Protein AF-0000000084706852 (afdb_homodimer)

Secondary structure (DSSP, 8-state):
-----PPPB-TTSPPEEEEEEEEE-GGG-S-SS--SSGGG---HHHHHHHHHHHHH--SS-PPPEESS---TT-EEEEEEEEEEE-B-S-HHHHHHHHHHHS-TTEEEEEEEEPPGGGTT--TTTTEEEEEEEEEEEESSSPPSTTTTS-EEESSPP-HHHHHHHHHHHTSSPSEEE-GGG-SS---S-TTTTEEEEEEEEEEEEE----TT--SGGG--EEEEEEEEES---TTHHHHHHHHHHHHHHTSS-GGGHHHHHHHT-GGGS-PPPPGGGEEEEEEEE-/-----PPPB-TTSPPEEEEEEEEE-GGG-S-SS--SSGGG---HHHHHHHHHHHHH--SS-PPPEES----TT-EEEEEEEEEEE-B-S-HHHHHHHHHHHS-TTEEEEEEEEPPGGGTT--TTTTEEEEEEEEEEEESSSPPSTTTTS-EEESSPP-HHHHHHHHHHHTSSPSEEE-GGG-SS---S-TTTTEEEEEEEEEEEEE----TT--SGGG--EEEEEEEEES---TTHHHHHHHHHHHHHHTSS-GGGHHHHHHHT-GGGS-PPPPGGGEEEEEEEE-

Structure (mmCIF, N/CA/C/O backbone):
data_AF-0000000084706852-model_v1
#
loop_
_entity.id
_entity.type
_entity.pdbx_description
1 polymer 'tRNA pseudouridine synthase'
#
loop_
_atom_site.group_PDB
_atom_site.id
_atom_site.type_symbol
_atom_site.label_atom_id
_atom_site.label_alt_id
_atom_site.label_comp_id
_atom_site.label_asym_id
_atom_site.label_entity_id
_atom_site.label_seq_id
_atom_site.pdbx_PDB_ins_code
_atom_site.Cartn_x
_atom_site.Cartn_y
_atom_site.Cartn_z
_atom_site.occupancy
_atom_site.B_iso_or_equiv
_atom_site.auth_seq_id
_atom_site.auth_comp_id
_atom_site.auth_asym_id
_atom_site.auth_atom_id
_atom_site.pdbx_PDB_model_num
ATOM 1 N N . MET A 1 1 ? -23.031 -13.312 15.008 1 30.72 1 MET A N 1
ATOM 2 C CA . MET A 1 1 ? -22.734 -13.789 13.664 1 30.72 1 MET A CA 1
ATOM 3 C C . MET A 1 1 ? -23.641 -14.945 13.273 1 30.72 1 MET A C 1
ATOM 5 O O . MET A 1 1 ? -23.812 -15.891 14.039 1 30.72 1 MET A O 1
ATOM 9 N N . PRO A 1 2 ? -24.672 -14.812 12.656 1 40.19 2 PRO A N 1
ATOM 10 C CA . PRO A 1 2 ? -25.5 -16 12.484 1 40.19 2 PRO A CA 1
ATOM 11 C C . PRO A 1 2 ? -24.656 -17.266 12.281 1 40.19 2 PRO A C 1
ATOM 13 O O . PRO A 1 2 ? -23.484 -17.188 11.914 1 40.19 2 PRO A O 1
ATOM 16 N N . PRO A 1 3 ? -24.984 -18.484 12.727 1 41.88 3 PRO A N 1
ATOM 17 C CA . PRO A 1 3 ? -24.281 -19.75 12.555 1 41.88 3 PRO A CA 1
ATOM 18 C C . PRO A 1 3 ? -23.562 -19.844 11.219 1 41.88 3 PRO A C 1
ATOM 20 O O . PRO A 1 3 ? -24.062 -19.344 10.203 1 41.88 3 PRO A O 1
ATOM 23 N N . SER A 1 4 ? -22.109 -19.969 10.977 1 50.91 4 SER A N 1
ATOM 24 C CA . SER A 1 4 ? -20.969 -20.453 10.195 1 50.91 4 SER A CA 1
ATOM 25 C C . SER A 1 4 ? -21.359 -21.656 9.344 1 50.91 4 SER A C 1
ATOM 27 O O . SER A 1 4 ? -21.109 -22.797 9.742 1 50.91 4 SER A O 1
ATOM 29 N N . ALA A 1 5 ? -22.516 -21.688 8.789 1 71.56 5 ALA A N 1
ATOM 30 C CA . ALA A 1 5 ? -23.016 -22.875 8.094 1 71.56 5 ALA A CA 1
ATOM 31 C C . ALA A 1 5 ? -22.062 -23.281 6.973 1 71.56 5 ALA A C 1
ATOM 33 O O . ALA A 1 5 ? -21.656 -22.453 6.156 1 71.56 5 ALA A O 1
ATOM 34 N N . PHE A 1 6 ? -21.5 -24.391 7.16 1 90.12 6 PHE A N 1
ATOM 35 C CA . PHE A 1 6 ? -20.688 -25.016 6.117 1 90.12 6 PHE A CA 1
ATOM 36 C C . PHE A 1 6 ? -21.484 -25.125 4.82 1 90.12 6 PHE A C 1
ATOM 38 O O . PHE A 1 6 ? -22.703 -25.266 4.84 1 90.12 6 PHE A O 1
ATOM 45 N N . LEU A 1 7 ? -20.734 -25 3.77 1 93.75 7 LEU A N 1
ATOM 46 C CA . LEU A 1 7 ? -21.328 -25.344 2.488 1 93.75 7 LEU A CA 1
ATOM 47 C C . LEU A 1 7 ? -21.641 -26.844 2.428 1 93.75 7 LEU A C 1
ATOM 49 O O . LEU A 1 7 ? -20.984 -27.641 3.092 1 93.75 7 LEU A O 1
ATOM 53 N N . HIS A 1 8 ? -22.547 -27.172 1.626 1 89.5 8 HIS A N 1
ATOM 54 C CA . HIS A 1 8 ? -22.969 -28.562 1.528 1 89.5 8 HIS A CA 1
ATOM 55 C C . HIS A 1 8 ? -21.891 -29.422 0.875 1 89.5 8 HIS A C 1
ATOM 57 O O . HIS A 1 8 ? -21.391 -29.078 -0.197 1 89.5 8 HIS A O 1
ATOM 63 N N . VAL A 1 9 ? -21.594 -30.484 1.545 1 92.06 9 VAL A N 1
ATOM 64 C CA . VAL A 1 9 ? -20.625 -31.469 1.062 1 92.06 9 VAL A CA 1
ATOM 65 C C . VAL A 1 9 ? -21.312 -32.844 0.907 1 92.06 9 VAL A C 1
ATOM 67 O O . VAL A 1 9 ? -22.016 -33.281 1.816 1 92.06 9 VAL A O 1
ATOM 70 N N . ASP A 1 10 ? -21.203 -33.406 -0.242 1 89.75 10 ASP A N 1
ATOM 71 C CA . ASP A 1 10 ? -21.641 -34.781 -0.445 1 89.75 10 ASP A CA 1
ATOM 72 C C . ASP A 1 10 ? -20.5 -35.781 -0.168 1 89.75 10 ASP A C 1
ATOM 74 O O . ASP A 1 10 ? -19.703 -36.062 -1.053 1 89.75 10 ASP A O 1
ATOM 78 N N . ALA A 1 11 ? -20.578 -36.344 0.999 1 87.06 11 ALA A N 1
ATOM 79 C CA . ALA A 1 11 ? -19.484 -37.219 1.436 1 87.06 11 ALA A CA 1
ATOM 80 C C . ALA A 1 11 ? -19.344 -38.406 0.505 1 87.06 11 ALA A C 1
ATOM 82 O O . ALA A 1 11 ? -18.25 -38.969 0.37 1 87.06 11 ALA A O 1
ATOM 83 N N . ALA A 1 12 ? -20.406 -38.812 -0.098 1 90.25 12 ALA A N 1
ATOM 84 C CA . ALA A 1 12 ? -20.375 -39.969 -0.99 1 90.25 12 ALA A CA 1
ATOM 85 C C . ALA A 1 12 ? -20.203 -39.531 -2.443 1 90.25 12 ALA A C 1
ATOM 87 O O . ALA A 1 12 ? -20.141 -40.375 -3.344 1 90.25 12 ALA A O 1
ATOM 88 N N . GLY A 1 13 ? -20.156 -38.219 -2.6 1 89.31 13 GLY A N 1
ATOM 89 C CA . GLY A 1 13 ? -20.031 -37.688 -3.949 1 89.31 13 GLY A CA 1
ATOM 90 C C . GLY A 1 13 ? -18.594 -37.719 -4.465 1 89.31 13 GLY A C 1
ATOM 91 O O . GLY A 1 13 ? -17.672 -38.094 -3.732 1 89.31 13 GLY A O 1
ATOM 92 N N . PRO A 1 14 ? -18.453 -37.469 -5.703 1 91.12 14 PRO A N 1
ATOM 93 C CA . PRO A 1 14 ? -17.109 -37.438 -6.277 1 91.12 14 PRO A CA 1
ATOM 94 C C . PRO A 1 14 ? -16.281 -36.25 -5.805 1 91.12 14 PRO A C 1
ATOM 96 O O . PRO A 1 14 ? -16.844 -35.25 -5.355 1 91.12 14 PRO A O 1
ATOM 99 N N . TRP A 1 15 ? -15.062 -36.469 -5.836 1 93.88 15 TRP A N 1
ATOM 100 C CA . TRP A 1 15 ? -14.172 -35.312 -5.648 1 93.88 15 TRP A CA 1
ATOM 101 C C . TRP A 1 15 ? -14.32 -34.312 -6.793 1 93.88 15 TRP A C 1
ATOM 103 O O . TRP A 1 15 ? -14.352 -34.688 -7.961 1 93.88 15 TRP A O 1
ATOM 113 N N . ILE A 1 16 ? -14.469 -33.094 -6.43 1 96.06 16 ILE A N 1
ATOM 114 C CA . ILE A 1 16 ? -14.555 -32 -7.414 1 96.06 16 ILE A CA 1
ATOM 115 C C . ILE A 1 16 ? -13.273 -31.188 -7.398 1 96.06 16 ILE A C 1
ATOM 117 O O . ILE A 1 16 ? -12.82 -30.75 -6.336 1 96.06 16 ILE A O 1
ATOM 121 N N . ARG A 1 17 ? -12.688 -31.078 -8.578 1 97.62 17 ARG A N 1
ATOM 122 C CA . ARG A 1 17 ? -11.469 -30.281 -8.727 1 97.62 17 ARG A CA 1
ATOM 123 C C . ARG A 1 17 ? -11.781 -28.875 -9.219 1 97.62 17 ARG A C 1
ATOM 125 O O . ARG A 1 17 ? -12.523 -28.703 -10.195 1 97.62 17 ARG A O 1
ATOM 132 N N . ARG A 1 18 ? -11.242 -27.891 -8.539 1 97.81 18 ARG A N 1
ATOM 133 C CA . ARG A 1 18 ? -11.461 -26.5 -8.906 1 97.81 18 ARG A CA 1
ATOM 134 C C . ARG A 1 18 ? -10.133 -25.734 -8.969 1 97.81 18 ARG A C 1
ATOM 136 O O . ARG A 1 18 ? -9.25 -25.953 -8.141 1 97.81 18 ARG A O 1
ATOM 143 N N . CYS A 1 19 ? -9.977 -24.906 -9.969 1 97.44 19 CYS A N 1
ATOM 144 C CA . CYS A 1 19 ? -8.852 -23.984 -10.078 1 97.44 19 CYS A CA 1
ATOM 145 C C . CYS A 1 19 ? -9.227 -22.594 -9.578 1 97.44 19 CYS A C 1
ATOM 147 O O . CYS A 1 19 ? -10.25 -22.047 -9.984 1 97.44 19 CYS A O 1
ATOM 149 N N . CYS A 1 20 ? -8.406 -22.094 -8.75 1 97.12 20 CYS A N 1
ATOM 150 C CA . CYS A 1 20 ? -8.641 -20.781 -8.164 1 97.12 20 CYS A CA 1
ATOM 151 C C . CYS A 1 20 ? -7.504 -19.812 -8.484 1 97.12 20 CYS A C 1
ATOM 153 O O . CYS A 1 20 ? -6.34 -20.219 -8.523 1 97.12 20 CYS A O 1
ATOM 155 N N . VAL A 1 21 ? -7.848 -18.578 -8.742 1 97.38 21 VAL A N 1
ATOM 156 C CA . VAL A 1 21 ? -6.871 -17.484 -8.758 1 97.38 21 VAL A CA 1
ATOM 157 C C . VAL A 1 21 ? -6.848 -16.797 -7.398 1 97.38 21 VAL A C 1
ATOM 159 O O . VAL A 1 21 ? -7.867 -16.266 -6.945 1 97.38 21 VAL A O 1
ATOM 162 N N . VAL A 1 22 ? -5.727 -16.766 -6.785 1 97.75 22 VAL A N 1
ATOM 163 C CA . VAL A 1 22 ? -5.625 -16.234 -5.426 1 97.75 22 VAL A CA 1
ATOM 164 C C . VAL A 1 22 ? -4.66 -15.062 -5.391 1 97.75 22 VAL A C 1
ATOM 166 O O . VAL A 1 22 ? -3.576 -15.117 -5.977 1 97.75 22 VAL A O 1
ATOM 169 N N . GLU A 1 23 ? -5.102 -14 -4.762 1 97.69 23 GLU A N 1
ATOM 170 C CA . GLU A 1 23 ? -4.289 -12.82 -4.469 1 97.69 23 GLU A CA 1
ATOM 171 C C . GLU A 1 23 ? -3.879 -12.781 -3 1 97.69 23 GLU A C 1
ATOM 173 O O . GLU A 1 23 ? -4.676 -13.109 -2.119 1 97.69 23 GLU A O 1
ATOM 178 N N . TYR A 1 24 ? -2.627 -12.453 -2.725 1 98.62 24 TYR A N 1
ATOM 179 C CA . TYR A 1 24 ? -2.238 -12.289 -1.328 1 98.62 24 TYR A CA 1
ATOM 180 C C . TYR A 1 24 ? -1.117 -11.266 -1.188 1 98.62 24 TYR A C 1
ATOM 182 O O . TYR A 1 24 ? -0.332 -11.07 -2.117 1 98.62 24 TYR A O 1
ATOM 190 N N . ASP A 1 25 ? -1.146 -10.562 -0.094 1 98.44 25 ASP A N 1
ATOM 191 C CA . ASP A 1 25 ? -0.032 -9.773 0.426 1 98.44 25 ASP A CA 1
ATOM 192 C C . ASP A 1 25 ? 0.949 -10.648 1.197 1 98.44 25 ASP A C 1
ATOM 194 O O . ASP A 1 25 ? 0.657 -11.086 2.314 1 98.44 25 ASP A O 1
ATOM 198 N N . GLY A 1 26 ? 2.094 -10.836 0.631 1 98.31 26 GLY A N 1
ATOM 199 C CA . GLY A 1 26 ? 3.033 -11.812 1.161 1 98.31 26 GLY A CA 1
ATOM 200 C C . GLY A 1 26 ? 3.809 -11.305 2.361 1 98.31 26 GLY A C 1
ATOM 201 O O . GLY A 1 26 ? 4.586 -12.047 2.965 1 98.31 26 GLY A O 1
ATOM 202 N N . THR A 1 27 ? 3.58 -10.164 2.852 1 97 27 THR A N 1
ATOM 203 C CA . THR A 1 27 ? 4.391 -9.461 3.844 1 97 27 THR A CA 1
ATOM 204 C C . THR A 1 27 ? 4.531 -10.297 5.113 1 97 27 THR A C 1
ATOM 206 O O . THR A 1 27 ? 5.621 -10.406 5.676 1 97 27 THR A O 1
ATOM 209 N N . ASP A 1 28 ? 3.498 -10.883 5.555 1 96.25 28 ASP A N 1
ATOM 210 C CA . ASP A 1 28 ? 3.51 -11.547 6.855 1 96.25 28 ASP A CA 1
ATOM 211 C C . ASP A 1 28 ? 3.48 -13.062 6.695 1 96.25 28 ASP A C 1
ATOM 213 O O . ASP A 1 28 ? 3.043 -13.781 7.602 1 96.25 28 ASP A O 1
ATOM 217 N N . PHE A 1 29 ? 3.895 -13.531 5.535 1 97.56 29 PHE A N 1
ATOM 218 C CA . PHE A 1 29 ? 3.904 -14.969 5.293 1 97.56 29 PHE A CA 1
ATOM 219 C C . PHE A 1 29 ? 5.332 -15.484 5.184 1 97.56 29 PHE A C 1
ATOM 221 O O . PHE A 1 29 ? 6.211 -14.797 4.656 1 97.56 29 PHE A O 1
ATOM 228 N N . CYS A 1 30 ? 5.551 -16.656 5.594 1 96.06 30 CYS A N 1
ATOM 229 C CA . CYS A 1 30 ? 6.797 -17.391 5.398 1 96.06 30 CYS A CA 1
ATOM 230 C C . CYS A 1 30 ? 6.746 -18.219 4.129 1 96.06 30 CYS A C 1
ATOM 232 O O . CYS A 1 30 ? 6.984 -19.438 4.168 1 96.06 30 CYS A O 1
ATOM 234 N N . GLY A 1 31 ? 6.379 -17.547 3.057 1 95.94 31 GLY A N 1
ATOM 235 C CA . GLY A 1 31 ? 6.266 -18.219 1.776 1 95.94 31 GLY A CA 1
ATOM 236 C C . GLY A 1 31 ? 4.867 -18.734 1.495 1 95.94 31 GLY A C 1
ATOM 237 O O . GLY A 1 31 ? 3.965 -18.578 2.322 1 95.94 31 GLY A O 1
ATOM 238 N N . SER A 1 32 ? 4.711 -19.297 0.331 1 96.69 32 SER A N 1
ATOM 239 C CA . SER A 1 32 ? 3.387 -19.766 -0.067 1 96.69 32 SER A CA 1
ATOM 240 C C . SER A 1 32 ? 3.164 -21.219 0.341 1 96.69 32 SER A C 1
ATOM 242 O O . SER A 1 32 ? 2.055 -21.594 0.719 1 96.69 32 SER A O 1
ATOM 244 N N . GLN A 1 33 ? 4.172 -22.062 0.289 1 92.94 33 GLN A N 1
ATOM 245 C CA . GLN A 1 33 ? 4.047 -23.5 0.462 1 92.94 33 GLN A CA 1
ATOM 246 C C . GLN A 1 33 ? 4.133 -23.891 1.935 1 92.94 33 GLN A C 1
ATOM 248 O O . GLN A 1 33 ? 4.961 -23.359 2.676 1 92.94 33 GLN A O 1
ATOM 253 N N . ALA A 1 34 ? 3.277 -24.828 2.277 1 91.06 34 ALA A N 1
ATOM 254 C CA . ALA A 1 34 ? 3.285 -25.344 3.643 1 91.06 34 ALA A CA 1
ATOM 255 C C . ALA A 1 34 ? 4.613 -26.016 3.967 1 91.06 34 ALA A C 1
ATOM 257 O O . ALA A 1 34 ? 5.211 -26.672 3.107 1 91.06 34 ALA A O 1
ATOM 258 N N . GLN A 1 35 ? 5.047 -25.812 5.227 1 81.12 35 GLN A N 1
ATOM 259 C CA . GLN A 1 35 ? 6.281 -26.438 5.695 1 81.12 35 GLN A CA 1
ATOM 260 C C . GLN A 1 35 ? 5.988 -27.547 6.707 1 81.12 35 GLN A C 1
ATOM 262 O O . GLN A 1 35 ? 4.887 -27.609 7.25 1 81.12 35 GLN A O 1
ATOM 267 N N . ASP A 1 36 ? 6.746 -28.547 6.82 1 70.81 36 ASP A N 1
ATOM 268 C CA . ASP A 1 36 ? 6.547 -29.719 7.668 1 70.81 36 ASP A CA 1
ATOM 269 C C . ASP A 1 36 ? 6.363 -29.312 9.125 1 70.81 36 ASP A C 1
ATOM 271 O O . ASP A 1 36 ? 5.676 -30 9.883 1 70.81 36 ASP A O 1
ATOM 275 N N . GLN A 1 37 ? 7.105 -28.359 9.781 1 60.62 37 GLN A N 1
ATOM 276 C CA . GLN A 1 37 ? 6.887 -27.953 11.172 1 60.62 37 GLN A CA 1
ATOM 277 C C . GLN A 1 37 ? 5.867 -26.828 11.258 1 60.62 37 GLN A C 1
ATOM 279 O O . GLN A 1 37 ? 6.227 -25.672 11.516 1 60.62 37 GLN A O 1
ATOM 284 N N . PRO A 1 38 ? 4.602 -27.188 11.008 1 58.56 38 PRO A N 1
ATOM 285 C CA . PRO A 1 38 ? 3.486 -26.297 10.68 1 58.56 38 PRO A CA 1
ATOM 286 C C . PRO A 1 38 ? 3.221 -25.266 11.781 1 58.56 38 PRO A C 1
ATOM 288 O O . PRO A 1 38 ? 2.848 -24.125 11.484 1 58.56 38 PRO A O 1
ATOM 291 N N . SER A 1 39 ? 3.309 -25.719 13.086 1 58.34 39 SER A N 1
ATOM 292 C CA . SER A 1 39 ? 2.646 -24.984 14.156 1 58.34 39 SER A CA 1
ATOM 293 C C . SER A 1 39 ? 3.275 -23.609 14.359 1 58.34 39 SER A C 1
ATOM 295 O O . SER A 1 39 ? 2.672 -22.719 14.969 1 58.34 39 SER A O 1
ATOM 297 N N . LEU A 1 40 ? 4.34 -23.406 13.586 1 66.75 40 LEU A N 1
ATOM 298 C CA . LEU A 1 40 ? 4.98 -22.188 14.086 1 66.75 40 LEU A CA 1
ATOM 299 C C . LEU A 1 40 ? 5.168 -21.172 12.961 1 66.75 40 LEU A C 1
ATOM 301 O O . LEU A 1 40 ? 5.441 -20 13.211 1 66.75 40 LEU A O 1
ATOM 305 N N . ILE A 1 41 ? 4.727 -21.625 11.688 1 87 41 ILE A N 1
ATOM 306 C CA . ILE A 1 41 ? 5.055 -20.703 10.609 1 87 41 ILE A CA 1
ATOM 307 C C . ILE A 1 41 ? 3.807 -20.406 9.773 1 87 41 ILE A C 1
ATOM 309 O O . ILE A 1 41 ? 3.045 -21.328 9.453 1 87 41 ILE A O 1
ATOM 313 N N . ARG A 1 42 ? 3.424 -19.156 9.477 1 95.19 42 ARG A N 1
ATOM 314 C CA . ARG A 1 42 ? 2.281 -18.734 8.68 1 95.19 42 ARG A CA 1
ATOM 315 C C . ARG A 1 42 ? 2.607 -18.781 7.191 1 95.19 42 ARG A C 1
ATOM 317 O O . ARG A 1 42 ? 3.371 -17.938 6.691 1 95.19 42 ARG A O 1
ATOM 324 N N . THR A 1 43 ? 2.045 -19.797 6.48 1 97.06 43 THR A N 1
ATOM 325 C CA . THR A 1 43 ? 2.207 -19.875 5.035 1 97.06 43 THR A CA 1
ATOM 326 C C . THR A 1 43 ? 0.872 -19.656 4.328 1 97.06 43 THR A C 1
ATOM 328 O O . THR A 1 43 ? -0.19 -19.844 4.922 1 97.06 43 THR A O 1
ATOM 331 N N . VAL A 1 44 ? 0.904 -19.25 3.066 1 98.12 44 VAL A N 1
ATOM 332 C CA . VAL A 1 44 ? -0.313 -19 2.305 1 98.12 44 VAL A CA 1
ATOM 333 C C . VAL A 1 44 ? -1.13 -20.281 2.184 1 98.12 44 VAL A C 1
ATOM 335 O O . VAL A 1 44 ? -2.35 -20.266 2.363 1 98.12 44 VAL A O 1
ATOM 338 N N . GLN A 1 45 ? -0.451 -21.375 1.873 1 97.25 45 GLN A N 1
ATOM 339 C CA . GLN A 1 45 ? -1.112 -22.656 1.696 1 97.25 45 GLN A CA 1
ATOM 340 C C . GLN A 1 45 ? -1.894 -23.047 2.947 1 97.25 45 GLN A C 1
ATOM 342 O O . GLN A 1 45 ? -3.074 -23.406 2.863 1 97.25 45 GLN A O 1
ATOM 347 N N . GLU A 1 46 ? -1.274 -22.953 4.086 1 95.69 46 GLU A N 1
ATOM 348 C CA . GLU A 1 46 ? -1.923 -23.359 5.332 1 95.69 46 GLU A CA 1
ATOM 349 C C . GLU A 1 46 ? -3.115 -22.453 5.645 1 95.69 46 GLU A C 1
ATOM 351 O O . GLU A 1 46 ? -4.141 -22.922 6.148 1 95.69 46 GLU A O 1
ATOM 356 N N . VAL A 1 47 ? -2.965 -21.234 5.367 1 96.88 47 VAL A N 1
ATOM 357 C CA . VAL A 1 47 ? -4.035 -20.281 5.629 1 96.88 47 VAL A CA 1
ATOM 358 C C . VAL A 1 47 ? -5.242 -20.609 4.754 1 96.88 47 VAL A C 1
ATOM 360 O O . VAL A 1 47 ? -6.383 -20.578 5.227 1 96.88 47 VAL A O 1
ATOM 363 N N . ILE A 1 48 ? -5.02 -20.891 3.516 1 97.81 48 ILE A N 1
ATOM 364 C CA . ILE A 1 48 ? -6.117 -21.203 2.604 1 97.81 48 ILE A CA 1
ATOM 365 C C . ILE A 1 48 ? -6.754 -22.531 3 1 97.81 48 ILE A C 1
ATOM 367 O O . ILE A 1 48 ? -7.977 -22.656 2.994 1 97.81 48 ILE A O 1
ATOM 371 N N . GLU A 1 49 ? -5.938 -23.516 3.336 1 96.69 49 GLU A N 1
ATOM 372 C CA . GLU A 1 49 ? -6.457 -24.828 3.727 1 96.69 49 GLU A CA 1
ATOM 373 C C . GLU A 1 49 ? -7.297 -24.734 4.996 1 96.69 49 GLU A C 1
ATOM 375 O O . GLU A 1 49 ? -8.344 -25.375 5.105 1 96.69 49 GLU A O 1
ATOM 380 N N . ASP A 1 50 ? -6.828 -23.953 5.949 1 95.31 50 ASP A N 1
ATOM 381 C CA . ASP A 1 50 ? -7.621 -23.703 7.148 1 95.31 50 ASP A CA 1
ATOM 382 C C . ASP A 1 50 ? -8.977 -23.094 6.801 1 95.31 50 ASP A C 1
ATOM 384 O O . ASP A 1 50 ? -10.016 -23.562 7.289 1 95.31 50 ASP A O 1
ATOM 388 N N . ALA A 1 51 ? -8.977 -22.047 5.98 1 97.19 51 ALA A N 1
ATOM 389 C CA . ALA A 1 51 ? -10.211 -21.406 5.559 1 97.19 51 ALA A CA 1
ATOM 390 C C . ALA A 1 51 ? -11.133 -22.391 4.832 1 97.19 51 ALA A C 1
ATOM 392 O O . ALA A 1 51 ? -12.352 -22.344 5.004 1 97.19 51 ALA A O 1
ATOM 393 N N . LEU A 1 52 ? -10.531 -23.234 4 1 96.88 52 LEU A N 1
ATOM 394 C CA . LEU A 1 52 ? -11.289 -24.234 3.264 1 96.88 52 LEU A CA 1
ATOM 395 C C . LEU A 1 52 ? -12.008 -25.188 4.219 1 96.88 52 LEU A C 1
ATOM 397 O O . LEU A 1 52 ? -13.195 -25.469 4.043 1 96.88 52 LEU A O 1
ATOM 401 N N . SER A 1 53 ? -11.305 -25.594 5.23 1 95.88 53 SER A N 1
ATOM 402 C CA . SER A 1 53 ? -11.906 -26.484 6.227 1 95.88 53 SER A CA 1
ATOM 403 C C . SER A 1 53 ? -13.062 -25.797 6.949 1 95.88 53 SER A C 1
ATOM 405 O O . SER A 1 53 ? -14.086 -26.422 7.234 1 95.88 53 SER A O 1
ATOM 407 N N . ARG A 1 54 ? -12.906 -24.562 7.16 1 96.12 54 ARG A N 1
ATOM 408 C CA . ARG A 1 54 ? -13.938 -23.797 7.855 1 96.12 54 ARG A CA 1
ATOM 409 C C . ARG A 1 54 ? -15.102 -23.469 6.926 1 96.12 54 ARG A C 1
ATOM 411 O O . ARG A 1 54 ? -16.188 -23.078 7.383 1 96.12 54 ARG A O 1
ATOM 418 N N . THR A 1 55 ? -14.891 -23.625 5.676 1 97 55 THR A N 1
ATOM 419 C CA . THR A 1 55 ? -15.922 -23.344 4.691 1 97 55 THR A CA 1
ATOM 420 C C . THR A 1 55 ? -16.75 -24.594 4.402 1 97 55 THR A C 1
ATOM 422 O O . THR A 1 55 ? -17.984 -24.516 4.281 1 97 55 THR A O 1
ATOM 425 N N . THR A 1 56 ? -16.125 -25.75 4.34 1 95.94 56 THR A N 1
ATOM 426 C CA . THR A 1 56 ? -16.797 -26.953 3.879 1 95.94 56 THR A CA 1
ATOM 427 C C . THR A 1 56 ? -17.031 -27.922 5.035 1 95.94 56 THR A C 1
ATOM 429 O O . THR A 1 56 ? -17.828 -28.859 4.922 1 95.94 56 THR A O 1
ATOM 432 N N . GLY A 1 57 ? -16.203 -27.75 6.113 1 94.44 57 GLY A N 1
ATOM 433 C CA . GLY A 1 57 ? -16.25 -28.688 7.219 1 94.44 57 GLY A CA 1
ATOM 434 C C . GLY A 1 57 ? -15.414 -29.922 6.984 1 94.44 57 GLY A C 1
ATOM 435 O O . GLY A 1 57 ? -15.312 -30.797 7.855 1 94.44 57 GLY A O 1
ATOM 436 N N . GLU A 1 58 ? -14.852 -30.016 5.824 1 93.5 58 GLU A N 1
ATOM 437 C CA . GLU A 1 58 ? -14.023 -31.156 5.5 1 93.5 58 GLU A CA 1
ATOM 438 C C . GLU A 1 58 ? -12.672 -31.078 6.207 1 93.5 58 GLU A C 1
ATOM 440 O O . GLU A 1 58 ? -12.031 -30.031 6.211 1 93.5 58 GLU A O 1
ATOM 445 N N . THR A 1 59 ? -12.297 -32.156 6.812 1 87.25 59 THR A N 1
ATOM 446 C CA . THR A 1 59 ? -11.062 -32.156 7.594 1 87.25 59 THR A CA 1
ATOM 447 C C . THR A 1 59 ? -9.961 -32.938 6.887 1 87.25 59 THR A C 1
ATOM 449 O O . THR A 1 59 ? -8.789 -32.812 7.242 1 87.25 59 THR A O 1
ATOM 452 N N . VAL A 1 60 ? -10.273 -33.781 6.023 1 88.38 60 VAL A N 1
ATOM 453 C CA . VAL A 1 60 ? -9.305 -34.562 5.266 1 88.38 60 VAL A CA 1
ATOM 454 C C . VAL A 1 60 ? -9.398 -34.219 3.783 1 88.38 60 VAL A C 1
ATOM 456 O O . VAL A 1 60 ? -10.242 -34.75 3.062 1 88.38 60 VAL A O 1
ATOM 459 N N . LEU A 1 61 ? -8.672 -33.219 3.395 1 90.75 61 LEU A N 1
ATOM 460 C CA . LEU A 1 61 ? -8.641 -32.75 2.008 1 90.75 61 LEU A CA 1
ATOM 461 C C . LEU A 1 61 ? -7.25 -32.938 1.407 1 90.75 61 LEU A C 1
ATOM 463 O O . LEU A 1 61 ? -6.25 -32.844 2.121 1 90.75 61 LEU A O 1
ATOM 467 N N . PRO A 1 62 ? -7.227 -33.312 0.153 1 91.62 62 PRO A N 1
ATOM 468 C CA . PRO A 1 62 ? -5.922 -33.219 -0.502 1 91.62 62 PRO A CA 1
ATOM 469 C C . PRO A 1 62 ? -5.266 -31.844 -0.357 1 91.62 62 PRO A C 1
ATOM 471 O O . PRO A 1 62 ? -5.957 -30.828 -0.341 1 91.62 62 PRO A O 1
ATOM 474 N N . ARG A 1 63 ? -4 -31.859 -0.224 1 93.56 63 ARG A N 1
ATOM 475 C CA . ARG A 1 63 ? -3.271 -30.609 -0.129 1 93.56 63 ARG A CA 1
ATOM 476 C C . ARG A 1 63 ? -3.473 -29.766 -1.382 1 93.56 63 ARG A C 1
ATOM 478 O O . ARG A 1 63 ? -3.516 -30.297 -2.494 1 93.56 63 ARG A O 1
ATOM 485 N N . LEU A 1 64 ? -3.529 -28.5 -1.19 1 96.69 64 LEU A N 1
ATOM 486 C CA . LEU A 1 64 ? -3.598 -27.578 -2.316 1 96.69 64 LEU A CA 1
ATOM 487 C C . LEU A 1 64 ? -2.363 -27.703 -3.203 1 96.69 64 LEU A C 1
ATOM 489 O O . LEU A 1 64 ? -1.26 -27.953 -2.707 1 96.69 64 LEU A O 1
ATOM 493 N N . ARG A 1 65 ? -2.5 -27.531 -4.445 1 96.69 65 ARG A N 1
ATOM 494 C CA . ARG A 1 65 ? -1.385 -27.453 -5.387 1 96.69 65 ARG A CA 1
ATOM 495 C C . ARG A 1 65 ? -1.27 -26.062 -5.992 1 96.69 65 ARG A C 1
ATOM 497 O O . ARG A 1 65 ? -2.236 -25.547 -6.551 1 96.69 65 ARG A O 1
ATOM 504 N N . PHE A 1 66 ? -0.185 -25.484 -5.816 1 97.62 66 PHE A N 1
ATOM 505 C CA . PHE A 1 66 ? 0.07 -24.141 -6.336 1 97.62 66 PHE A CA 1
ATOM 506 C C . PHE A 1 66 ? 0.78 -24.203 -7.68 1 97.62 66 PHE A C 1
ATOM 508 O O . PHE A 1 66 ? 1.534 -25.141 -7.945 1 97.62 66 PHE A O 1
ATOM 515 N N . ALA A 1 67 ? 0.523 -23.188 -8.516 1 97.75 67 ALA A N 1
ATOM 516 C CA . ALA A 1 67 ? 1.229 -23.094 -9.789 1 97.75 67 ALA A CA 1
ATOM 517 C C . ALA A 1 67 ? 2.674 -22.656 -9.586 1 97.75 67 ALA A C 1
ATOM 519 O O . ALA A 1 67 ? 3.555 -23 -10.375 1 97.75 67 ALA A O 1
ATOM 520 N N . SER A 1 68 ? 2.867 -21.844 -8.586 1 96.94 68 SER A N 1
ATOM 521 C CA . SER A 1 68 ? 4.188 -21.281 -8.289 1 96.94 68 SER A CA 1
ATOM 522 C C . SER A 1 68 ? 4.426 -21.203 -6.785 1 96.94 68 SER A C 1
ATOM 524 O O . SER A 1 68 ? 3.494 -20.953 -6.02 1 96.94 68 SER A O 1
ATOM 526 N N . ARG A 1 69 ? 5.672 -21.438 -6.398 1 94.75 69 ARG A N 1
ATOM 527 C CA . ARG A 1 69 ? 6.082 -21.188 -5.016 1 94.75 69 ARG A CA 1
ATOM 528 C C . ARG A 1 69 ? 6.688 -19.797 -4.855 1 94.75 69 ARG A C 1
ATOM 530 O O . ARG A 1 69 ? 7.543 -19.391 -5.645 1 94.75 69 ARG A O 1
ATOM 537 N N . THR A 1 70 ? 6.188 -19.062 -3.949 1 97.56 70 THR A N 1
ATOM 538 C CA . THR A 1 70 ? 6.723 -17.734 -3.678 1 97.56 70 THR A CA 1
ATOM 539 C C . THR A 1 70 ? 7.473 -17.719 -2.35 1 97.56 70 THR A C 1
ATOM 541 O O . THR A 1 70 ? 7.051 -18.359 -1.383 1 97.56 70 THR A O 1
ATOM 544 N N . ASP A 1 71 ? 8.555 -16.984 -2.285 1 96.06 71 ASP A N 1
ATOM 545 C CA . ASP A 1 71 ? 9.375 -16.844 -1.087 1 96.06 71 ASP A CA 1
ATOM 546 C C . ASP A 1 71 ? 8.648 -16.016 -0.02 1 96.06 71 ASP A C 1
ATOM 548 O O . ASP A 1 71 ? 7.617 -15.398 -0.297 1 96.06 71 ASP A O 1
ATOM 552 N N . THR A 1 72 ? 9.25 -16.141 1.184 1 96.94 72 THR A N 1
ATOM 553 C CA . THR A 1 72 ? 8.82 -15.258 2.258 1 96.94 72 THR A CA 1
ATOM 554 C C . THR A 1 72 ? 8.797 -13.812 1.79 1 96.94 72 THR A C 1
ATOM 556 O O . THR A 1 72 ? 9.773 -13.328 1.198 1 96.94 72 THR A O 1
ATOM 559 N N . GLY A 1 73 ? 7.625 -13.133 1.953 1 97.94 73 GLY A N 1
ATOM 560 C CA . GLY A 1 73 ? 7.551 -11.703 1.682 1 97.94 73 GLY A CA 1
ATOM 561 C C . GLY A 1 73 ? 7.105 -11.391 0.266 1 97.94 73 GLY A C 1
ATOM 562 O O . GLY A 1 73 ? 6.805 -10.242 -0.054 1 97.94 73 GLY A O 1
ATOM 563 N N . VAL A 1 74 ? 7.066 -12.391 -0.623 1 98.75 74 VAL A N 1
ATOM 564 C CA . VAL A 1 74 ? 6.691 -12.164 -2.014 1 98.75 74 VAL A CA 1
ATOM 565 C C . VAL A 1 74 ? 5.172 -12.148 -2.145 1 98.75 74 VAL A C 1
ATOM 567 O O . VAL A 1 74 ? 4.48 -12.953 -1.51 1 98.75 74 VAL A O 1
ATOM 570 N N . HIS A 1 75 ? 4.691 -11.25 -2.967 1 98.81 75 HIS A N 1
ATOM 571 C CA . HIS A 1 75 ? 3.26 -11.062 -3.16 1 98.81 75 HIS A CA 1
ATOM 572 C C . HIS A 1 75 ? 2.762 -11.836 -4.375 1 98.81 75 HIS A C 1
ATOM 574 O O . HIS A 1 75 ? 3.562 -12.328 -5.176 1 98.81 75 HIS A O 1
ATOM 580 N N . ALA A 1 76 ? 1.425 -11.891 -4.457 1 98.5 76 ALA A N 1
ATOM 581 C CA . ALA A 1 76 ? 0.812 -12.438 -5.668 1 98.5 76 ALA A CA 1
ATOM 582 C C . ALA A 1 76 ? -0.521 -11.75 -5.961 1 98.5 76 ALA A C 1
ATOM 584 O O . ALA A 1 76 ? -1.296 -11.469 -5.047 1 98.5 76 ALA A O 1
ATOM 585 N N . ARG A 1 77 ? -0.773 -11.523 -7.191 1 96.69 77 ARG A N 1
ATOM 586 C CA . ARG A 1 77 ? -2.068 -11.062 -7.68 1 96.69 77 ARG A CA 1
ATOM 587 C C . ARG A 1 77 ? -2.807 -12.172 -8.414 1 96.69 77 ARG A C 1
ATOM 589 O O . ARG A 1 77 ? -4.039 -12.172 -8.484 1 96.69 77 ARG A O 1
ATOM 596 N N . GLY A 1 78 ? -1.982 -13.125 -8.867 1 96.94 78 GLY A N 1
ATOM 597 C CA . GLY A 1 78 ? -2.59 -14.156 -9.703 1 96.94 78 GLY A CA 1
ATOM 598 C C . GLY A 1 78 ? -1.968 -15.523 -9.5 1 96.94 78 GLY A C 1
ATOM 599 O O . GLY A 1 78 ? -1.594 -16.188 -10.477 1 96.94 78 GLY A O 1
ATOM 600 N N . GLN A 1 79 ? -1.804 -15.984 -8.305 1 97.88 79 GLN A N 1
ATOM 601 C CA . GLN A 1 79 ? -1.419 -17.359 -8.016 1 97.88 79 GLN A CA 1
ATOM 602 C C . GLN A 1 79 ? -2.537 -18.328 -8.391 1 97.88 79 GLN A C 1
ATOM 604 O O . GLN A 1 79 ? -3.705 -18.094 -8.086 1 97.88 79 GLN A O 1
ATOM 609 N N . GLU A 1 80 ? -2.199 -19.375 -9.133 1 97.81 80 GLU A N 1
ATOM 610 C CA . GLU A 1 80 ? -3.17 -20.406 -9.453 1 97.81 80 GLU A CA 1
ATOM 611 C C . GLU A 1 80 ? -3.08 -21.578 -8.469 1 97.81 80 GLU A C 1
ATOM 613 O O . GLU A 1 80 ? -1.995 -22.109 -8.234 1 97.81 80 GLU A O 1
ATOM 618 N N . VAL A 1 81 ? -4.211 -21.922 -7.961 1 98.12 81 VAL A N 1
ATOM 619 C CA . VAL A 1 81 ? -4.258 -22.969 -6.934 1 98.12 81 VAL A CA 1
ATOM 620 C C . VAL A 1 81 ? -5.316 -24 -7.293 1 98.12 81 VAL A C 1
ATOM 622 O O . VAL A 1 81 ? -6.449 -23.641 -7.629 1 98.12 81 VAL A O 1
ATOM 625 N N . LEU A 1 82 ? -4.969 -25.25 -7.246 1 98.25 82 LEU A N 1
ATOM 626 C CA . LEU A 1 82 ? -5.914 -26.344 -7.41 1 98.25 82 LEU A CA 1
ATOM 627 C C . LEU A 1 82 ? -6.426 -26.828 -6.055 1 98.25 82 LEU A C 1
ATOM 629 O O . LEU A 1 82 ? -5.637 -27.203 -5.184 1 98.25 82 LEU A O 1
ATOM 633 N N . LEU A 1 83 ? -7.688 -26.719 -5.922 1 96.75 83 LEU A N 1
ATOM 634 C CA . LEU A 1 83 ? -8.336 -27.234 -4.723 1 96.75 83 LEU A CA 1
ATOM 635 C C . LEU A 1 83 ? -9.258 -28.406 -5.062 1 96.75 83 LEU A C 1
ATOM 637 O O . LEU A 1 83 ? -9.875 -28.422 -6.133 1 96.75 83 LEU A O 1
ATOM 641 N N . VAL A 1 84 ? -9.297 -29.422 -4.168 1 96.12 84 VAL A N 1
ATOM 642 C CA . VAL A 1 84 ? -10.141 -30.594 -4.316 1 96.12 84 VAL A CA 1
ATOM 643 C C . VAL A 1 84 ? -11.055 -30.734 -3.098 1 96.12 84 VAL A C 1
ATOM 645 O O . VAL A 1 84 ? -10.586 -30.703 -1.957 1 96.12 84 VAL A O 1
ATOM 648 N N . SER A 1 85 ? -12.32 -30.859 -3.336 1 96.38 85 SER A N 1
ATOM 649 C CA . SER A 1 85 ? -13.297 -31.047 -2.27 1 96.38 85 SER A CA 1
ATOM 650 C C . SER A 1 85 ? -14.531 -31.781 -2.771 1 96.38 85 SER A C 1
ATOM 652 O O . SER A 1 85 ? -14.656 -32.062 -3.969 1 96.38 85 SER A O 1
ATOM 654 N N . ARG A 1 86 ? -15.383 -32.156 -1.843 1 95.69 86 ARG A N 1
ATOM 655 C CA . ARG A 1 86 ? -16.641 -32.781 -2.201 1 95.69 86 ARG A CA 1
ATOM 656 C C . ARG A 1 86 ? -17.812 -31.812 -2.1 1 95.69 86 ARG A C 1
ATOM 658 O O . ARG A 1 86 ? -18.969 -32.219 -2.105 1 95.69 86 ARG A O 1
ATOM 665 N N . CYS A 1 87 ? -17.391 -30.547 -1.981 1 95.62 87 CYS A N 1
ATOM 666 C CA . CYS A 1 87 ? -18.422 -29.5 -1.944 1 95.62 87 CYS A CA 1
ATOM 667 C C . CYS A 1 87 ? -19.047 -29.312 -3.318 1 95.62 87 CYS A C 1
ATOM 669 O O . CYS A 1 87 ? -18.344 -29.109 -4.309 1 95.62 87 CYS A O 1
ATOM 671 N N . SER A 1 88 ? -20.359 -29.312 -3.365 1 93.31 88 SER A N 1
ATOM 672 C CA . SER A 1 88 ? -21.062 -29.281 -4.648 1 93.31 88 SER A CA 1
ATOM 673 C C . SER A 1 88 ? -21.625 -27.891 -4.926 1 93.31 88 SER A C 1
ATOM 675 O O . SER A 1 88 ? -22.359 -27.703 -5.898 1 93.31 88 SER A O 1
ATOM 677 N N . ALA A 1 89 ? -21.344 -26.922 -4.082 1 95.69 89 ALA A N 1
ATOM 678 C CA . ALA A 1 89 ? -21.828 -25.562 -4.328 1 95.69 89 ALA A CA 1
ATOM 679 C C . ALA A 1 89 ? -21.281 -25.031 -5.648 1 95.69 89 ALA A C 1
ATOM 681 O O . ALA A 1 89 ? -20.25 -25.5 -6.137 1 95.69 89 ALA A O 1
ATOM 682 N N . SER A 1 90 ? -22.016 -24.094 -6.223 1 96.69 90 SER A N 1
ATOM 683 C CA . SER A 1 90 ? -21.516 -23.438 -7.43 1 96.69 90 SER A CA 1
ATOM 684 C C . SER A 1 90 ? -20.219 -22.688 -7.164 1 96.69 90 SER A C 1
ATOM 686 O O . SER A 1 90 ? -19.922 -22.359 -6.016 1 96.69 90 SER A O 1
ATOM 688 N N . ASP A 1 91 ? -19.453 -22.453 -8.195 1 97.25 91 ASP A N 1
ATOM 689 C CA . ASP A 1 91 ? -18.156 -21.781 -8.07 1 97.25 91 ASP A CA 1
ATOM 690 C C . ASP A 1 91 ? -18.312 -20.438 -7.363 1 97.25 91 ASP A C 1
ATOM 692 O O . ASP A 1 91 ? -17.531 -20.109 -6.461 1 97.25 91 ASP A O 1
ATOM 696 N N . ARG A 1 92 ? -19.281 -19.656 -7.707 1 96.75 92 ARG A N 1
ATOM 697 C CA . ARG A 1 92 ? -19.469 -18.328 -7.133 1 96.75 92 ARG A CA 1
ATOM 698 C C . ARG A 1 92 ? -19.75 -18.422 -5.637 1 96.75 92 ARG A C 1
ATOM 700 O O . ARG A 1 92 ? -19.141 -17.703 -4.84 1 96.75 92 ARG A O 1
ATOM 707 N N . ILE A 1 93 ? -20.672 -19.25 -5.289 1 96.81 93 ILE A N 1
ATOM 708 C CA . ILE A 1 93 ? -21.062 -19.422 -3.891 1 96.81 93 ILE A CA 1
ATOM 709 C C . ILE A 1 93 ? -19.859 -19.906 -3.08 1 96.81 93 ILE A C 1
ATOM 711 O O . ILE A 1 93 ? -19.578 -19.375 -1.997 1 96.81 93 ILE A O 1
ATOM 715 N N . PHE A 1 94 ? -19.188 -20.922 -3.652 1 97.62 94 PHE A N 1
ATOM 716 C CA . PHE A 1 94 ? -18.031 -21.484 -2.975 1 97.62 94 PHE A CA 1
ATOM 717 C C . PHE A 1 94 ? -16.953 -20.406 -2.791 1 97.62 94 PHE A C 1
ATOM 719 O O . PHE A 1 94 ? -16.438 -20.219 -1.686 1 97.62 94 PHE A O 1
ATOM 726 N N . ARG A 1 95 ? -16.625 -19.688 -3.814 1 97.25 95 ARG A N 1
ATOM 727 C CA . ARG A 1 95 ? -15.625 -18.625 -3.775 1 97.25 95 ARG A CA 1
ATOM 728 C C . ARG A 1 95 ? -15.961 -17.594 -2.705 1 97.25 95 ARG A C 1
ATOM 730 O O . ARG A 1 95 ? -15.102 -17.219 -1.904 1 97.25 95 ARG A O 1
ATOM 737 N N . ASP A 1 96 ? -17.203 -17.141 -2.707 1 96.44 96 ASP A N 1
ATOM 738 C CA . ASP A 1 96 ? -17.609 -16.094 -1.778 1 96.44 96 ASP A CA 1
ATOM 739 C C . ASP A 1 96 ? -17.578 -16.594 -0.336 1 96.44 96 ASP A C 1
ATOM 741 O O . ASP A 1 96 ? -17.156 -15.859 0.568 1 96.44 96 ASP A O 1
ATOM 745 N N . ALA A 1 97 ? -18.047 -17.812 -0.145 1 97.56 97 ALA A N 1
ATOM 746 C CA . ALA A 1 97 ? -17.984 -18.406 1.188 1 97.56 97 ALA A CA 1
ATOM 747 C C . ALA A 1 97 ? -16.547 -18.531 1.66 1 97.56 97 ALA A C 1
ATOM 749 O O . ALA A 1 97 ? -16.234 -18.266 2.82 1 97.56 97 ALA A O 1
ATOM 750 N N . LEU A 1 98 ? -15.688 -19.016 0.784 1 97.88 98 LEU A N 1
ATOM 751 C CA . LEU A 1 98 ? -14.266 -19.125 1.103 1 97.88 98 LEU A CA 1
ATOM 752 C C . LEU A 1 98 ? -13.688 -17.766 1.479 1 97.88 98 LEU A C 1
ATOM 754 O O . LEU A 1 98 ? -12.961 -17.641 2.473 1 97.88 98 LEU A O 1
ATOM 758 N N . ASN A 1 99 ? -13.977 -16.734 0.713 1 97.44 99 ASN A N 1
ATOM 759 C CA . ASN A 1 99 ? -13.469 -15.391 0.945 1 97.44 99 ASN A CA 1
ATOM 760 C C . ASN A 1 99 ? -13.938 -14.836 2.289 1 97.44 99 ASN A C 1
ATOM 762 O O . ASN A 1 99 ? -13.25 -14.023 2.902 1 97.44 99 ASN A O 1
ATOM 766 N N . ASN A 1 100 ? -15.055 -15.266 2.727 1 96.69 100 ASN A N 1
ATOM 767 C CA . ASN A 1 100 ? -15.555 -14.844 4.035 1 96.69 100 ASN A CA 1
ATOM 768 C C . ASN A 1 100 ? -14.703 -15.422 5.164 1 96.69 100 ASN A C 1
ATOM 770 O O . ASN A 1 100 ? -14.711 -14.898 6.281 1 96.69 100 ASN A O 1
ATOM 774 N N . ARG A 1 101 ? -14 -16.438 4.875 1 97.56 101 ARG A N 1
ATOM 775 C CA . ARG A 1 101 ? -13.219 -17.109 5.91 1 97.56 101 ARG A CA 1
ATOM 776 C C . ARG A 1 101 ? -11.734 -16.812 5.758 1 97.56 101 ARG A C 1
ATOM 778 O O . ARG A 1 101 ? -10.953 -17.031 6.68 1 97.56 101 ARG A O 1
ATOM 785 N N . LEU A 1 102 ? -11.352 -16.375 4.617 1 98.38 102 LEU A N 1
ATOM 786 C CA . LEU A 1 102 ? -9.953 -16.016 4.395 1 98.38 102 LEU A CA 1
ATOM 787 C C . LEU A 1 102 ? -9.602 -14.742 5.156 1 98.38 102 LEU A C 1
ATOM 789 O O . LEU A 1 102 ? -10.438 -13.844 5.293 1 98.38 102 LEU A O 1
ATOM 793 N N . PRO A 1 103 ? -8.375 -14.688 5.66 1 97.94 103 PRO A N 1
ATOM 794 C CA . PRO A 1 103 ? -7.957 -13.422 6.262 1 97.94 103 PRO A CA 1
ATOM 795 C C . PRO A 1 103 ? -7.867 -12.281 5.242 1 97.94 103 PRO A C 1
ATOM 797 O O . PRO A 1 103 ? -7.953 -12.523 4.035 1 97.94 103 PRO A O 1
ATOM 800 N N . HIS A 1 104 ? -7.621 -11.07 5.719 1 97.25 104 HIS A N 1
ATOM 801 C CA . HIS A 1 104 ? -7.734 -9.875 4.883 1 97.25 104 HIS A CA 1
ATOM 802 C C . HIS A 1 104 ? -6.57 -9.789 3.9 1 97.25 104 HIS A C 1
ATOM 804 O O . HIS A 1 104 ? -6.625 -9.016 2.938 1 97.25 104 HIS A O 1
ATOM 810 N N . ASP A 1 105 ? -5.508 -10.508 4.164 1 98.19 105 ASP A N 1
ATOM 811 C CA . ASP A 1 105 ? -4.34 -10.414 3.295 1 98.19 105 ASP A CA 1
ATOM 812 C C . ASP A 1 105 ? -4.348 -11.523 2.246 1 98.19 105 ASP A C 1
ATOM 814 O O . ASP A 1 105 ? -3.346 -11.742 1.558 1 98.19 105 ASP A O 1
ATOM 818 N N . VAL A 1 106 ? -5.438 -12.273 2.084 1 98.69 106 VAL A N 1
ATOM 819 C CA . VAL A 1 106 ? -5.613 -13.289 1.055 1 98.69 106 VAL A CA 1
ATOM 820 C C . VAL A 1 106 ? -7.02 -13.195 0.467 1 98.69 106 VAL A C 1
ATOM 822 O O . VAL A 1 106 ? -7.992 -12.984 1.197 1 98.69 106 VAL A O 1
ATOM 825 N N . GLN A 1 107 ? -7.145 -13.398 -0.842 1 97.38 107 GLN A N 1
ATOM 826 C CA . GLN A 1 107 ? -8.422 -13.32 -1.546 1 97.38 107 GLN A CA 1
ATOM 827 C C . GLN A 1 107 ? -8.469 -14.312 -2.703 1 97.38 107 GLN A C 1
ATOM 829 O O . GLN A 1 107 ? -7.523 -14.414 -3.486 1 97.38 107 GLN A O 1
ATOM 834 N N . CYS A 1 108 ? -9.469 -15.094 -2.723 1 97.56 108 CYS A N 1
ATOM 835 C CA . CYS A 1 108 ? -9.758 -15.867 -3.926 1 97.56 108 CYS A CA 1
ATOM 836 C C . CYS A 1 108 ? -10.492 -15.023 -4.957 1 97.56 108 CYS A C 1
ATOM 838 O O . CYS A 1 108 ? -11.672 -14.711 -4.785 1 97.56 108 CYS A O 1
ATOM 840 N N . ARG A 1 109 ? -9.898 -14.75 -5.996 1 96.44 109 ARG A N 1
ATOM 841 C CA . ARG A 1 109 ? -10.438 -13.828 -6.992 1 96.44 109 ARG A CA 1
ATOM 842 C C . ARG A 1 109 ? -11.406 -14.539 -7.926 1 96.44 109 ARG A C 1
ATOM 844 O O . ARG A 1 109 ? -12.398 -13.953 -8.367 1 96.44 109 ARG A O 1
ATOM 851 N N . SER A 1 110 ? -11.055 -15.75 -8.211 1 96.44 110 SER A N 1
ATOM 852 C CA . SER A 1 110 ? -11.898 -16.547 -9.094 1 96.44 110 SER A CA 1
ATOM 853 C C . SER A 1 110 ? -11.773 -18.031 -8.789 1 96.44 110 SER A C 1
ATOM 855 O O . SER A 1 110 ? -10.797 -18.469 -8.164 1 96.44 110 SER A O 1
ATOM 857 N N . MET A 1 111 ? -12.758 -18.719 -9.164 1 97.25 111 MET A N 1
ATOM 858 C CA . MET A 1 111 ? -12.852 -20.172 -8.984 1 97.25 111 MET A CA 1
ATOM 859 C C . MET A 1 111 ? -13.586 -20.812 -10.148 1 97.25 111 MET A C 1
ATOM 861 O O . MET A 1 111 ? -14.648 -20.344 -10.562 1 97.25 111 MET A O 1
ATOM 865 N N . ILE A 1 112 ? -13 -21.875 -10.672 1 96.94 112 ILE A N 1
ATOM 866 C CA . ILE A 1 112 ? -13.617 -22.562 -11.797 1 96.94 112 ILE A CA 1
ATOM 867 C C . ILE A 1 112 ? -13.539 -24.078 -11.57 1 96.94 112 ILE A C 1
ATOM 869 O O . ILE A 1 112 ? -12.469 -24.609 -11.289 1 96.94 112 ILE A O 1
ATOM 873 N N . THR A 1 113 ? -14.625 -24.734 -11.695 1 97.56 113 THR A N 1
ATOM 874 C CA . THR A 1 113 ? -14.648 -26.203 -11.633 1 97.56 113 THR A CA 1
ATOM 875 C C . THR A 1 113 ? -14.062 -26.812 -12.898 1 97.56 113 THR A C 1
ATOM 877 O O . THR A 1 113 ? -14.406 -26.406 -14.008 1 97.56 113 THR A O 1
ATOM 880 N N . LEU A 1 114 ? -13.211 -27.719 -12.672 1 97.44 114 LEU A N 1
ATOM 881 C CA . LEU A 1 114 ? -12.594 -28.406 -13.812 1 97.44 114 LEU A CA 1
ATOM 882 C C . LEU A 1 114 ? -13.5 -29.5 -14.344 1 97.44 114 LEU A C 1
ATOM 884 O O . LEU A 1 114 ? -14.18 -30.172 -13.562 1 97.44 114 LEU A O 1
ATOM 888 N N . THR A 1 115 ? -13.406 -29.688 -15.617 1 94.88 115 THR A N 1
ATOM 889 C CA . THR A 1 115 ? -14.195 -30.719 -16.266 1 94.88 115 THR A CA 1
ATOM 890 C C . THR A 1 115 ? -13.469 -32.062 -16.203 1 94.88 115 THR A C 1
ATOM 892 O O . THR A 1 115 ? -12.305 -32.125 -15.812 1 94.88 115 THR A O 1
ATOM 895 N N . GLU A 1 116 ? -14.203 -33.031 -16.641 1 92.19 116 GLU A N 1
ATOM 896 C CA . GLU A 1 116 ? -13.609 -34.375 -16.719 1 92.19 116 GLU A CA 1
ATOM 897 C C . GLU A 1 116 ? -12.422 -34.375 -17.672 1 92.19 116 GLU A C 1
ATOM 899 O O . GLU A 1 116 ? -11.438 -35.094 -17.453 1 92.19 116 GLU A O 1
ATOM 904 N N . ALA A 1 117 ? -12.523 -33.594 -18.688 1 90.94 117 ALA A N 1
ATOM 905 C CA . ALA A 1 117 ? -11.445 -33.5 -19.672 1 90.94 117 ALA A CA 1
ATOM 906 C C . ALA A 1 117 ? -10.18 -32.938 -19.047 1 90.94 117 ALA A C 1
ATOM 908 O O . ALA A 1 117 ? -9.078 -33.125 -19.578 1 90.94 117 ALA A O 1
ATOM 909 N N . GLN A 1 118 ? -10.367 -32.312 -17.922 1 93.44 118 GLN A N 1
ATOM 910 C CA . GLN A 1 118 ? -9.25 -31.641 -17.25 1 93.44 118 GLN A CA 1
ATOM 911 C C . GLN A 1 118 ? -8.852 -32.406 -15.992 1 93.44 118 GLN A C 1
ATOM 913 O O . GLN A 1 118 ? -8.258 -31.812 -15.078 1 93.44 118 GLN A O 1
ATOM 918 N N . ALA A 1 119 ? -9.188 -33.625 -15.875 1 91.81 119 ALA A N 1
ATOM 919 C CA . ALA A 1 119 ? -9 -34.406 -14.664 1 91.81 119 ALA A CA 1
ATOM 920 C C . ALA A 1 119 ? -7.523 -34.531 -14.305 1 91.81 119 ALA A C 1
ATOM 922 O O . ALA A 1 119 ? -7.172 -34.688 -13.141 1 91.81 119 ALA A O 1
ATOM 923 N N . SER A 1 120 ? -6.637 -34.406 -15.289 1 94.12 120 SER A N 1
ATOM 924 C CA . SER A 1 120 ? -5.207 -34.594 -15.055 1 94.12 120 SER A CA 1
ATOM 925 C C . SER A 1 120 ? -4.508 -33.25 -14.914 1 94.12 120 SER A C 1
ATOM 927 O O . SER A 1 120 ? -3.281 -33.188 -14.805 1 94.12 120 SER A O 1
ATOM 929 N N . PHE A 1 121 ? -5.301 -32.25 -14.891 1 96.56 121 PHE A N 1
ATOM 930 C CA . PHE A 1 121 ? -4.746 -30.891 -14.836 1 96.56 121 PHE A CA 1
ATOM 931 C C . PHE A 1 121 ? -3.881 -30.703 -13.594 1 96.56 121 PHE A C 1
ATOM 933 O O . PHE A 1 121 ? -4.293 -31.062 -12.484 1 96.56 121 PHE A O 1
ATOM 940 N N . ASP A 1 122 ? -2.666 -30.188 -13.742 1 96.56 122 ASP A N 1
ATOM 941 C CA . ASP A 1 122 ? -1.749 -29.766 -12.688 1 96.56 122 ASP A CA 1
ATOM 942 C C . ASP A 1 122 ? -1.321 -28.312 -12.875 1 96.56 122 ASP A C 1
ATOM 944 O O . ASP A 1 122 ? -0.691 -27.969 -13.875 1 96.56 122 ASP A O 1
ATOM 948 N N . PRO A 1 123 ? -1.694 -27.484 -11.922 1 97.06 123 PRO A N 1
ATOM 949 C CA . PRO A 1 123 ? -1.43 -26.047 -12.125 1 97.06 123 PRO A CA 1
ATOM 950 C C . PRO A 1 123 ? 0.056 -25.75 -12.305 1 97.06 123 PRO A C 1
ATOM 952 O O . PRO A 1 123 ? 0.414 -24.781 -12.977 1 97.06 123 PRO A O 1
ATOM 955 N N . CYS A 1 124 ? 0.897 -26.453 -11.68 1 95.19 124 CYS A N 1
ATOM 956 C CA . CYS A 1 124 ? 2.336 -26.234 -11.781 1 95.19 124 CYS A CA 1
ATOM 957 C C . CYS A 1 124 ? 2.889 -26.781 -13.086 1 95.19 124 CYS A C 1
ATOM 959 O O . CYS A 1 124 ? 3.502 -26.047 -13.867 1 95.19 124 CYS A O 1
ATOM 961 N N . LEU A 1 125 ? 2.562 -28.031 -13.43 1 94.62 125 LEU A N 1
ATOM 962 C CA . LEU A 1 125 ? 3.148 -28.734 -14.555 1 94.62 125 LEU A CA 1
ATOM 963 C C . LEU A 1 125 ? 2.561 -28.25 -15.875 1 94.62 125 LEU A C 1
ATOM 965 O O . LEU A 1 125 ? 3.24 -28.25 -16.906 1 94.62 125 LEU A O 1
ATOM 969 N N . ASP A 1 126 ? 1.371 -27.812 -15.875 1 97.12 126 ASP A N 1
ATOM 970 C CA . ASP A 1 126 ? 0.679 -27.453 -17.109 1 97.12 126 ASP A CA 1
ATOM 971 C C . ASP A 1 126 ? 0.853 -25.969 -17.422 1 97.12 126 ASP A C 1
ATOM 973 O O . ASP A 1 126 ? 0.431 -25.484 -18.484 1 97.12 126 ASP A O 1
ATOM 977 N N . ALA A 1 127 ? 1.455 -25.266 -16.469 1 97.19 127 ALA A N 1
ATOM 978 C CA . ALA A 1 127 ? 1.68 -23.844 -16.719 1 97.19 127 ALA A CA 1
ATOM 979 C C . ALA A 1 127 ? 2.576 -23.625 -17.938 1 97.19 127 ALA A C 1
ATOM 981 O O . ALA A 1 127 ? 3.6 -24.297 -18.078 1 97.19 127 ALA A O 1
ATOM 982 N N . THR A 1 128 ? 2.172 -22.656 -18.781 1 97.62 128 THR A N 1
ATOM 983 C CA . THR A 1 128 ? 2.955 -22.391 -19.984 1 97.62 128 THR A CA 1
ATOM 984 C C . THR A 1 128 ? 3.604 -21.016 -19.922 1 97.62 128 THR A C 1
ATOM 986 O O . THR A 1 128 ? 4.605 -20.766 -20.594 1 97.62 128 THR A O 1
ATOM 989 N N . HIS A 1 129 ? 2.977 -20.109 -19.25 1 97.56 129 HIS A N 1
ATOM 990 C CA . HIS A 1 129 ? 3.486 -18.75 -19.094 1 97.56 129 HIS A CA 1
ATOM 991 C C . HIS A 1 129 ? 3.289 -18.25 -17.656 1 97.56 129 HIS A C 1
ATOM 993 O O . HIS A 1 129 ? 2.26 -18.531 -17.031 1 97.56 129 HIS A O 1
ATOM 999 N N . LYS A 1 130 ? 4.211 -17.625 -17.203 1 98.19 130 LYS A N 1
ATOM 1000 C CA . LYS A 1 130 ? 4.129 -16.906 -15.93 1 98.19 130 LYS A CA 1
ATOM 1001 C C . LYS A 1 130 ? 4.68 -15.492 -16.062 1 98.19 130 LYS A C 1
ATOM 1003 O O . LYS A 1 130 ? 5.652 -15.266 -16.797 1 98.19 130 LYS A O 1
ATOM 1008 N N . ARG A 1 131 ? 4.07 -14.578 -15.375 1 98.5 131 ARG A N 1
ATOM 1009 C CA . ARG A 1 131 ? 4.559 -13.203 -15.359 1 98.5 131 ARG A CA 1
ATOM 1010 C C . ARG A 1 131 ? 4.828 -12.734 -13.938 1 98.5 131 ARG A C 1
ATOM 1012 O O . ARG A 1 131 ? 3.984 -12.891 -13.047 1 98.5 131 ARG A O 1
ATOM 1019 N N . TYR A 1 132 ? 5.977 -12.234 -13.766 1 98.75 132 TYR A N 1
ATOM 1020 C CA . TYR A 1 132 ? 6.363 -11.578 -12.531 1 98.75 132 TYR A CA 1
ATOM 1021 C C . TYR A 1 132 ? 6.664 -10.102 -12.766 1 98.75 132 TYR A C 1
ATOM 1023 O O . TYR A 1 132 ? 7.066 -9.711 -13.867 1 98.75 132 TYR A O 1
ATOM 1031 N N . GLU A 1 133 ? 6.402 -9.359 -11.781 1 98.81 133 GLU A N 1
ATOM 1032 C CA . GLU A 1 133 ? 6.766 -7.941 -11.773 1 98.81 133 GLU A CA 1
ATOM 1033 C C . GLU A 1 133 ? 7.582 -7.59 -10.531 1 98.81 133 GLU A C 1
ATOM 1035 O O . GLU A 1 133 ? 7.27 -8.039 -9.43 1 98.81 133 GLU A O 1
ATOM 1040 N N . TYR A 1 134 ? 8.633 -6.867 -10.758 1 98.88 134 TYR A N 1
ATOM 1041 C CA . TYR A 1 134 ? 9.445 -6.375 -9.656 1 98.88 134 TYR A CA 1
ATOM 1042 C C . TYR A 1 134 ? 9.547 -4.855 -9.68 1 98.88 134 TYR A C 1
ATOM 1044 O O . TYR A 1 134 ? 9.867 -4.266 -10.719 1 98.88 134 TYR A O 1
ATOM 1052 N N . LYS A 1 135 ? 9.344 -4.199 -8.531 1 98.69 135 LYS A N 1
ATOM 1053 C CA . LYS A 1 135 ? 9.367 -2.742 -8.461 1 98.69 135 LYS A CA 1
ATOM 1054 C C . LYS A 1 135 ? 10.555 -2.25 -7.645 1 98.69 135 LYS A C 1
ATOM 1056 O O . LYS A 1 135 ? 10.766 -2.701 -6.52 1 98.69 135 LYS A O 1
ATOM 1061 N N . VAL A 1 136 ? 11.289 -1.331 -8.242 1 98.19 136 VAL A N 1
ATOM 1062 C CA . VAL A 1 136 ? 12.43 -0.696 -7.605 1 98.19 136 VAL A CA 1
ATOM 1063 C C . VAL A 1 136 ? 12.211 0.813 -7.535 1 98.19 136 VAL A C 1
ATOM 1065 O O . VAL A 1 136 ? 11.75 1.427 -8.5 1 98.19 136 VAL A O 1
ATOM 1068 N N . LEU A 1 137 ? 12.391 1.343 -6.418 1 96.5 137 LEU A N 1
ATOM 1069 C CA . LEU A 1 137 ? 12.508 2.789 -6.262 1 96.5 137 LEU A CA 1
ATOM 1070 C C . LEU A 1 137 ? 13.961 3.195 -6.039 1 96.5 137 LEU A C 1
ATOM 1072 O O . LEU A 1 137 ? 14.586 2.783 -5.055 1 96.5 137 LEU A O 1
ATOM 1076 N N . THR A 1 138 ? 14.492 3.939 -6.938 1 96.12 138 THR A N 1
ATOM 1077 C CA . THR A 1 138 ? 15.906 4.262 -6.832 1 96.12 138 THR A CA 1
ATOM 1078 C C . THR A 1 138 ? 16.109 5.762 -6.641 1 96.12 138 THR A C 1
ATOM 1080 O O . THR A 1 138 ? 15.383 6.57 -7.219 1 96.12 138 THR A O 1
ATOM 1083 N N . GLY A 1 139 ? 17.062 6.062 -5.852 1 92.5 139 GLY A N 1
ATOM 1084 C CA . GLY A 1 139 ? 17.297 7.449 -5.492 1 92.5 139 GLY A CA 1
ATOM 1085 C C . GLY A 1 139 ? 16.25 8.016 -4.566 1 92.5 139 GLY A C 1
ATOM 1086 O O . GLY A 1 139 ? 15.391 7.285 -4.07 1 92.5 139 GLY A O 1
ATOM 1087 N N . GLY A 1 140 ? 16.438 9.297 -4.188 1 91.31 140 GLY A N 1
ATOM 1088 C CA . GLY A 1 140 ? 15.445 10.055 -3.426 1 91.31 140 GLY A CA 1
ATOM 1089 C C . GLY A 1 140 ? 15.305 9.57 -1.995 1 91.31 140 GLY A C 1
ATOM 1090 O O . GLY A 1 140 ? 16.203 8.914 -1.462 1 91.31 140 GLY A O 1
ATOM 1091 N N . LEU A 1 141 ? 14.234 9.945 -1.354 1 93.06 141 LEU A N 1
ATOM 1092 C CA . LEU A 1 141 ? 13.914 9.555 0.014 1 93.06 141 LEU A CA 1
ATOM 1093 C C . LEU A 1 141 ? 13.266 8.172 0.044 1 93.06 141 LEU A C 1
ATOM 1095 O O . LEU A 1 141 ? 12.594 7.777 -0.913 1 93.06 141 LEU A O 1
ATOM 1099 N N . ARG A 1 142 ? 13.5 7.473 1.08 1 94.38 142 ARG A N 1
ATOM 1100 C CA . ARG A 1 142 ? 12.875 6.164 1.214 1 94.38 142 ARG A CA 1
ATOM 1101 C C . ARG A 1 142 ? 11.352 6.285 1.22 1 94.38 142 ARG A C 1
ATOM 1103 O O . ARG A 1 142 ? 10.805 7.262 1.741 1 94.38 142 ARG A O 1
ATOM 1110 N N . PRO A 1 143 ? 10.719 5.301 0.667 1 93.94 143 PRO A N 1
ATOM 1111 C CA . PRO A 1 143 ? 9.258 5.332 0.655 1 93.94 143 PRO A CA 1
ATOM 1112 C C . PRO A 1 143 ? 8.648 4.984 2.012 1 93.94 143 PRO A C 1
ATOM 1114 O O . PRO A 1 143 ? 9.258 4.246 2.793 1 93.94 143 PRO A O 1
ATOM 1117 N N . VAL A 1 144 ? 7.484 5.527 2.236 1 96.12 144 VAL A N 1
ATOM 1118 C CA . VAL A 1 144 ? 6.754 5.207 3.459 1 96.12 144 VAL A CA 1
ATOM 1119 C C . VAL A 1 144 ? 5.504 4.402 3.117 1 96.12 144 VAL A C 1
ATOM 1121 O O . VAL A 1 144 ? 5.379 3.242 3.512 1 96.12 144 VAL A O 1
ATOM 1124 N N . ALA A 1 145 ? 4.699 4.883 2.246 1 92.81 145 ALA A N 1
ATOM 1125 C CA . ALA A 1 145 ? 3.4 4.289 1.94 1 92.81 145 ALA A CA 1
ATOM 1126 C C . ALA A 1 145 ? 3.562 2.971 1.19 1 92.81 145 ALA A C 1
ATOM 1128 O O . ALA A 1 145 ? 2.857 1.999 1.471 1 92.81 145 ALA A O 1
ATOM 1129 N N . CYS A 1 146 ? 4.539 2.918 0.287 1 93.81 146 CYS A N 1
ATOM 1130 C CA . CYS A 1 146 ? 4.652 1.741 -0.566 1 93.81 146 CYS A CA 1
ATOM 1131 C C . CYS A 1 146 ? 5.852 0.892 -0.167 1 93.81 146 CYS A C 1
ATOM 1133 O O . CYS A 1 146 ? 6.305 0.047 -0.942 1 93.81 146 CYS A O 1
ATOM 1135 N N . ARG A 1 147 ? 6.297 1.057 1.012 1 96 147 ARG A N 1
ATOM 1136 C CA . ARG A 1 147 ? 7.547 0.452 1.459 1 96 147 ARG A CA 1
ATOM 1137 C C . ARG A 1 147 ? 7.469 -1.07 1.409 1 96 147 ARG A C 1
ATOM 1139 O O . ARG A 1 147 ? 8.492 -1.747 1.287 1 96 147 ARG A O 1
ATOM 1146 N N . ARG A 1 148 ? 6.336 -1.633 1.392 1 96.5 148 ARG A N 1
ATOM 1147 C CA . ARG A 1 148 ? 6.18 -3.082 1.445 1 96.5 148 ARG A CA 1
ATOM 1148 C C . ARG A 1 148 ? 6.051 -3.672 0.045 1 96.5 148 ARG A C 1
ATOM 1150 O O . ARG A 1 148 ? 5.93 -4.887 -0.114 1 96.5 148 ARG A O 1
ATOM 1157 N N . ASN A 1 149 ? 6.164 -2.832 -0.972 1 97.5 149 ASN A N 1
ATOM 1158 C CA . ASN A 1 149 ? 5.902 -3.291 -2.332 1 97.5 149 ASN A CA 1
ATOM 1159 C C . ASN A 1 149 ? 7.027 -2.893 -3.285 1 97.5 149 ASN A C 1
ATOM 1161 O O . ASN A 1 149 ? 6.91 -3.072 -4.5 1 97.5 149 ASN A O 1
ATOM 1165 N N . VAL A 1 150 ? 8.078 -2.324 -2.719 1 97.69 150 VAL A N 1
ATOM 1166 C CA . VAL A 1 150 ? 9.172 -1.867 -3.574 1 97.69 150 VAL A CA 1
ATOM 1167 C C . VAL A 1 150 ? 10.508 -2.137 -2.893 1 97.69 150 VAL A C 1
ATOM 1169 O O . VAL A 1 150 ? 10.578 -2.275 -1.669 1 97.69 150 VAL A O 1
ATOM 1172 N N . TRP A 1 151 ? 11.516 -2.283 -3.688 1 98.31 151 TRP A N 1
ATOM 1173 C CA . TRP A 1 151 ? 12.898 -2.234 -3.229 1 98.31 151 TRP A CA 1
ATOM 1174 C C . TRP A 1 151 ? 13.477 -0.831 -3.383 1 98.31 151 TRP A C 1
ATOM 1176 O O . TRP A 1 151 ? 13.617 -0.332 -4.5 1 98.31 151 TRP A O 1
ATOM 1186 N N . HIS A 1 152 ? 13.727 -0.167 -2.277 1 97.5 152 HIS A N 1
ATOM 1187 C CA . HIS A 1 152 ? 14.352 1.149 -2.342 1 97.5 152 HIS A CA 1
ATOM 1188 C C . HIS A 1 152 ? 15.867 1.034 -2.41 1 97.5 152 HIS A C 1
ATOM 1190 O O . HIS A 1 152 ? 16.5 0.459 -1.516 1 97.5 152 HIS A O 1
ATOM 1196 N N . VAL A 1 153 ? 16.391 1.497 -3.482 1 96.88 153 VAL A N 1
ATOM 1197 C CA . VAL A 1 153 ? 17.828 1.602 -3.6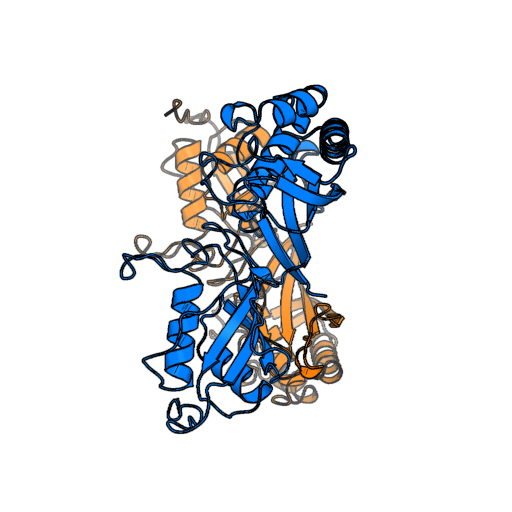64 1 96.88 153 VAL A CA 1
ATOM 1198 C C . VAL A 1 153 ? 18.266 3.064 -3.562 1 96.88 153 VAL A C 1
ATOM 1200 O O . VAL A 1 153 ? 18 3.857 -4.469 1 96.88 153 VAL A O 1
ATOM 1203 N N . ARG A 1 154 ? 18.938 3.43 -2.572 1 92.5 154 ARG A N 1
ATOM 1204 C CA . ARG A 1 154 ? 19.266 4.824 -2.279 1 92.5 154 ARG A CA 1
ATOM 1205 C C . ARG A 1 154 ? 20.078 5.449 -3.408 1 92.5 154 ARG A C 1
ATOM 1207 O O . ARG A 1 154 ? 19.812 6.582 -3.814 1 92.5 154 ARG A O 1
ATOM 1214 N N . LYS A 1 155 ? 21.031 4.703 -3.85 1 92.31 155 LYS A N 1
ATOM 1215 C CA . LYS A 1 155 ? 21.859 5.215 -4.938 1 92.31 155 LYS A CA 1
ATOM 1216 C C . LYS A 1 155 ? 21.094 5.211 -6.258 1 92.31 155 LYS A C 1
ATOM 1218 O O . LYS A 1 155 ? 20.375 4.258 -6.562 1 92.31 155 LYS A O 1
ATOM 1223 N N . SER A 1 156 ? 21.266 6.254 -7.027 1 93.69 156 SER A N 1
ATOM 1224 C CA . SER A 1 156 ? 20.656 6.297 -8.352 1 93.69 156 SER A CA 1
ATOM 1225 C C . SER A 1 156 ? 21.234 5.219 -9.266 1 93.69 156 SER A C 1
ATOM 1227 O O . SER A 1 156 ? 22.438 4.992 -9.273 1 93.69 156 SER A O 1
ATOM 1229 N N . LEU A 1 157 ? 20.422 4.621 -10.023 1 96.69 157 LEU A N 1
ATOM 1230 C CA . LEU A 1 157 ? 20.828 3.535 -10.914 1 96.69 157 LEU A CA 1
ATOM 1231 C C . LEU A 1 157 ? 20.969 4.031 -12.344 1 96.69 157 LEU A C 1
ATOM 1233 O O . LEU A 1 157 ? 20.172 4.852 -12.812 1 96.69 157 LEU A O 1
ATOM 1237 N N . ASP A 1 158 ? 21.969 3.592 -13.008 1 97.56 158 ASP A N 1
ATOM 1238 C CA . ASP A 1 158 ? 22.156 3.867 -14.43 1 97.56 158 ASP A CA 1
ATOM 1239 C C . ASP A 1 158 ? 21.25 2.984 -15.281 1 97.56 158 ASP A C 1
ATOM 1241 O O . ASP A 1 158 ? 21.562 1.826 -15.555 1 97.56 158 ASP A O 1
ATOM 1245 N N . VAL A 1 159 ? 20.188 3.525 -15.812 1 97.38 159 VAL A N 1
ATOM 1246 C CA . VAL A 1 159 ? 19.156 2.791 -16.547 1 97.38 159 VAL A CA 1
ATOM 1247 C C . VAL A 1 159 ? 19.75 2.201 -17.812 1 97.38 159 VAL A C 1
ATOM 1249 O O . VAL A 1 159 ? 19.375 1.099 -18.234 1 97.38 159 VAL A O 1
ATOM 1252 N N . ALA A 1 160 ? 20.641 2.918 -18.438 1 98.19 160 ALA A N 1
ATOM 1253 C CA . ALA A 1 160 ? 21.266 2.422 -19.656 1 98.19 160 ALA A CA 1
ATOM 1254 C C . ALA A 1 160 ? 22.047 1.132 -19.391 1 98.19 160 ALA A C 1
ATOM 1256 O O . ALA A 1 160 ? 21.969 0.188 -20.188 1 98.19 160 ALA A O 1
ATOM 1257 N N . MET A 1 161 ? 22.781 1.107 -18.312 1 98.44 161 MET A N 1
ATOM 1258 C CA . MET A 1 161 ? 23.516 -0.094 -17.922 1 98.44 161 MET A CA 1
ATOM 1259 C C . MET A 1 161 ? 22.562 -1.239 -17.609 1 98.44 161 MET A C 1
ATOM 1261 O O . MET A 1 161 ? 22.828 -2.393 -17.938 1 98.44 161 MET A O 1
ATOM 1265 N N . MET A 1 162 ? 21.484 -0.923 -16.984 1 98.62 162 MET A N 1
ATOM 1266 C CA . MET A 1 162 ? 20.469 -1.934 -16.688 1 98.62 162 MET A CA 1
ATOM 1267 C C . MET A 1 162 ? 19.891 -2.502 -17.984 1 98.62 162 MET A C 1
ATOM 1269 O O . MET A 1 162 ? 19.688 -3.711 -18.094 1 98.62 162 MET A O 1
ATOM 1273 N N . ARG A 1 163 ? 19.594 -1.618 -18.953 1 98.62 163 ARG A N 1
ATOM 1274 C CA . ARG A 1 163 ? 19.078 -2.057 -20.25 1 98.62 163 ARG A CA 1
ATOM 1275 C C . ARG A 1 163 ? 20.062 -2.967 -20.953 1 98.62 163 ARG A C 1
ATOM 1277 O O . ARG A 1 163 ? 19.672 -3.957 -21.578 1 98.62 163 ARG A O 1
ATOM 1284 N N . THR A 1 164 ? 21.312 -2.596 -20.859 1 98.69 164 THR A N 1
ATOM 1285 C CA . THR A 1 164 ? 22.344 -3.453 -21.438 1 98.69 164 THR A CA 1
ATOM 1286 C C . THR A 1 164 ? 22.312 -4.836 -20.797 1 98.69 164 THR A C 1
ATOM 1288 O O . THR A 1 164 ? 22.406 -5.852 -21.484 1 98.69 164 THR A O 1
ATOM 1291 N N . ALA A 1 165 ? 22.203 -4.883 -19.484 1 98.5 165 ALA A N 1
ATOM 1292 C CA . ALA A 1 165 ? 22.094 -6.152 -18.781 1 98.5 165 ALA A CA 1
ATOM 1293 C C . ALA A 1 165 ? 20.891 -6.961 -19.266 1 98.5 165 ALA A C 1
ATOM 1295 O O . ALA A 1 165 ? 21.016 -8.156 -19.562 1 98.5 165 ALA A O 1
ATOM 1296 N N . VAL A 1 166 ? 19.75 -6.32 -19.406 1 98.69 166 VAL A N 1
ATOM 1297 C CA . VAL A 1 166 ? 18.531 -6.965 -19.875 1 98.69 166 VAL A CA 1
ATOM 1298 C C . VAL A 1 166 ? 18.75 -7.52 -21.281 1 98.69 166 VAL A C 1
ATOM 1300 O O . VAL A 1 166 ? 18.344 -8.648 -21.578 1 98.69 166 VAL A O 1
ATOM 1303 N N . ASN A 1 167 ? 19.406 -6.727 -22.125 1 98.5 167 ASN A N 1
ATOM 1304 C CA . ASN A 1 167 ? 19.688 -7.16 -23.484 1 98.5 167 ASN A CA 1
ATOM 1305 C C . ASN A 1 167 ? 20.547 -8.43 -23.5 1 98.5 167 ASN A C 1
ATOM 1307 O O . ASN A 1 167 ? 20.281 -9.336 -24.297 1 98.5 167 ASN A O 1
ATOM 1311 N N . HIS A 1 168 ? 21.516 -8.5 -22.656 1 98.19 168 HIS A N 1
ATOM 1312 C CA . HIS A 1 168 ? 22.359 -9.688 -22.578 1 98.19 168 HIS A CA 1
ATOM 1313 C C . HIS A 1 168 ? 21.562 -10.898 -22.109 1 98.19 168 HIS A C 1
ATOM 1315 O O . HIS A 1 168 ? 21.719 -12 -22.625 1 98.19 168 HIS A O 1
ATOM 1321 N N . LEU A 1 169 ? 20.688 -10.68 -21.156 1 97.75 169 LEU A N 1
ATOM 1322 C CA . LEU A 1 169 ? 19.875 -11.758 -20.625 1 97.75 169 LEU A CA 1
ATOM 1323 C C . LEU A 1 169 ? 18.891 -12.258 -21.688 1 97.75 169 LEU A C 1
ATOM 1325 O O . LEU A 1 169 ? 18.547 -13.445 -21.719 1 97.75 169 LEU A O 1
ATOM 1329 N N . MET A 1 170 ? 18.484 -11.359 -22.578 1 98.12 170 MET A N 1
ATOM 1330 C CA . MET A 1 170 ? 17.469 -11.68 -23.562 1 98.12 170 MET A CA 1
ATOM 1331 C C . MET A 1 170 ? 18.094 -12.086 -24.891 1 98.12 170 MET A C 1
ATOM 1333 O O . MET A 1 170 ? 17.391 -12.359 -25.875 1 98.12 170 MET A O 1
ATOM 1337 N N . ALA A 1 171 ? 19.391 -12.031 -24.906 1 97.62 171 ALA A N 1
ATOM 1338 C CA . ALA A 1 171 ? 20.062 -12.477 -26.125 1 97.62 171 ALA A CA 1
ATOM 1339 C C . ALA A 1 171 ? 19.672 -13.906 -26.469 1 97.62 171 ALA A C 1
ATOM 1341 O O . ALA A 1 171 ? 19.5 -14.75 -25.578 1 97.62 171 ALA A O 1
ATOM 1342 N N . LEU A 1 172 ? 19.641 -14.258 -27.688 1 96.75 172 LEU A N 1
ATOM 1343 C CA . LEU A 1 172 ? 19.25 -15.594 -28.125 1 96.75 172 LEU A CA 1
ATOM 1344 C C . LEU A 1 172 ? 20.359 -16.609 -27.812 1 96.75 172 LEU A C 1
ATOM 1346 O O . LEU A 1 172 ? 21.547 -16.266 -27.859 1 96.75 172 LEU A O 1
ATOM 1350 N N . PRO A 1 173 ? 19.969 -17.859 -27.516 1 97.06 173 PRO A N 1
ATOM 1351 C CA . PRO A 1 173 ? 18.594 -18.375 -27.422 1 97.06 173 PRO A CA 1
ATOM 1352 C C . PRO A 1 173 ? 17.875 -17.953 -26.141 1 97.06 173 PRO A C 1
ATOM 1354 O O . PRO A 1 173 ? 18.531 -17.688 -25.125 1 97.06 173 PRO A O 1
ATOM 1357 N N . LEU A 1 174 ? 16.594 -17.938 -26.172 1 97.44 174 LEU A N 1
ATOM 1358 C CA . LEU A 1 174 ? 15.82 -17.531 -25 1 97.44 174 LEU A CA 1
ATOM 1359 C C . LEU A 1 174 ? 15.805 -18.625 -23.938 1 97.44 174 LEU A C 1
ATOM 1361 O O . LEU A 1 174 ? 15.594 -18.359 -22.75 1 97.44 174 LEU A O 1
ATOM 1365 N N . THR A 1 175 ? 15.844 -19.844 -24.406 1 97.31 175 THR A N 1
ATOM 1366 C CA . THR A 1 175 ? 15.984 -20.984 -23.5 1 97.31 175 THR A CA 1
ATOM 1367 C C . THR A 1 175 ? 17.438 -21.125 -23.047 1 97.31 175 THR A C 1
ATOM 1369 O O . THR A 1 175 ? 18.344 -21.312 -23.875 1 97.31 175 THR A O 1
ATOM 1372 N N . LYS A 1 176 ? 17.641 -20.953 -21.703 1 95.31 176 LYS A N 1
ATOM 1373 C CA . LYS A 1 176 ? 18.984 -20.984 -21.141 1 95.31 176 LYS A CA 1
ATOM 1374 C C . LYS A 1 176 ? 19 -21.75 -19.812 1 95.31 176 LYS A C 1
ATOM 1376 O O . LYS A 1 176 ? 17.953 -22 -19.219 1 95.31 176 LYS A O 1
ATOM 1381 N N . ASP A 1 177 ? 20.219 -22.172 -19.5 1 93.5 177 ASP A N 1
ATOM 1382 C CA . ASP A 1 177 ? 20.453 -22.672 -18.156 1 93.5 177 ASP A CA 1
ATOM 1383 C C . ASP A 1 177 ? 20.625 -21.516 -17.172 1 93.5 177 ASP A C 1
ATOM 1385 O O . ASP A 1 177 ? 21.594 -20.75 -17.266 1 93.5 177 ASP A O 1
ATOM 1389 N N . PHE A 1 178 ? 19.781 -21.391 -16.203 1 94.31 178 PHE A N 1
ATOM 1390 C CA . PHE A 1 178 ? 19.812 -20.281 -15.266 1 94.31 178 PHE A CA 1
ATOM 1391 C C . PHE A 1 178 ? 20.391 -20.703 -13.93 1 94.31 178 PHE A C 1
ATOM 1393 O O . PHE A 1 178 ? 20.047 -20.141 -12.883 1 94.31 178 PHE A O 1
ATOM 1400 N N . SER A 1 179 ? 21.234 -21.672 -13.891 1 92.19 179 SER A N 1
ATOM 1401 C CA . SER A 1 179 ? 21.891 -22.172 -12.68 1 92.19 179 SER A CA 1
ATOM 1402 C C . SER A 1 179 ? 22.609 -21.047 -11.945 1 92.19 179 SER A C 1
ATOM 1404 O O . SER A 1 179 ? 22.688 -21.047 -10.719 1 92.19 179 SER A O 1
ATOM 1406 N N . SER A 1 180 ? 23.188 -20.094 -12.703 1 92.56 180 SER A N 1
ATOM 1407 C CA . SER A 1 180 ? 23.906 -18.984 -12.094 1 92.56 180 SER A CA 1
ATOM 1408 C C . SER A 1 180 ? 22.969 -18.078 -11.305 1 92.56 180 SER A C 1
ATOM 1410 O O . SER A 1 180 ? 23.422 -17.25 -10.523 1 92.56 180 SER A O 1
ATOM 1412 N N . PHE A 1 181 ? 21.703 -18.234 -11.484 1 93.94 181 PHE A N 1
ATOM 1413 C CA . PHE A 1 181 ? 20.719 -17.359 -10.852 1 93.94 181 PHE A CA 1
ATOM 1414 C C . PHE A 1 181 ? 19.828 -18.141 -9.898 1 93.94 181 PHE A C 1
ATOM 1416 O O . PHE A 1 181 ? 18.766 -17.672 -9.5 1 93.94 181 PHE A O 1
ATOM 1423 N N . THR A 1 182 ? 20.219 -19.297 -9.555 1 91.12 182 THR A N 1
ATOM 1424 C CA . THR A 1 182 ? 19.484 -20.172 -8.656 1 91.12 182 THR A CA 1
ATOM 1425 C C . THR A 1 182 ? 20.391 -20.75 -7.586 1 91.12 182 THR A C 1
ATOM 1427 O O . THR A 1 182 ? 21.531 -21.141 -7.879 1 91.12 182 THR A O 1
ATOM 1430 N N . PRO A 1 183 ? 20.156 -20.531 -6.129 1 80.06 183 PRO A N 1
ATOM 1431 C CA . PRO A 1 183 ? 21.047 -21.047 -5.082 1 80.06 183 PRO A CA 1
ATOM 1432 C C . PRO A 1 183 ? 21.391 -22.516 -5.254 1 80.06 183 PRO A C 1
ATOM 1434 O O . PRO A 1 183 ? 22.484 -22.953 -4.891 1 80.06 183 PRO A O 1
ATOM 1437 N N . HIS A 1 184 ? 20.375 -23.391 -4.992 1 64 184 HIS A N 1
ATOM 1438 C CA . HIS A 1 184 ? 20.641 -24.812 -4.77 1 64 184 HIS A CA 1
ATOM 1439 C C . HIS A 1 184 ? 21.234 -25.453 -6.012 1 64 184 HIS A C 1
ATOM 1441 O O . HIS A 1 184 ? 20.938 -25.047 -7.137 1 64 184 HIS A O 1
ATOM 1447 N N . GLU A 1 185 ? 22.375 -26.203 -5.727 1 55.47 185 GLU A N 1
ATOM 1448 C CA . GLU A 1 185 ? 22.875 -27.219 -6.652 1 55.47 185 GLU A CA 1
ATOM 1449 C C . GLU A 1 185 ? 21.719 -27.875 -7.414 1 55.47 185 GLU A C 1
ATOM 1451 O O . GLU A 1 185 ? 20.578 -27.891 -6.938 1 55.47 185 GLU A O 1
ATOM 1456 N N . SER A 1 186 ? 21.984 -28.078 -8.633 1 50.19 186 SER A N 1
ATOM 1457 C CA . SER A 1 186 ? 21.219 -28.797 -9.648 1 50.19 186 SER A CA 1
ATOM 1458 C C . SER 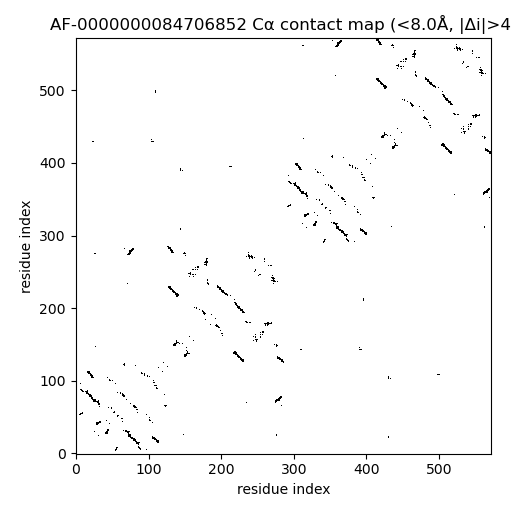A 1 186 ? 20.359 -29.891 -9.023 1 50.19 186 SER A C 1
ATOM 1460 O O . SER A 1 186 ? 20.875 -30.844 -8.43 1 50.19 186 SER A O 1
ATOM 1462 N N . VAL A 1 187 ? 19.391 -29.562 -8.172 1 48.94 187 VAL A N 1
ATOM 1463 C CA . VAL A 1 187 ? 18.609 -30.766 -7.949 1 48.94 187 VAL A CA 1
ATOM 1464 C C . VAL A 1 187 ? 18.516 -31.578 -9.242 1 48.94 187 VAL A C 1
ATOM 1466 O O . VAL A 1 187 ? 18.516 -31 -10.336 1 48.94 187 VAL A O 1
ATOM 1469 N N . ASN A 1 188 ? 18.812 -32.781 -9.102 1 46.09 188 ASN A N 1
ATOM 1470 C CA . ASN A 1 188 ? 18.781 -33.906 -10.031 1 46.09 188 ASN A CA 1
ATOM 1471 C C . ASN A 1 188 ? 17.547 -33.844 -10.93 1 46.09 188 ASN A C 1
ATOM 1473 O O . ASN A 1 188 ? 17.188 -34.875 -11.539 1 46.09 188 ASN A O 1
ATOM 1477 N N . GLY A 1 189 ? 16.625 -32.781 -10.781 1 50.06 189 GLY A N 1
ATOM 1478 C CA . GLY A 1 189 ? 15.547 -33.188 -11.68 1 50.06 189 GLY A CA 1
ATOM 1479 C C . GLY A 1 189 ? 15.898 -33 -13.148 1 50.06 189 GLY A C 1
ATOM 1480 O O . GLY A 1 189 ? 16.953 -32.469 -13.477 1 50.06 189 GLY A O 1
ATOM 1481 N N . GLU A 1 190 ? 15.117 -33.688 -14.117 1 53.59 190 GLU A N 1
ATOM 1482 C CA . GLU A 1 190 ? 15.281 -33.906 -15.547 1 53.59 190 GLU A CA 1
ATOM 1483 C C . GLU A 1 190 ? 15.555 -32.594 -16.281 1 53.59 190 GLU A C 1
ATOM 1485 O O . GLU A 1 190 ? 16.328 -32.594 -17.25 1 53.59 190 GLU A O 1
ATOM 1490 N N . ARG A 1 191 ? 14.859 -31.469 -15.914 1 64.81 191 ARG A N 1
ATOM 1491 C CA . ARG A 1 191 ? 15.047 -30.281 -16.734 1 64.81 191 ARG A CA 1
ATOM 1492 C C . ARG A 1 191 ? 16.094 -29.359 -16.125 1 64.81 191 ARG A C 1
ATOM 1494 O O . ARG A 1 191 ? 16.5 -28.375 -16.75 1 64.81 191 ARG A O 1
ATOM 1501 N N . GLY A 1 192 ? 16.516 -29.734 -15.023 1 80.44 192 GLY A N 1
ATOM 1502 C CA . GLY A 1 192 ? 17.531 -28.938 -14.367 1 80.44 192 GLY A CA 1
ATOM 1503 C C . GLY A 1 192 ? 17.141 -27.484 -14.211 1 80.44 192 GLY A C 1
ATOM 1504 O O . GLY A 1 192 ? 16.016 -27.172 -13.789 1 80.44 192 GLY A O 1
ATOM 1505 N N . ASN A 1 193 ? 17.969 -26.516 -14.461 1 90 193 ASN A N 1
ATOM 1506 C CA . ASN A 1 193 ? 17.781 -25.078 -14.305 1 90 193 ASN A CA 1
ATOM 1507 C C . ASN A 1 193 ? 17.594 -24.375 -15.648 1 90 193 ASN A C 1
ATOM 1509 O O . ASN A 1 193 ? 17.844 -23.172 -15.773 1 90 193 ASN A O 1
ATOM 1513 N N . VAL A 1 194 ? 17.188 -25.234 -16.625 1 93.75 194 VAL A N 1
ATOM 1514 C CA . VAL A 1 194 ? 16.938 -24.672 -17.953 1 93.75 194 VAL A CA 1
ATOM 1515 C C . VAL A 1 194 ? 15.523 -24.094 -18.016 1 93.75 194 VAL A C 1
ATOM 1517 O O . VAL A 1 194 ? 14.555 -24.766 -17.656 1 93.75 194 VAL A O 1
ATOM 1520 N N . CYS A 1 195 ? 15.344 -22.891 -18.375 1 95.5 195 CYS A N 1
ATOM 1521 C CA . CYS A 1 195 ? 14.086 -22.156 -18.516 1 95.5 195 CYS A CA 1
ATOM 1522 C C . CYS A 1 195 ? 14.062 -21.344 -19.797 1 95.5 195 CYS A C 1
ATOM 1524 O O . CYS A 1 195 ? 15.117 -21.047 -20.375 1 95.5 195 CYS A O 1
ATOM 1526 N N . THR A 1 196 ? 12.898 -21.109 -20.266 1 97.81 196 THR A N 1
ATOM 1527 C CA . THR A 1 196 ? 12.703 -20.156 -21.344 1 97.81 196 THR A CA 1
ATOM 1528 C C . THR A 1 196 ? 12.148 -18.828 -20.797 1 97.81 196 THR A C 1
ATOM 1530 O O . THR A 1 196 ? 11.047 -18.797 -20.25 1 97.81 196 THR A O 1
ATOM 1533 N N . VAL A 1 197 ? 12.852 -17.781 -20.938 1 98.19 197 VAL A N 1
ATOM 1534 C CA . VAL A 1 197 ? 12.398 -16.438 -20.594 1 98.19 197 VAL A CA 1
ATOM 1535 C C . VAL A 1 197 ? 11.969 -15.703 -21.859 1 98.19 197 VAL A C 1
ATOM 1537 O O . VAL A 1 197 ? 12.82 -15.297 -22.672 1 98.19 197 VAL A O 1
ATOM 1540 N N . PHE A 1 198 ? 10.688 -15.508 -21.969 1 98.31 198 PHE A N 1
ATOM 1541 C CA . PHE A 1 198 ? 10.117 -14.945 -23.188 1 98.31 198 PHE A CA 1
ATOM 1542 C C . PHE A 1 198 ? 10.453 -13.461 -23.312 1 98.31 198 PHE A C 1
ATOM 1544 O O . PHE A 1 198 ? 10.656 -12.953 -24.422 1 98.31 198 PHE A O 1
ATOM 1551 N N . ASN A 1 199 ? 10.406 -12.875 -22.188 1 98.12 199 ASN A N 1
ATOM 1552 C CA . ASN A 1 199 ? 10.539 -11.422 -22.219 1 98.12 199 ASN A CA 1
ATOM 1553 C C . ASN A 1 199 ? 10.969 -10.859 -20.875 1 98.12 199 ASN A C 1
ATOM 1555 O O . ASN A 1 199 ? 10.555 -11.359 -19.828 1 98.12 199 ASN A O 1
ATOM 1559 N N . ILE A 1 200 ? 11.844 -9.898 -20.906 1 98.69 200 ILE A N 1
ATOM 1560 C CA . ILE A 1 200 ? 12.156 -9.023 -19.781 1 98.69 200 ILE A CA 1
ATOM 1561 C C . ILE A 1 200 ? 11.945 -7.566 -20.188 1 98.69 200 ILE A C 1
ATOM 1563 O O . ILE A 1 200 ? 12.562 -7.09 -21.156 1 98.69 200 ILE A O 1
ATOM 1567 N N . GLN A 1 201 ? 11.086 -6.883 -19.516 1 98.62 201 GLN A N 1
ATOM 1568 C CA . GLN A 1 201 ? 10.82 -5.477 -19.812 1 98.62 201 GLN A CA 1
ATOM 1569 C C . GLN A 1 201 ? 11.273 -4.582 -18.656 1 98.62 201 GLN A C 1
ATOM 1571 O O . GLN A 1 201 ? 11.117 -4.941 -17.484 1 98.62 201 GLN A O 1
ATOM 1576 N N . LEU A 1 202 ? 11.844 -3.51 -19.031 1 98.5 202 LEU A N 1
ATOM 1577 C CA . LEU A 1 202 ? 12.266 -2.49 -18.078 1 98.5 202 LEU A CA 1
ATOM 1578 C C . LEU A 1 202 ? 11.547 -1.169 -18.328 1 98.5 202 LEU A C 1
ATOM 1580 O O . LEU A 1 202 ? 11.75 -0.546 -19.375 1 98.5 202 LEU A O 1
ATOM 1584 N N . HIS A 1 203 ? 10.703 -0.774 -17.422 1 98.25 203 HIS A N 1
ATOM 1585 C CA . HIS A 1 203 ? 9.977 0.49 -17.5 1 98.25 203 HIS A CA 1
ATOM 1586 C C . HIS A 1 203 ? 10.516 1.491 -16.484 1 98.25 203 HIS A C 1
ATOM 1588 O O . HIS A 1 203 ? 10.781 1.135 -15.328 1 98.25 203 HIS A O 1
ATOM 1594 N N . VAL A 1 204 ? 10.703 2.67 -16.969 1 96.81 204 VAL A N 1
ATOM 1595 C CA . VAL A 1 204 ? 11.234 3.727 -16.109 1 96.81 204 VAL A CA 1
ATOM 1596 C C . VAL A 1 204 ? 10.242 4.887 -16.047 1 96.81 204 VAL A C 1
ATOM 1598 O O . VAL A 1 204 ? 9.742 5.336 -17.078 1 96.81 204 VAL A O 1
ATOM 1601 N N . GLU A 1 205 ? 9.883 5.25 -14.867 1 92.06 205 GLU A N 1
ATOM 1602 C CA . GLU A 1 205 ? 9.055 6.43 -14.648 1 92.06 205 GLU A CA 1
ATOM 1603 C C . GLU A 1 205 ? 9.695 7.383 -13.648 1 92.06 205 GLU A C 1
ATOM 1605 O O . GLU A 1 205 ? 9.914 7.023 -12.492 1 92.06 205 GLU A O 1
ATOM 1610 N N . LYS A 1 206 ? 10.008 8.516 -14.18 1 81.25 206 LYS A N 1
ATOM 1611 C CA . LYS A 1 206 ? 10.492 9.531 -13.25 1 81.25 206 LYS A CA 1
ATOM 1612 C C . LYS A 1 206 ? 9.359 10.07 -12.383 1 81.25 206 LYS A C 1
ATOM 1614 O O . LYS A 1 206 ? 8.266 10.344 -12.883 1 81.25 206 LYS A O 1
ATOM 1619 N N . GLU A 1 207 ? 9.602 9.922 -11.148 1 72.75 207 GLU A N 1
ATOM 1620 C CA . GLU A 1 207 ? 8.57 10.469 -10.273 1 72.75 207 GLU A CA 1
ATOM 1621 C C . GLU A 1 207 ? 8.633 11.992 -10.219 1 72.75 207 GLU A C 1
ATOM 1623 O O . GLU A 1 207 ? 9.719 12.57 -10.281 1 72.75 207 GLU A O 1
ATOM 1628 N N . ASP A 1 208 ? 7.586 12.789 -10.555 1 63.59 208 ASP A N 1
ATOM 1629 C CA . ASP A 1 208 ? 7.582 14.242 -10.391 1 63.59 208 ASP A CA 1
ATOM 1630 C C . ASP A 1 208 ? 7.641 14.625 -8.914 1 63.59 208 ASP A C 1
ATOM 1632 O O . ASP A 1 208 ? 7.898 15.781 -8.586 1 63.59 208 ASP A O 1
ATOM 1636 N N . GLY A 1 209 ? 8.234 13.727 -8.117 1 60.25 209 GLY A N 1
ATOM 1637 C CA . GLY A 1 209 ? 8.219 14.031 -6.699 1 60.25 209 GLY A CA 1
ATOM 1638 C C . GLY A 1 209 ? 7.012 14.859 -6.281 1 60.25 209 GLY A C 1
ATOM 1639 O O . GLY A 1 209 ? 6.32 15.43 -7.125 1 60.25 209 GLY A O 1
ATOM 1640 N N . PRO A 1 210 ? 6.566 14.711 -5.059 1 62.19 210 PRO A N 1
ATOM 1641 C CA . PRO A 1 210 ? 5.52 15.625 -4.605 1 62.19 210 PRO A CA 1
ATOM 1642 C C . PRO A 1 210 ? 5.902 17.094 -4.781 1 62.19 210 PRO A C 1
ATOM 1644 O O . PRO A 1 210 ? 7.082 17.406 -4.945 1 62.19 210 PRO A O 1
ATOM 1647 N N . ASP A 1 211 ? 4.977 17.922 -4.953 1 60.56 211 ASP A N 1
ATOM 1648 C CA . ASP A 1 211 ? 5.16 19.359 -5.172 1 60.56 211 ASP A CA 1
ATOM 1649 C C . ASP A 1 211 ? 6.094 19.953 -4.125 1 60.56 211 ASP A C 1
ATOM 1651 O O . ASP A 1 211 ? 6.727 20.984 -4.367 1 60.56 211 ASP A O 1
ATOM 1655 N N . ASP A 1 212 ? 6.352 19.25 -3.078 1 66.44 212 ASP A N 1
ATOM 1656 C CA . ASP A 1 212 ? 7.086 19.859 -1.975 1 66.44 212 ASP A CA 1
ATOM 1657 C C . ASP A 1 212 ? 8.469 19.234 -1.824 1 66.44 212 ASP A C 1
ATOM 1659 O O . ASP A 1 212 ? 9.086 19.312 -0.756 1 66.44 212 ASP A O 1
ATOM 1663 N N . VAL A 1 213 ? 8.875 18.672 -2.898 1 79.69 213 VAL A N 1
ATOM 1664 C CA . VAL A 1 213 ? 10.227 18.125 -2.836 1 79.69 213 VAL A CA 1
ATOM 1665 C C . VAL A 1 213 ? 11.227 19.234 -2.557 1 79.69 213 VAL A C 1
ATOM 1667 O O . VAL A 1 213 ? 11.266 20.234 -3.275 1 79.69 213 VAL A O 1
ATOM 1670 N N . GLN A 1 214 ? 12 19.078 -1.602 1 88.12 214 GLN A N 1
ATOM 1671 C CA . GLN A 1 214 ? 12.891 20.141 -1.133 1 88.12 214 GLN A CA 1
ATOM 1672 C C . GLN A 1 214 ? 14.172 20.172 -1.953 1 88.12 214 GLN A C 1
ATOM 1674 O O . GLN A 1 214 ? 14.688 21.25 -2.26 1 88.12 214 GLN A O 1
ATOM 1679 N N . TYR A 1 215 ? 14.656 19.031 -2.336 1 91.06 215 TYR A N 1
ATOM 1680 C CA . TYR A 1 215 ? 15.891 18.922 -3.115 1 91.06 215 TYR A CA 1
ATOM 1681 C C . TYR A 1 215 ? 15.688 18.016 -4.328 1 91.06 215 TYR A C 1
ATOM 1683 O O . TYR A 1 215 ? 14.938 17.047 -4.266 1 91.06 215 TYR A O 1
ATOM 1691 N N . GLU A 1 216 ? 16.328 18.344 -5.371 1 84.81 216 GLU A N 1
ATOM 1692 C CA . GLU A 1 216 ? 16.219 17.547 -6.59 1 84.81 216 GLU A CA 1
ATOM 1693 C C . GLU A 1 216 ? 16.625 16.094 -6.34 1 84.81 216 GLU A C 1
ATOM 1695 O O . GLU A 1 216 ? 16.062 15.172 -6.926 1 84.81 216 GLU A O 1
ATOM 1700 N N . GLU A 1 217 ? 17.594 15.969 -5.512 1 87.69 217 GLU A N 1
ATOM 1701 C CA . GLU A 1 217 ? 18.125 14.648 -5.188 1 87.69 217 GLU A CA 1
ATOM 1702 C C . GLU A 1 217 ? 17.109 13.82 -4.41 1 87.69 217 GLU A C 1
ATOM 1704 O O . GLU A 1 217 ? 17.266 12.609 -4.27 1 87.69 217 GLU A O 1
ATOM 1709 N N . ASP A 1 218 ? 16.094 14.523 -3.955 1 90.44 218 ASP A N 1
ATOM 1710 C CA . ASP A 1 218 ? 15.094 13.828 -3.148 1 90.44 218 ASP A CA 1
ATOM 1711 C C . ASP A 1 218 ? 14.039 13.164 -4.031 1 90.44 218 ASP A C 1
ATOM 1713 O O . ASP A 1 218 ? 13.164 12.453 -3.533 1 90.44 218 ASP A O 1
ATOM 1717 N N . VAL A 1 219 ? 14.148 13.391 -5.293 1 88.38 219 VAL A N 1
ATOM 1718 C CA . VAL A 1 219 ? 13.219 12.789 -6.246 1 88.38 219 VAL A CA 1
ATOM 1719 C C . VAL A 1 219 ? 13.711 11.391 -6.629 1 88.38 219 VAL A C 1
ATOM 1721 O O . VAL A 1 219 ? 14.867 11.219 -7.039 1 88.38 219 VAL A O 1
ATOM 1724 N N . ALA A 1 220 ? 12.852 10.43 -6.453 1 91.12 220 ALA A N 1
ATOM 1725 C CA . ALA A 1 220 ? 13.203 9.055 -6.789 1 91.12 220 ALA A CA 1
ATOM 1726 C C . ALA A 1 220 ? 12.734 8.703 -8.203 1 91.12 220 ALA A C 1
ATOM 1728 O O . ALA A 1 220 ? 11.93 9.422 -8.797 1 91.12 220 ALA A O 1
ATOM 1729 N N . THR A 1 221 ? 13.359 7.715 -8.727 1 93.94 221 THR A N 1
ATOM 1730 C CA . THR A 1 221 ? 12.938 7.113 -9.992 1 93.94 221 THR A CA 1
ATOM 1731 C C . THR A 1 221 ? 12.336 5.734 -9.758 1 93.94 221 THR A C 1
ATOM 1733 O O . THR A 1 221 ? 12.867 4.938 -8.977 1 93.94 221 THR A O 1
ATOM 1736 N N . ARG A 1 222 ? 11.195 5.539 -10.414 1 96.12 222 ARG A N 1
ATOM 1737 C CA . ARG A 1 222 ? 10.555 4.234 -10.328 1 96.12 222 ARG A CA 1
ATOM 1738 C C . ARG A 1 222 ? 10.953 3.348 -11.508 1 96.12 222 ARG A C 1
ATOM 1740 O O . ARG A 1 222 ? 10.867 3.77 -12.664 1 96.12 222 ARG A O 1
ATOM 1747 N N . ILE A 1 223 ? 11.391 2.191 -11.164 1 97.94 223 ILE A N 1
ATOM 1748 C CA . ILE A 1 223 ? 11.734 1.196 -12.172 1 97.94 223 ILE A CA 1
ATOM 1749 C C . ILE A 1 223 ? 10.875 -0.052 -11.984 1 97.94 223 ILE A C 1
ATOM 1751 O O . ILE A 1 223 ? 10.75 -0.563 -10.867 1 97.94 223 ILE A O 1
ATOM 1755 N N . ARG A 1 224 ? 10.258 -0.494 -13.016 1 98.44 224 ARG A N 1
ATOM 1756 C CA . ARG A 1 224 ? 9.469 -1.724 -13.023 1 98.44 224 ARG A CA 1
ATOM 1757 C C . ARG A 1 224 ? 10.062 -2.742 -14 1 98.44 224 ARG A C 1
ATOM 1759 O O . ARG A 1 224 ? 10.219 -2.457 -15.188 1 98.44 224 ARG A O 1
ATOM 1766 N N . LEU A 1 225 ? 10.422 -3.865 -13.477 1 98.88 225 LEU A N 1
ATOM 1767 C CA . LEU A 1 225 ? 10.891 -4.988 -14.273 1 98.88 225 LEU A CA 1
ATOM 1768 C C . LEU A 1 225 ? 9.805 -6.051 -14.406 1 98.88 225 LEU A C 1
ATOM 1770 O O . LEU A 1 225 ? 9.219 -6.477 -13.414 1 98.88 225 LEU A O 1
ATOM 1774 N N . VAL A 1 226 ? 9.539 -6.441 -15.617 1 98.88 226 VAL A N 1
ATOM 1775 C CA . VAL A 1 226 ? 8.555 -7.48 -15.891 1 98.88 226 VAL A CA 1
ATOM 1776 C C . VAL A 1 226 ? 9.242 -8.695 -16.5 1 98.88 226 VAL A C 1
ATOM 1778 O O . VAL A 1 226 ? 10.016 -8.57 -17.453 1 98.88 226 VAL A O 1
ATOM 1781 N N . PHE A 1 227 ? 9 -9.836 -15.938 1 98.81 227 PHE A N 1
ATOM 1782 C CA . PHE A 1 227 ? 9.562 -11.102 -16.406 1 98.81 227 PHE A CA 1
ATOM 1783 C C . PHE A 1 227 ? 8.461 -12.039 -16.875 1 98.81 227 PHE A C 1
ATOM 1785 O O . PHE A 1 227 ? 7.512 -12.305 -16.141 1 98.81 227 PHE A O 1
ATOM 1792 N N . GLU A 1 228 ? 8.555 -12.5 -18.031 1 98.69 228 GLU A N 1
ATOM 1793 C CA . GLU A 1 228 ? 7.656 -13.523 -18.562 1 98.69 228 GLU A CA 1
ATOM 1794 C C . GLU A 1 228 ? 8.438 -14.75 -19.016 1 98.69 228 GLU A C 1
ATOM 1796 O O . GLU A 1 228 ? 9.43 -14.633 -19.734 1 98.69 228 GLU A O 1
ATOM 1801 N N . GLY A 1 229 ? 8.039 -15.867 -18.641 1 98.38 229 GLY A N 1
ATOM 1802 C CA . GLY A 1 229 ? 8.703 -17.109 -18.984 1 98.38 229 GLY A CA 1
ATOM 1803 C C . GLY A 1 229 ? 7.836 -18.328 -18.781 1 98.38 229 GLY A C 1
ATOM 1804 O O . GLY A 1 229 ? 6.695 -18.219 -18.312 1 98.38 229 GLY A O 1
ATOM 1805 N N . ASP A 1 230 ? 8.367 -19.469 -19.156 1 97.31 230 ASP A N 1
ATOM 1806 C CA . ASP A 1 230 ? 7.645 -20.719 -19 1 97.31 230 ASP A CA 1
ATOM 1807 C C . ASP A 1 230 ? 7.68 -21.188 -17.547 1 97.31 230 ASP A C 1
ATOM 1809 O O . ASP A 1 230 ? 6.707 -21.766 -17.047 1 97.31 230 ASP A O 1
ATOM 1813 N N . AR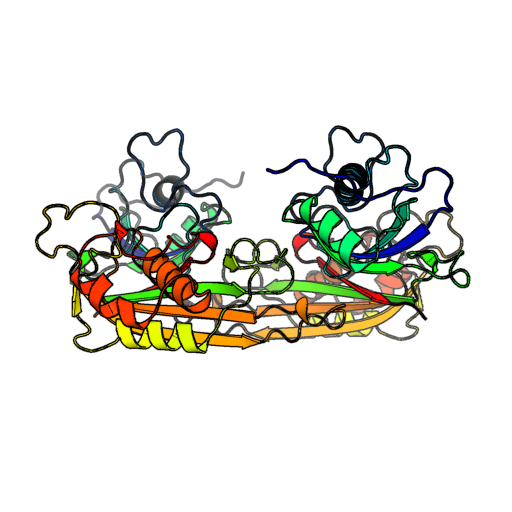G A 1 231 ? 8.734 -21 -16.922 1 95.69 231 ARG A N 1
ATOM 1814 C CA . ARG A 1 231 ? 8.953 -21.344 -15.523 1 95.69 231 ARG A CA 1
ATOM 1815 C C . ARG A 1 231 ? 10.117 -20.547 -14.938 1 95.69 231 ARG A C 1
ATOM 1817 O O . ARG A 1 231 ? 10.945 -20.016 -15.68 1 95.69 231 ARG A O 1
ATOM 1824 N N . PHE A 1 232 ? 10.133 -20.375 -13.727 1 96 232 PHE A N 1
ATOM 1825 C CA . PHE A 1 232 ? 11.219 -19.75 -12.992 1 96 232 PHE A CA 1
ATOM 1826 C C . PHE A 1 232 ? 11.641 -20.609 -11.805 1 96 232 PHE A C 1
ATOM 1828 O O . PHE A 1 232 ? 10.789 -21.141 -11.086 1 96 232 PHE A O 1
ATOM 1835 N N . ARG A 1 233 ? 12.875 -20.672 -11.609 1 94 233 ARG A N 1
ATOM 1836 C CA . ARG A 1 233 ? 13.414 -21.484 -10.531 1 94 233 ARG A CA 1
ATOM 1837 C C . ARG A 1 233 ? 13.477 -20.688 -9.227 1 94 233 ARG A C 1
ATOM 1839 O O . ARG A 1 233 ? 13.188 -19.484 -9.211 1 94 233 ARG A O 1
ATOM 1846 N N . TYR A 1 234 ? 13.828 -21.469 -8.156 1 93 234 TYR A N 1
ATOM 1847 C CA . TYR A 1 234 ? 13.891 -20.891 -6.812 1 93 234 TYR A CA 1
ATOM 1848 C C . TYR A 1 234 ? 14.789 -19.672 -6.789 1 93 234 TYR A C 1
ATOM 1850 O O . TYR A 1 234 ? 15.969 -19.734 -7.145 1 93 234 TYR A O 1
ATOM 1858 N N . LYS A 1 235 ? 14.211 -18.469 -6.43 1 95.19 235 LYS A N 1
ATOM 1859 C CA . LYS A 1 235 ? 14.867 -17.172 -6.258 1 95.19 235 LYS A CA 1
ATOM 1860 C C . LYS A 1 235 ? 15.367 -16.641 -7.594 1 95.19 235 LYS A C 1
ATOM 1862 O O . LYS A 1 235 ? 16.047 -15.602 -7.637 1 95.19 235 LYS A O 1
ATOM 1867 N N . MET A 1 236 ? 15.039 -17.25 -8.641 1 96.06 236 MET A N 1
ATOM 1868 C CA . MET A 1 236 ? 15.594 -16.906 -9.945 1 96.06 236 MET A CA 1
ATOM 1869 C C . MET A 1 236 ? 15.281 -15.461 -10.312 1 96.06 236 MET A C 1
ATOM 1871 O O . MET A 1 236 ? 16.188 -14.688 -10.633 1 96.06 236 MET A O 1
ATOM 1875 N N . VAL A 1 237 ? 14.008 -15.055 -10.211 1 98.12 237 VAL A N 1
ATOM 1876 C CA . VAL A 1 237 ? 13.617 -13.711 -10.617 1 98.12 237 VAL A CA 1
ATOM 1877 C C . VAL A 1 237 ? 14.312 -12.68 -9.734 1 98.12 237 VAL A C 1
ATOM 1879 O O . VAL A 1 237 ? 14.828 -11.68 -10.227 1 98.12 237 VAL A O 1
ATOM 1882 N N . ARG A 1 238 ? 14.359 -12.938 -8.469 1 98.31 238 ARG A N 1
ATOM 1883 C CA . ARG A 1 238 ? 15 -12.008 -7.535 1 98.31 238 ARG A CA 1
ATOM 1884 C C . ARG A 1 238 ? 16.484 -11.875 -7.836 1 98.31 238 ARG A C 1
ATOM 1886 O O . ARG A 1 238 ? 17.062 -10.789 -7.715 1 98.31 238 ARG A O 1
ATOM 1893 N N . ASN A 1 239 ? 17.094 -12.984 -8.203 1 97.19 239 ASN A N 1
ATOM 1894 C CA . ASN A 1 239 ? 18.516 -12.953 -8.547 1 97.19 239 ASN A CA 1
ATOM 1895 C C . ASN A 1 239 ? 18.75 -12.242 -9.875 1 97.19 239 ASN A C 1
ATOM 1897 O O . ASN A 1 239 ? 19.766 -11.555 -10.047 1 97.19 239 ASN A O 1
ATOM 1901 N N . LEU A 1 240 ? 17.844 -12.461 -10.789 1 97.94 240 LEU A N 1
ATOM 1902 C CA . LEU A 1 240 ? 17.922 -11.719 -12.039 1 97.94 240 LEU A CA 1
ATOM 1903 C C . LEU A 1 240 ? 17.797 -10.219 -11.789 1 97.94 240 LEU A C 1
ATOM 1905 O O . LEU A 1 240 ? 18.594 -9.438 -12.312 1 97.94 240 LEU A O 1
ATOM 1909 N N . VAL A 1 241 ? 16.844 -9.859 -10.953 1 98.62 241 VAL A N 1
ATOM 1910 C CA . VAL A 1 241 ? 16.641 -8.461 -10.602 1 98.62 241 VAL A CA 1
ATOM 1911 C C . VAL A 1 241 ? 17.906 -7.906 -9.93 1 98.62 241 VAL A C 1
ATOM 1913 O O . VAL A 1 241 ? 18.375 -6.828 -10.297 1 98.62 241 VAL A O 1
ATOM 1916 N N . GLY A 1 242 ? 18.359 -8.633 -8.953 1 98.06 242 GLY A N 1
ATOM 1917 C CA . GLY A 1 242 ? 19.578 -8.203 -8.266 1 98.06 242 GLY A CA 1
ATOM 1918 C C . GLY A 1 242 ? 20.734 -7.973 -9.211 1 98.06 242 GLY A C 1
ATOM 1919 O O . GLY A 1 242 ? 21.484 -7 -9.055 1 98.06 242 GLY A O 1
ATOM 1920 N N . THR A 1 243 ? 20.922 -8.828 -10.172 1 97.62 243 THR A N 1
ATOM 1921 C CA . THR A 1 243 ? 22 -8.719 -11.148 1 97.62 243 THR A CA 1
ATOM 1922 C C . THR A 1 243 ? 21.812 -7.469 -12.016 1 97.62 243 THR A C 1
ATOM 1924 O O . THR A 1 243 ? 22.766 -6.727 -12.25 1 97.62 243 THR A O 1
ATOM 1927 N N . ILE A 1 244 ? 20.609 -7.246 -12.453 1 98.38 244 ILE A N 1
ATOM 1928 C CA . ILE A 1 244 ? 20.297 -6.078 -13.266 1 98.38 244 ILE A CA 1
ATOM 1929 C C . ILE A 1 244 ? 20.547 -4.805 -12.461 1 98.38 244 ILE A C 1
ATOM 1931 O O . ILE A 1 244 ? 21.125 -3.842 -12.977 1 98.38 244 ILE A O 1
ATOM 1935 N N . VAL A 1 245 ? 20.172 -4.789 -11.188 1 98.38 245 VAL A N 1
ATOM 1936 C CA . VAL A 1 245 ? 20.375 -3.641 -10.312 1 98.38 245 VAL A CA 1
ATOM 1937 C C . VAL A 1 245 ? 21.859 -3.428 -10.07 1 98.38 245 VAL A C 1
ATOM 1939 O O . VAL A 1 245 ? 22.344 -2.293 -10.07 1 98.38 245 VAL A O 1
ATOM 1942 N N . ASP A 1 246 ? 22.594 -4.516 -9.867 1 97.88 246 ASP A N 1
ATOM 1943 C CA . ASP A 1 246 ? 24.047 -4.41 -9.703 1 97.88 246 ASP A CA 1
ATOM 1944 C C . ASP A 1 246 ? 24.703 -3.791 -10.93 1 97.88 246 ASP A C 1
ATOM 1946 O O . ASP A 1 246 ? 25.656 -3.016 -10.812 1 97.88 246 ASP A O 1
ATOM 1950 N N . ALA A 1 247 ? 24.219 -4.152 -12.109 1 97.88 247 ALA A N 1
ATOM 1951 C CA . ALA A 1 247 ? 24.703 -3.512 -13.328 1 97.88 247 ALA A CA 1
ATOM 1952 C C . ALA A 1 247 ? 24.453 -2.01 -13.305 1 97.88 247 ALA A C 1
ATOM 1954 O O . ALA A 1 247 ? 25.344 -1.212 -13.609 1 97.88 247 ALA A O 1
ATOM 1955 N N . GLY A 1 248 ? 23.266 -1.659 -12.961 1 97.88 248 GLY A N 1
ATOM 1956 C CA . GLY A 1 248 ? 22.906 -0.252 -12.898 1 97.88 248 GLY A CA 1
ATOM 1957 C C . GLY A 1 248 ? 23.688 0.516 -11.844 1 97.88 248 GLY A C 1
ATOM 1958 O O . GLY A 1 248 ? 23.875 1.728 -11.961 1 97.88 248 GLY A O 1
ATOM 1959 N N . SER A 1 249 ? 24.109 -0.191 -10.789 1 96.81 249 SER A N 1
ATOM 1960 C CA . SER A 1 249 ? 24.828 0.453 -9.688 1 96.81 249 SER A CA 1
ATOM 1961 C C . SER A 1 249 ? 26.328 0.481 -9.945 1 96.81 249 SER A C 1
ATOM 1963 O O . SER A 1 249 ? 27.094 1.056 -9.164 1 96.81 249 SER A O 1
ATOM 1965 N N . GLY A 1 250 ? 26.781 -0.208 -10.938 1 96.25 250 GLY A N 1
ATOM 1966 C CA . GLY A 1 250 ? 28.203 -0.257 -11.273 1 96.25 250 GLY A CA 1
ATOM 1967 C C . GLY A 1 250 ? 28.953 -1.362 -10.555 1 96.25 250 GLY A C 1
ATOM 1968 O O . GLY A 1 250 ? 30.156 -1.502 -10.703 1 96.25 250 GLY A O 1
ATOM 1969 N N . ARG A 1 251 ? 28.281 -2.111 -9.82 1 95.81 251 ARG A N 1
ATOM 1970 C CA . ARG A 1 251 ? 28.906 -3.205 -9.086 1 95.81 251 ARG A CA 1
ATOM 1971 C C . ARG A 1 251 ? 29.172 -4.395 -9.992 1 95.81 251 ARG A C 1
ATOM 1973 O O . ARG A 1 251 ? 29.938 -5.301 -9.625 1 95.81 251 ARG A O 1
ATOM 1980 N N . LEU A 1 252 ? 28.484 -4.414 -11.102 1 95.56 252 LEU A N 1
ATOM 1981 C CA . LEU A 1 252 ? 28.625 -5.473 -12.094 1 95.56 252 LEU A CA 1
ATOM 1982 C C . LEU A 1 252 ? 28.703 -4.887 -13.5 1 95.56 252 LEU A C 1
ATOM 1984 O O . LEU A 1 252 ? 27.953 -3.967 -13.844 1 95.56 252 LEU A O 1
ATOM 1988 N N . ASN A 1 253 ? 29.656 -5.344 -14.242 1 97 253 ASN A N 1
ATOM 1989 C CA . ASN A 1 253 ? 29.688 -4.992 -15.656 1 97 253 ASN A CA 1
ATOM 1990 C C . ASN A 1 253 ? 28.672 -5.809 -16.453 1 97 253 ASN A C 1
ATOM 1992 O O . ASN A 1 253 ? 28.766 -7.035 -16.516 1 97 253 ASN A O 1
ATOM 1996 N N . PRO A 1 254 ? 27.688 -5.102 -17.047 1 97.44 254 PRO A N 1
ATOM 1997 C CA . PRO A 1 254 ? 26.672 -5.855 -17.766 1 97.44 254 PRO A CA 1
ATOM 1998 C C . PRO A 1 254 ? 27.25 -6.758 -18.844 1 97.44 254 PRO A C 1
ATOM 2000 O O . PRO A 1 254 ? 26.688 -7.812 -19.156 1 97.44 254 PRO A O 1
ATOM 2003 N N . ASP A 1 255 ? 28.375 -6.402 -19.422 1 97.56 255 ASP A N 1
ATOM 2004 C CA . ASP A 1 255 ? 29 -7.195 -20.469 1 97.56 255 ASP A CA 1
ATOM 2005 C C . ASP A 1 255 ? 29.547 -8.508 -19.922 1 97.56 255 ASP A C 1
ATOM 2007 O O . ASP A 1 255 ? 29.922 -9.398 -20.688 1 97.56 255 ASP A O 1
ATOM 2011 N N . ASP A 1 256 ? 29.484 -8.695 -18.656 1 96.38 256 ASP A N 1
ATOM 2012 C CA . ASP A 1 256 ? 29.938 -9.93 -18.016 1 96.38 256 ASP A CA 1
ATOM 2013 C C . ASP A 1 256 ? 28.797 -10.945 -17.922 1 96.38 256 ASP A C 1
ATOM 2015 O O . ASP A 1 256 ? 29.016 -12.109 -17.594 1 96.38 256 ASP A O 1
ATOM 2019 N N . ILE A 1 257 ? 27.641 -10.547 -18.172 1 96.06 257 ILE A N 1
ATOM 2020 C CA . ILE A 1 257 ? 26.438 -11.359 -17.953 1 96.06 257 ILE A CA 1
ATOM 2021 C C . ILE A 1 257 ? 26.531 -12.641 -18.781 1 96.06 257 ILE A C 1
ATOM 2023 O O . ILE A 1 257 ? 26.219 -13.727 -18.281 1 96.06 257 ILE A O 1
ATOM 2027 N N . PRO A 1 258 ? 27 -12.586 -20.078 1 96.06 258 PRO A N 1
ATOM 2028 C CA . PRO A 1 258 ? 27.141 -13.844 -20.828 1 96.06 258 PRO A CA 1
ATOM 2029 C C . PRO A 1 258 ? 28.078 -14.836 -20.125 1 96.06 258 PRO A C 1
ATOM 2031 O O . PRO A 1 258 ? 27.781 -16.031 -20.094 1 96.06 258 PRO A O 1
ATOM 2034 N N . MET A 1 259 ? 29.078 -14.289 -19.562 1 95 259 MET A N 1
ATOM 2035 C CA . MET A 1 259 ? 30.016 -15.141 -18.828 1 95 259 MET A CA 1
ATOM 2036 C C . MET A 1 259 ? 29.375 -15.68 -17.547 1 95 259 MET A C 1
ATOM 2038 O O . MET A 1 259 ? 29.594 -16.828 -17.172 1 95 259 MET A O 1
ATOM 2042 N N . ILE A 1 260 ? 28.656 -14.875 -16.891 1 94.56 260 ILE A N 1
ATOM 2043 C CA . ILE A 1 260 ? 27.953 -15.273 -15.68 1 94.56 260 ILE A CA 1
ATOM 2044 C C . ILE A 1 260 ? 26.984 -16.422 -16 1 94.56 260 ILE A C 1
ATOM 2046 O O . ILE A 1 260 ? 26.969 -17.438 -15.297 1 94.56 260 ILE A O 1
ATOM 2050 N N . LEU A 1 261 ? 26.219 -16.281 -17.094 1 93.62 261 LEU A N 1
ATOM 2051 C CA . LEU A 1 261 ? 25.281 -17.312 -17.531 1 93.62 261 LEU A CA 1
ATOM 2052 C C . LEU A 1 261 ? 26.016 -18.609 -17.828 1 93.62 261 LEU A C 1
ATOM 2054 O O . LEU A 1 261 ? 25.562 -19.688 -17.453 1 93.62 261 LEU A O 1
ATOM 2058 N N . ALA A 1 262 ? 27.156 -18.484 -18.406 1 92.38 262 ALA A N 1
ATOM 2059 C CA . ALA A 1 262 ? 27.938 -19.656 -18.844 1 92.38 262 ALA A CA 1
ATOM 2060 C C . ALA A 1 262 ? 28.562 -20.359 -17.641 1 92.38 262 ALA A C 1
ATOM 2062 O O . ALA A 1 262 ? 28.828 -21.562 -17.703 1 92.38 262 ALA A O 1
ATOM 2063 N N . ALA A 1 263 ? 28.734 -19.656 -16.578 1 90.75 263 ALA A N 1
ATOM 2064 C CA . ALA A 1 263 ? 29.406 -20.203 -15.406 1 90.75 263 ALA A CA 1
ATOM 2065 C C . ALA A 1 263 ? 28.547 -21.25 -14.711 1 90.75 263 ALA A C 1
ATOM 2067 O O . ALA A 1 263 ? 29.062 -22.156 -14.055 1 90.75 263 ALA A O 1
ATOM 2068 N N . LYS A 1 264 ? 27.25 -21.047 -14.805 1 88.25 264 LYS A N 1
ATOM 2069 C CA . LYS A 1 264 ? 26.297 -21.969 -14.195 1 88.25 264 LYS A CA 1
ATOM 2070 C C . LYS A 1 264 ? 26.547 -22.125 -12.695 1 88.25 264 LYS A C 1
ATOM 2072 O O . LYS A 1 264 ? 26.438 -23.234 -12.156 1 88.25 264 LYS A O 1
ATOM 2077 N N . HIS A 1 265 ? 27.047 -21.031 -12.117 1 82.69 265 HIS A N 1
ATOM 2078 C CA . HIS A 1 265 ? 27.328 -20.984 -10.688 1 82.69 265 HIS A CA 1
ATOM 2079 C C . HIS A 1 265 ? 26.797 -19.719 -10.055 1 82.69 265 HIS A C 1
ATOM 2081 O O . HIS A 1 265 ? 27.109 -18.609 -10.508 1 82.69 265 HIS A O 1
ATOM 2087 N N . ARG A 1 266 ? 26.047 -19.875 -8.977 1 80.25 266 ARG A N 1
ATOM 2088 C CA . ARG A 1 266 ? 25.328 -18.781 -8.336 1 80.25 266 ARG A CA 1
ATOM 2089 C C . ARG A 1 266 ? 26.297 -17.766 -7.754 1 80.25 266 ARG A C 1
ATOM 2091 O O . ARG A 1 266 ? 25.984 -16.562 -7.715 1 80.25 266 ARG A O 1
ATOM 2098 N N . GLY A 1 267 ? 27.422 -18.062 -7.395 1 77.81 267 GLY A N 1
ATOM 2099 C CA . GLY A 1 267 ? 28.391 -17.156 -6.793 1 77.81 267 GLY A CA 1
ATOM 2100 C C . GLY A 1 267 ? 28.859 -16.078 -7.746 1 77.81 267 GLY A C 1
ATOM 2101 O O . GLY A 1 267 ? 29.438 -15.07 -7.312 1 77.81 267 GLY A O 1
ATOM 2102 N N . THR A 1 268 ? 28.469 -16.188 -8.977 1 79 268 THR A N 1
ATOM 2103 C CA . THR A 1 268 ? 28.969 -15.25 -9.977 1 79 268 THR A CA 1
ATOM 2104 C C . THR A 1 268 ? 27.938 -14.164 -10.273 1 79 268 THR A C 1
ATOM 2106 O O . THR A 1 268 ? 28.281 -13.133 -10.867 1 79 268 THR A O 1
ATOM 2109 N N . ALA A 1 269 ? 26.75 -14.375 -9.859 1 83.19 269 ALA A N 1
ATOM 2110 C CA . ALA A 1 269 ? 25.672 -13.43 -10.164 1 83.19 269 ALA A CA 1
ATOM 2111 C C . ALA A 1 269 ? 25.562 -12.359 -9.078 1 83.19 269 ALA A C 1
ATOM 2113 O O . ALA A 1 269 ? 26.359 -12.344 -8.133 1 83.19 269 ALA A O 1
ATOM 2114 N N . GLY A 1 270 ? 24.75 -11.445 -9.336 1 82.06 270 GLY A N 1
ATOM 2115 C CA . GLY A 1 270 ? 24.562 -10.336 -8.414 1 82.06 270 GLY A CA 1
ATOM 2116 C C . GLY A 1 270 ? 23.781 -10.727 -7.168 1 82.06 270 GLY A C 1
ATOM 2117 O O . GLY A 1 270 ? 23.547 -11.906 -6.926 1 82.06 270 GLY A O 1
ATOM 2118 N N . GLN A 1 271 ? 23.547 -9.797 -6.316 1 84.19 271 GLN A N 1
ATOM 2119 C CA . GLN A 1 271 ? 22.844 -9.977 -5.055 1 84.19 271 GLN A CA 1
ATOM 2120 C C . GLN A 1 271 ? 21.406 -10.461 -5.293 1 84.19 271 GLN A C 1
ATOM 2122 O O . GLN A 1 271 ? 20.891 -10.344 -6.406 1 84.19 271 GLN A O 1
ATOM 2127 N N . GLY A 1 272 ? 20.828 -11.062 -4.379 1 93.69 272 GLY A N 1
ATOM 2128 C CA . GLY A 1 272 ? 19.406 -11.359 -4.434 1 93.69 272 GLY A CA 1
ATOM 2129 C C . GLY A 1 272 ? 18.547 -10.172 -4.055 1 93.69 272 GLY A C 1
ATOM 2130 O O . GLY A 1 272 ? 18.734 -9.562 -3 1 93.69 272 GLY A O 1
ATOM 2131 N N . ALA A 1 273 ? 17.688 -9.828 -4.926 1 98 273 ALA A N 1
ATOM 2132 C CA . ALA A 1 273 ? 16.781 -8.711 -4.652 1 98 273 ALA A CA 1
ATOM 2133 C C . ALA A 1 273 ? 15.828 -9.055 -3.512 1 98 273 ALA A C 1
ATOM 2135 O O . ALA A 1 273 ? 15.422 -10.211 -3.354 1 98 273 ALA A O 1
ATOM 2136 N N . PRO A 1 274 ? 15.523 -8.062 -2.627 1 98.25 274 PRO A N 1
ATOM 2137 C CA . PRO A 1 274 ? 14.57 -8.32 -1.541 1 98.25 274 PRO A CA 1
ATOM 2138 C C . PRO A 1 274 ? 13.211 -8.773 -2.047 1 98.25 274 PRO A C 1
ATOM 2140 O O . PRO A 1 274 ? 12.828 -8.461 -3.18 1 98.25 274 PRO A O 1
ATOM 2143 N N . PRO A 1 275 ? 12.477 -9.477 -1.245 1 98.5 275 PRO A N 1
ATOM 2144 C CA . PRO A 1 275 ? 11.266 -10.141 -1.728 1 98.5 275 PRO A CA 1
ATOM 2145 C C . PRO A 1 275 ? 10.094 -9.18 -1.911 1 98.5 275 PRO A C 1
ATOM 2147 O O . PRO A 1 275 ? 9.219 -9.422 -2.746 1 98.5 275 PRO A O 1
ATOM 2150 N N . GLN A 1 276 ? 10.047 -8.086 -1.157 1 98.19 276 GLN A N 1
ATOM 2151 C CA . GLN A 1 276 ? 8.836 -7.277 -1.095 1 98.19 276 GLN A CA 1
ATOM 2152 C C . GLN A 1 276 ? 8.57 -6.574 -2.424 1 98.19 276 GLN A C 1
ATOM 2154 O O . GLN A 1 276 ? 7.461 -6.105 -2.678 1 98.19 276 GLN A O 1
ATOM 2159 N N . GLY A 1 277 ? 9.539 -6.449 -3.234 1 98.56 277 GLY A N 1
ATOM 2160 C CA . GLY A 1 277 ? 9.344 -5.824 -4.531 1 98.56 277 GLY A CA 1
ATOM 2161 C C . GLY A 1 277 ? 8.758 -6.77 -5.566 1 98.56 277 GLY A C 1
ATOM 2162 O O . GLY A 1 277 ? 8.359 -6.34 -6.648 1 98.56 277 GLY A O 1
ATOM 2163 N N . LEU A 1 278 ? 8.656 -8.031 -5.293 1 98.88 278 LEU A N 1
ATOM 2164 C CA . LEU A 1 278 ? 8.297 -9.039 -6.277 1 98.88 278 LEU A CA 1
ATOM 2165 C C . LEU A 1 278 ? 6.832 -9.438 -6.141 1 98.88 278 LEU A C 1
ATOM 2167 O O . LEU A 1 278 ? 6.348 -9.664 -5.031 1 98.88 278 LEU A O 1
ATOM 2171 N N . THR A 1 279 ? 6.129 -9.492 -7.27 1 98.75 279 THR A N 1
ATOM 2172 C CA . THR A 1 279 ? 4.734 -9.922 -7.324 1 98.75 279 THR A CA 1
ATOM 2173 C C . THR A 1 279 ? 4.52 -10.914 -8.461 1 98.75 279 THR A C 1
ATOM 2175 O O . THR A 1 279 ? 4.898 -10.648 -9.609 1 98.75 279 THR A O 1
ATOM 2178 N N . LEU A 1 280 ? 3.988 -12.078 -8.188 1 98.62 280 LEU A N 1
ATOM 2179 C CA . LEU A 1 280 ? 3.447 -12.938 -9.234 1 98.62 280 LEU A CA 1
ATOM 2180 C C . LEU A 1 280 ? 2.162 -12.359 -9.812 1 98.62 280 LEU A C 1
ATOM 2182 O O . LEU A 1 280 ? 1.146 -12.281 -9.117 1 98.62 280 LEU A O 1
ATOM 2186 N N . VAL A 1 281 ? 2.174 -12.078 -11.078 1 97.75 281 VAL A N 1
ATOM 2187 C CA . VAL A 1 281 ? 1.074 -11.312 -11.656 1 97.75 281 VAL A CA 1
ATOM 2188 C C . VAL A 1 281 ? 0.005 -12.266 -12.188 1 97.75 281 VAL A C 1
ATOM 2190 O O . VAL A 1 281 ? -1.184 -12.086 -11.914 1 97.75 281 VAL A O 1
ATOM 2193 N N . TRP A 1 282 ? 0.449 -13.203 -13.008 1 97.06 282 TRP A N 1
ATOM 2194 C CA . TRP A 1 282 ? -0.495 -14.195 -13.508 1 97.06 282 TRP A CA 1
ATOM 2195 C C . TRP A 1 282 ? 0.234 -15.445 -13.992 1 97.06 282 TRP A C 1
ATOM 2197 O O . TRP A 1 282 ? 1.453 -15.43 -14.18 1 97.06 282 TRP A O 1
ATOM 2207 N N . VAL A 1 283 ? -0.454 -16.484 -14.055 1 97.75 283 VAL A N 1
ATOM 2208 C CA . VAL A 1 283 ? -0.069 -17.75 -14.672 1 97.75 283 VAL A CA 1
ATOM 2209 C C . VAL A 1 283 ? -1.054 -18.109 -15.789 1 97.75 283 VAL A C 1
ATOM 2211 O O . VAL A 1 283 ? -2.266 -17.938 -15.633 1 97.75 283 VAL A O 1
ATOM 2214 N N . LYS A 1 284 ? -0.533 -18.547 -16.891 1 96.56 284 LYS A N 1
ATOM 2215 C CA . LYS A 1 284 ? -1.394 -18.906 -18.016 1 96.56 284 LYS A CA 1
ATOM 2216 C C . LYS A 1 284 ? -1.174 -20.344 -18.453 1 96.56 284 LYS A C 1
ATOM 2218 O O . LYS A 1 284 ? -0.118 -20.922 -18.188 1 96.56 284 LYS A O 1
ATOM 2223 N N . TYR A 1 285 ? -2.178 -20.812 -19.094 1 95.69 285 TYR A N 1
ATOM 2224 C CA . TYR A 1 285 ? -2.211 -22.188 -19.578 1 95.69 285 TYR A CA 1
ATOM 2225 C C . TYR A 1 285 ? -2.619 -22.234 -21.047 1 95.69 285 TYR A C 1
ATOM 2227 O O . TYR A 1 285 ? -3.182 -21.266 -21.562 1 95.69 285 TYR A O 1
ATOM 2235 N N . ASP A 1 286 ? -2.27 -23.359 -21.812 1 87.25 286 ASP A N 1
ATOM 2236 C CA . ASP A 1 286 ? -2.689 -23.547 -23.203 1 87.25 286 ASP A CA 1
ATOM 2237 C C . ASP A 1 286 ? -4.07 -24.188 -23.266 1 87.25 286 ASP A C 1
ATOM 2239 O O . ASP A 1 286 ? -4.391 -25.078 -22.484 1 87.25 286 ASP A O 1
ATOM 2243 N N . MET B 1 1 ? 28.875 -0.98 15.32 1 30.14 1 MET B N 1
ATOM 2244 C CA . MET B 1 1 ? 27.781 -0.03 15.203 1 30.14 1 MET B CA 1
ATOM 2245 C C . MET B 1 1 ? 28.266 1.317 14.688 1 30.14 1 MET B C 1
ATOM 2247 O O . MET B 1 1 ? 29.203 1.9 15.258 1 30.14 1 MET B O 1
ATOM 2251 N N . PRO B 1 2 ? 28.484 1.618 13.5 1 40.78 2 PRO B N 1
ATOM 2252 C CA . PRO B 1 2 ? 29.328 2.805 13.359 1 40.78 2 PRO B CA 1
ATOM 2253 C C . PRO B 1 2 ? 28.969 3.908 14.352 1 40.78 2 PRO B C 1
ATOM 2255 O O . PRO B 1 2 ? 27.844 3.945 14.859 1 40.78 2 PRO B O 1
ATOM 2258 N N . PRO B 1 3 ? 29.812 4.512 15.141 1 41.66 3 PRO B N 1
ATOM 2259 C CA . PRO B 1 3 ? 29.531 5.531 16.156 1 41.66 3 PRO B CA 1
ATOM 2260 C C . PRO B 1 3 ? 28.406 6.484 15.742 1 41.66 3 PRO B C 1
ATOM 2262 O O . PRO B 1 3 ? 28.391 6.949 14.594 1 41.66 3 PRO B O 1
ATOM 2265 N N . SER B 1 4 ? 27 6.398 16.094 1 50.66 4 SER B N 1
ATOM 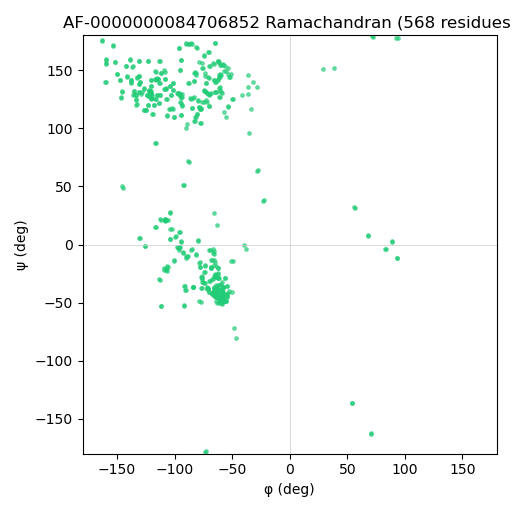2266 C CA . SER B 1 4 ? 25.766 7.16 16.281 1 50.66 4 SER B CA 1
ATOM 2267 C C . SER B 1 4 ? 26.062 8.625 16.578 1 50.66 4 SER B C 1
ATOM 2269 O O . SER B 1 4 ? 26.078 9.031 17.75 1 50.66 4 SER B O 1
ATOM 2271 N N . ALA B 1 5 ? 27.062 9.18 15.953 1 70.94 5 ALA B N 1
ATOM 2272 C CA . ALA B 1 5 ? 27.516 10.516 16.297 1 70.94 5 ALA B CA 1
ATOM 2273 C C . ALA B 1 5 ? 26.375 11.531 16.219 1 70.94 5 ALA B C 1
ATOM 2275 O O . ALA B 1 5 ? 25.672 11.586 15.219 1 70.94 5 ALA B O 1
ATOM 2276 N N . PHE B 1 6 ? 25.984 11.977 17.328 1 90.31 6 PHE B N 1
ATOM 2277 C CA . PHE B 1 6 ? 25.031 13.07 17.422 1 90.31 6 PHE B CA 1
ATOM 2278 C C . PHE B 1 6 ? 25.469 14.25 16.562 1 90.31 6 PHE B C 1
ATOM 2280 O O . PHE B 1 6 ? 26.672 14.469 16.359 1 90.31 6 PHE B O 1
ATOM 2287 N N . LEU B 1 7 ? 24.453 14.891 16.062 1 93.69 7 LEU B N 1
ATOM 2288 C CA . LEU B 1 7 ? 24.75 16.172 15.438 1 93.69 7 LEU B CA 1
ATOM 2289 C C . LEU B 1 7 ? 25.219 17.188 16.469 1 93.69 7 LEU B C 1
ATOM 2291 O O . LEU B 1 7 ? 24.859 17.094 17.656 1 93.69 7 LEU B O 1
ATOM 2295 N N . HIS B 1 8 ? 25.922 18.125 16.047 1 89.5 8 HIS B N 1
ATOM 2296 C CA . HIS B 1 8 ? 26.469 19.125 16.953 1 89.5 8 HIS B CA 1
ATOM 2297 C C . HIS B 1 8 ? 25.375 20.031 17.516 1 89.5 8 HIS B C 1
ATOM 2299 O O . HIS B 1 8 ? 24.578 20.578 16.766 1 89.5 8 HIS B O 1
ATOM 2305 N N . VAL B 1 9 ? 25.391 20.141 18.797 1 92.06 9 VAL B N 1
ATOM 2306 C CA . VAL B 1 9 ? 24.469 21 19.531 1 92.06 9 VAL B CA 1
ATOM 2307 C C . VAL B 1 9 ? 25.25 22.047 20.328 1 92.06 9 VAL B C 1
ATOM 2309 O O . VAL B 1 9 ? 26.203 21.719 21.031 1 92.06 9 VAL B O 1
ATOM 2312 N N . ASP B 1 10 ? 24.938 23.281 20.125 1 89.69 10 ASP B N 1
ATOM 2313 C CA . ASP B 1 10 ? 25.484 24.344 20.969 1 89.69 10 ASP B CA 1
ATOM 2314 C C . ASP B 1 10 ? 24.594 24.594 22.172 1 89.69 10 ASP B C 1
ATOM 2316 O O . ASP B 1 10 ? 23.625 25.359 22.094 1 89.69 10 ASP B O 1
ATOM 2320 N N . ALA B 1 11 ? 25.062 24.094 23.297 1 87.31 11 ALA B N 1
ATOM 2321 C CA . ALA B 1 11 ? 24.234 24.156 24.5 1 87.31 11 ALA B CA 1
ATOM 2322 C C . ALA B 1 11 ? 24 25.594 24.938 1 87.31 11 ALA B C 1
ATOM 2324 O O . ALA B 1 11 ? 23 25.906 25.594 1 87.31 11 ALA B O 1
ATOM 2325 N N . ALA B 1 12 ? 24.891 26.422 24.578 1 90.31 12 ALA B N 1
ATOM 2326 C CA . ALA B 1 12 ? 24.797 27.828 24.969 1 90.31 12 ALA B CA 1
ATOM 2327 C C . ALA B 1 12 ? 24.203 28.672 23.844 1 90.31 12 ALA B C 1
ATOM 2329 O O . ALA B 1 12 ? 24.016 29.891 23.984 1 90.31 12 ALA B O 1
ATOM 2330 N N . GLY B 1 13 ? 23.938 27.984 22.734 1 89.44 13 GLY B N 1
ATOM 2331 C CA . GLY B 1 13 ? 23.406 28.688 21.578 1 89.44 13 GLY B CA 1
ATOM 2332 C C . GLY B 1 13 ? 21.906 28.922 21.656 1 89.44 13 GLY B C 1
ATOM 2333 O O . GLY B 1 13 ? 21.25 28.469 22.609 1 89.44 13 GLY B O 1
ATOM 2334 N N . PRO B 1 14 ? 21.422 29.688 20.797 1 91.19 14 PRO B N 1
ATOM 2335 C CA . PRO B 1 14 ? 19.984 29.953 20.781 1 91.19 14 PRO B CA 1
ATOM 2336 C C . PRO B 1 14 ? 19.156 28.75 20.344 1 91.19 14 PRO B C 1
ATOM 2338 O O . PRO B 1 14 ? 19.688 27.844 19.688 1 91.19 14 PRO B O 1
ATOM 2341 N N . TRP B 1 15 ? 18 28.734 20.781 1 93.88 15 TRP B N 1
ATOM 2342 C CA . TRP B 1 15 ? 17.047 27.766 20.234 1 93.88 15 TRP B CA 1
ATOM 2343 C C . TRP B 1 15 ? 16.781 28.047 18.766 1 93.88 15 TRP B C 1
ATOM 2345 O O . TRP B 1 15 ? 16.562 29.203 18.375 1 93.88 15 TRP B O 1
ATOM 2355 N N . ILE B 1 16 ? 16.859 27.031 17.984 1 96.06 16 ILE B N 1
ATOM 2356 C CA . ILE B 1 16 ? 16.547 27.125 16.562 1 96.06 16 ILE B CA 1
ATOM 2357 C C . ILE B 1 16 ? 15.219 26.453 16.266 1 96.06 16 ILE B C 1
ATOM 2359 O O . ILE B 1 16 ? 15.008 25.297 16.656 1 96.06 16 ILE B O 1
ATOM 2363 N N . ARG B 1 17 ? 14.352 27.234 15.641 1 97.62 17 ARG B N 1
ATOM 2364 C CA . ARG B 1 17 ? 13.047 26.703 15.25 1 97.62 17 ARG B CA 1
ATOM 2365 C C . ARG B 1 17 ? 13.047 26.25 13.797 1 97.62 17 ARG B C 1
ATOM 2367 O O . ARG B 1 17 ? 13.492 26.984 12.914 1 97.62 17 ARG B O 1
ATOM 2374 N N . ARG B 1 18 ? 12.586 25.047 13.562 1 97.81 18 ARG B N 1
ATOM 2375 C CA . ARG B 1 18 ? 12.523 24.484 12.219 1 97.81 18 ARG B CA 1
ATOM 2376 C C . ARG B 1 18 ? 11.148 23.891 11.93 1 97.81 18 ARG B C 1
ATOM 2378 O O . ARG B 1 18 ? 10.539 23.281 12.805 1 97.81 18 ARG B O 1
ATOM 2385 N N . CYS B 1 19 ? 10.641 24.125 10.734 1 97.44 19 CYS B N 1
ATOM 2386 C CA . CYS B 1 19 ? 9.414 23.516 10.25 1 97.44 19 CYS B CA 1
ATOM 2387 C C . CYS B 1 19 ? 9.727 22.312 9.367 1 97.44 19 CYS B C 1
ATOM 2389 O O . CYS B 1 19 ? 10.531 22.406 8.445 1 97.44 19 CYS B O 1
ATOM 2391 N N . CYS B 1 20 ? 9.086 21.25 9.664 1 97.19 20 CYS B N 1
ATOM 2392 C CA . CYS B 1 20 ? 9.297 20 8.93 1 97.19 20 CYS B CA 1
ATOM 2393 C C . CYS B 1 20 ? 8 19.516 8.289 1 97.19 20 CYS B C 1
ATOM 2395 O O . CYS B 1 20 ? 6.93 19.656 8.883 1 97.19 20 CYS B O 1
ATOM 2397 N N . VAL B 1 21 ? 8.117 18.984 7.094 1 97.38 21 VAL B N 1
ATOM 2398 C CA . VAL B 1 21 ? 7.039 18.203 6.496 1 97.38 21 VAL B CA 1
ATOM 2399 C C . VAL B 1 21 ? 7.277 16.719 6.758 1 97.38 21 VAL B C 1
ATOM 2401 O O . VAL B 1 21 ? 8.305 16.172 6.355 1 97.38 21 VAL B O 1
ATOM 2404 N N . VAL B 1 22 ? 6.348 16.078 7.363 1 97.75 22 VAL B N 1
ATOM 2405 C CA . VAL B 1 22 ? 6.531 14.695 7.777 1 97.75 22 VAL B CA 1
ATOM 2406 C C . VAL B 1 22 ? 5.465 13.82 7.129 1 97.75 22 VAL B C 1
ATOM 2408 O O . VAL B 1 22 ? 4.285 14.172 7.113 1 97.75 22 VAL B O 1
ATOM 2411 N N . GLU B 1 23 ? 5.918 12.727 6.559 1 97.69 23 GLU B N 1
ATOM 2412 C CA . GLU B 1 23 ? 5.07 11.664 6.02 1 97.69 23 GLU B CA 1
ATOM 2413 C C . GLU B 1 23 ? 5.043 10.453 6.949 1 97.69 23 GLU B C 1
ATOM 2415 O O . GLU B 1 23 ? 6.07 10.07 7.512 1 97.69 23 GLU B O 1
ATOM 2420 N N . TYR B 1 24 ? 3.869 9.883 7.164 1 98.62 24 TYR B N 1
ATOM 2421 C CA . TYR B 1 24 ? 3.83 8.656 7.949 1 98.62 24 TYR B CA 1
ATOM 2422 C C . TYR B 1 24 ? 2.664 7.777 7.523 1 98.62 24 TYR B C 1
ATOM 2424 O O . TYR B 1 24 ? 1.649 8.273 7.027 1 98.62 24 TYR B O 1
ATOM 2432 N N . ASP B 1 25 ? 2.881 6.484 7.605 1 98.44 25 ASP B N 1
ATOM 2433 C CA . ASP B 1 25 ? 1.846 5.453 7.578 1 98.44 25 ASP B CA 1
ATOM 2434 C C . ASP B 1 25 ? 1.208 5.281 8.953 1 98.44 25 ASP B C 1
ATOM 2436 O O . ASP B 1 25 ? 1.824 4.723 9.867 1 98.44 25 ASP B O 1
ATOM 2440 N N . GLY B 1 26 ? -0.014 5.699 9.062 1 98.31 26 GLY B N 1
ATOM 2441 C CA . GLY B 1 26 ? -0.66 5.777 10.367 1 98.31 26 GLY B CA 1
ATOM 2442 C C . GLY B 1 26 ? -1.165 4.438 10.859 1 98.31 26 GLY B C 1
ATOM 2443 O O . GLY B 1 26 ? -1.67 4.332 11.984 1 98.31 26 GLY B O 1
ATOM 2444 N N . THR B 1 27 ? -0.959 3.365 10.203 1 97 27 THR B N 1
ATOM 2445 C CA . THR B 1 27 ? -1.57 2.062 10.438 1 97 27 THR B CA 1
ATOM 2446 C C . THR B 1 27 ? -1.28 1.583 11.859 1 97 27 THR B C 1
ATOM 2448 O O . THR B 1 27 ? -2.172 1.075 12.547 1 97 27 THR B O 1
ATOM 2451 N N . ASP B 1 28 ? -0.109 1.734 12.305 1 96.25 28 ASP B N 1
ATOM 2452 C CA . ASP B 1 28 ? 0.291 1.14 13.578 1 96.25 28 ASP B CA 1
ATOM 2453 C C . ASP B 1 28 ? 0.471 2.211 14.656 1 96.25 28 ASP B C 1
ATOM 2455 O O . ASP B 1 28 ? 1.214 2.012 15.617 1 96.25 28 ASP B O 1
ATOM 2459 N N . PHE B 1 29 ? -0.166 3.346 14.445 1 97.56 29 PHE B N 1
ATOM 2460 C CA . PHE B 1 29 ? -0.061 4.426 15.422 1 97.56 29 PHE B CA 1
ATOM 2461 C C . PHE B 1 29 ? -1.396 4.652 16.125 1 97.56 29 PHE B C 1
ATOM 2463 O O . PHE B 1 29 ? -2.455 4.531 15.508 1 97.56 29 PHE B O 1
ATOM 2470 N N . CYS B 1 30 ? -1.356 5.031 17.312 1 96 30 CYS B N 1
ATOM 2471 C CA . CYS B 1 30 ? -2.514 5.48 18.078 1 96 30 CYS B CA 1
ATOM 2472 C C . CYS B 1 30 ? -2.686 6.988 17.984 1 96 30 CYS B C 1
ATOM 2474 O O . CYS B 1 30 ? -2.764 7.68 19 1 96 30 CYS B O 1
ATOM 2476 N N . GLY B 1 31 ? -2.672 7.445 16.75 1 95.88 31 GLY B N 1
ATOM 2477 C CA . GLY B 1 31 ? -2.807 8.867 16.5 1 95.88 31 GLY B CA 1
ATOM 2478 C C . GLY B 1 31 ? -1.474 9.586 16.375 1 95.88 31 GLY B C 1
ATOM 2479 O O . GLY B 1 31 ? -0.417 8.969 16.516 1 95.88 31 GLY B O 1
ATOM 2480 N N . SER B 1 32 ? -1.552 10.859 16.109 1 96.62 32 SER B N 1
ATOM 2481 C CA . SER B 1 32 ? -0.326 11.617 15.898 1 96.62 32 SER B CA 1
ATOM 2482 C C . SER B 1 32 ? 0.167 12.234 17.203 1 96.62 32 SER B C 1
ATOM 2484 O O . SER B 1 32 ? 1.374 12.312 17.438 1 96.62 32 SER B O 1
ATOM 2486 N N . GLN B 1 33 ? -0.713 12.664 18.078 1 92.81 33 GLN B N 1
ATOM 2487 C CA . GLN B 1 33 ? -0.373 13.445 19.266 1 92.81 33 GLN B CA 1
ATOM 2488 C C . GLN B 1 33 ? -0.045 12.531 20.438 1 92.81 33 GLN B C 1
ATOM 2490 O O . GLN B 1 33 ? -0.724 11.531 20.656 1 92.81 33 GLN B O 1
ATOM 2495 N N . ALA B 1 34 ? 0.979 12.945 21.156 1 90.94 34 ALA B N 1
ATOM 2496 C CA . ALA B 1 34 ? 1.375 12.211 22.344 1 90.94 34 ALA B CA 1
ATOM 2497 C C . ALA B 1 34 ? 0.262 12.219 23.391 1 90.94 34 ALA B C 1
ATOM 2499 O O . ALA B 1 34 ? -0.444 13.219 23.547 1 90.94 34 ALA B O 1
ATOM 2500 N N . GLN B 1 35 ? 0.131 11.062 24.062 1 81 35 GLN B N 1
ATOM 2501 C CA . GLN B 1 35 ? -0.859 10.938 25.125 1 81 35 GLN B CA 1
ATOM 2502 C C . GLN B 1 35 ? -0.191 10.875 26.5 1 81 35 GLN B C 1
ATOM 2504 O O . GLN B 1 35 ? 1.012 10.625 26.594 1 81 35 GLN B O 1
ATOM 2509 N N . ASP B 1 36 ? -0.763 11.344 27.516 1 70.25 36 ASP B N 1
ATOM 2510 C CA . ASP B 1 36 ? -0.209 11.453 28.859 1 70.25 36 ASP B CA 1
ATOM 2511 C C . ASP B 1 36 ? 0.286 10.094 29.359 1 70.25 36 ASP B C 1
ATOM 2513 O O . ASP B 1 36 ? 1.229 10.023 30.156 1 70.25 36 ASP B O 1
ATOM 2517 N N . GLN B 1 37 ? -0.397 8.906 29.234 1 60.38 37 GLN B N 1
ATOM 2518 C CA . GLN B 1 37 ? 0.118 7.621 29.688 1 60.38 37 GLN B CA 1
ATOM 2519 C C . GLN B 1 37 ? 0.971 6.957 28.609 1 60.38 37 GLN B C 1
ATOM 2521 O O . GLN B 1 37 ? 0.529 6.012 27.953 1 60.38 37 GLN B O 1
ATOM 2526 N N . PRO B 1 38 ? 2.166 7.555 28.406 1 58.41 38 PRO B N 1
ATOM 2527 C CA . PRO B 1 38 ? 3.041 7.387 27.234 1 58.41 38 PRO B CA 1
ATOM 2528 C C . PRO B 1 38 ? 3.441 5.934 27 1 58.41 38 PRO B C 1
ATOM 2530 O O . PRO B 1 38 ? 3.582 5.504 25.859 1 58.41 38 PRO B O 1
ATOM 2533 N N . SER B 1 39 ? 3.758 5.172 28.125 1 57.66 39 SER B N 1
ATOM 2534 C CA . SER B 1 39 ? 4.598 3.984 28.016 1 57.66 39 SER B CA 1
ATOM 2535 C C . SER B 1 39 ? 3.9 2.891 27.203 1 57.66 39 SER B C 1
ATOM 2537 O O . SER B 1 39 ? 4.547 1.954 26.734 1 57.66 39 SER B O 1
ATOM 2539 N N . LEU B 1 40 ? 2.648 3.209 26.875 1 67.06 40 LEU B N 1
ATOM 2540 C CA . LEU B 1 40 ? 2.057 1.975 26.375 1 67.06 40 LEU B CA 1
ATOM 2541 C C . LEU B 1 40 ? 1.466 2.184 24.984 1 67.06 40 LEU B C 1
ATOM 2543 O O . LEU B 1 40 ? 1.155 1.217 24.281 1 67.06 40 LEU B O 1
ATOM 2547 N N . ILE B 1 41 ? 1.594 3.498 24.5 1 87.06 41 ILE B N 1
ATOM 2548 C CA . ILE B 1 41 ? 0.896 3.711 23.234 1 87.06 41 ILE B CA 1
ATOM 2549 C C . ILE B 1 41 ? 1.849 4.332 22.219 1 87.06 41 ILE B C 1
ATOM 2551 O O . ILE B 1 41 ? 2.615 5.238 22.547 1 87.06 41 ILE B O 1
ATOM 2555 N N . ARG B 1 42 ? 1.983 3.844 20.969 1 95.19 42 ARG B N 1
ATOM 2556 C CA . ARG B 1 42 ? 2.824 4.34 19.891 1 95.19 42 ARG B CA 1
ATOM 2557 C C . ARG B 1 42 ? 2.139 5.48 19.141 1 95.19 42 ARG B C 1
ATOM 2559 O O . ARG B 1 42 ? 1.179 5.258 18.406 1 95.19 42 ARG B O 1
ATOM 2566 N N . THR B 1 43 ? 2.627 6.734 19.375 1 97 43 THR B N 1
ATOM 2567 C CA . THR B 1 43 ? 2.115 7.883 18.641 1 97 43 THR B CA 1
ATOM 2568 C C . THR B 1 43 ? 3.191 8.461 17.734 1 97 43 THR B C 1
ATOM 2570 O O . THR B 1 43 ? 4.383 8.242 17.953 1 97 43 THR B O 1
ATOM 2573 N N . VAL B 1 44 ? 2.791 9.188 16.703 1 98.12 44 VAL B N 1
ATOM 2574 C CA . VAL B 1 44 ? 3.734 9.766 15.75 1 98.12 44 VAL B CA 1
ATOM 2575 C C . VAL B 1 44 ? 4.648 10.758 16.469 1 98.12 44 VAL B C 1
ATOM 2577 O O . VAL B 1 44 ? 5.863 10.758 16.25 1 98.12 44 VAL B O 1
ATOM 2580 N N . GLN B 1 45 ? 4.059 11.594 17.297 1 97.25 45 GLN B N 1
ATOM 2581 C CA . GLN B 1 45 ? 4.809 12.609 18.031 1 97.25 45 GLN B CA 1
ATOM 2582 C C . GLN B 1 45 ? 5.922 11.984 18.859 1 97.25 45 GLN B C 1
ATOM 2584 O O . GLN B 1 45 ? 7.078 12.406 18.781 1 97.25 45 GLN B O 1
ATOM 2589 N N . GLU B 1 46 ? 5.602 10.969 19.594 1 95.62 46 GLU B N 1
ATOM 2590 C CA . GLU B 1 46 ? 6.586 10.336 20.469 1 95.62 46 GLU B CA 1
ATOM 2591 C C . GLU B 1 46 ? 7.699 9.68 19.656 1 95.62 46 GLU B C 1
ATOM 2593 O O . GLU B 1 46 ? 8.867 9.711 20.047 1 95.62 46 GLU B O 1
ATOM 2598 N N . VAL B 1 47 ? 7.332 9.117 18.594 1 96.88 47 VAL B N 1
ATOM 2599 C CA . VAL B 1 47 ? 8.305 8.453 17.734 1 96.88 47 VAL B CA 1
ATOM 2600 C C . VAL B 1 47 ? 9.289 9.484 17.172 1 96.88 47 VAL B C 1
ATOM 2602 O O . VAL B 1 47 ? 10.492 9.242 17.141 1 96.88 47 VAL B O 1
ATOM 2605 N N . ILE B 1 48 ? 8.797 10.594 16.719 1 97.75 48 ILE B N 1
ATOM 2606 C CA . ILE B 1 48 ? 9.648 11.625 16.156 1 97.75 48 ILE B CA 1
ATOM 2607 C C . ILE B 1 48 ? 10.531 12.227 17.25 1 97.75 48 ILE B C 1
ATOM 2609 O O . ILE B 1 48 ? 11.719 12.469 17.047 1 97.75 48 ILE B O 1
ATOM 2613 N N . GLU B 1 49 ? 9.953 12.477 18.422 1 96.69 49 GLU B N 1
ATOM 2614 C CA . GLU B 1 49 ? 10.711 13.055 19.531 1 96.69 49 GLU B CA 1
ATOM 2615 C C . GLU B 1 49 ? 11.828 12.117 19.984 1 96.69 49 GLU B C 1
ATOM 2617 O O . GLU B 1 49 ? 12.938 12.562 20.281 1 96.69 49 GLU B O 1
ATOM 2622 N N . ASP B 1 50 ? 11.523 10.836 20.047 1 95.25 50 ASP B N 1
ATOM 2623 C CA . ASP B 1 50 ? 12.562 9.859 20.359 1 95.25 50 ASP B CA 1
ATOM 2624 C C . ASP B 1 50 ? 13.695 9.914 19.344 1 95.25 50 ASP B C 1
ATOM 2626 O O . ASP B 1 50 ? 14.867 9.953 19.719 1 95.25 50 ASP B O 1
ATOM 2630 N N . ALA B 1 51 ? 13.359 9.898 18.062 1 97.12 51 ALA B N 1
ATOM 2631 C CA . ALA B 1 51 ? 14.359 9.977 17 1 97.12 51 ALA B CA 1
ATOM 2632 C C . ALA B 1 51 ? 15.172 11.258 17.109 1 97.12 51 ALA B C 1
ATOM 2634 O O . ALA B 1 51 ? 16.391 11.258 16.859 1 97.12 51 ALA B O 1
ATOM 2635 N N . LEU B 1 52 ? 14.492 12.359 17.422 1 96.88 52 LEU B N 1
ATOM 2636 C CA . LEU B 1 52 ? 15.156 13.648 17.578 1 96.88 52 LEU B CA 1
ATOM 2637 C C . LEU B 1 52 ? 16.203 13.586 18.688 1 96.88 52 LEU B C 1
ATOM 2639 O O . LEU B 1 52 ? 17.344 14.047 18.5 1 96.88 52 LEU B O 1
ATOM 2643 N N . SER B 1 53 ? 15.844 12.977 19.766 1 95.81 53 SER B N 1
ATOM 2644 C CA . SER B 1 53 ? 16.781 12.836 20.875 1 95.81 53 SER B CA 1
ATOM 2645 C C . SER B 1 53 ? 17.984 11.992 20.484 1 95.81 53 SER B C 1
ATOM 2647 O O . SER B 1 53 ? 19.125 12.297 20.875 1 95.81 53 SER B O 1
ATOM 2649 N N . ARG B 1 54 ? 17.75 11.047 19.688 1 96.06 54 ARG B N 1
ATOM 2650 C CA . ARG B 1 54 ? 18.828 10.156 19.25 1 96.06 54 ARG B CA 1
ATOM 2651 C C . ARG B 1 54 ? 19.656 10.82 18.172 1 96.06 54 ARG B C 1
ATOM 2653 O O . ARG B 1 54 ? 20.766 10.352 17.859 1 96.06 54 ARG B O 1
ATOM 2660 N N . THR B 1 55 ? 19.141 11.844 17.609 1 97 55 THR B N 1
ATOM 2661 C CA . THR B 1 55 ? 19.859 12.555 16.547 1 97 55 THR B CA 1
ATOM 2662 C C . THR B 1 55 ? 20.734 13.656 17.141 1 97 55 THR B C 1
ATOM 2664 O O . THR B 1 55 ? 21.875 13.852 16.703 1 97 55 THR B O 1
ATOM 2667 N N . THR B 1 56 ? 20.25 14.352 18.156 1 95.88 56 THR B N 1
ATOM 2668 C CA . THR B 1 56 ? 20.938 15.547 18.641 1 95.88 56 THR B CA 1
ATOM 2669 C C . THR B 1 56 ? 21.562 15.281 20 1 95.88 56 THR B C 1
ATOM 2671 O O . THR B 1 56 ? 22.422 16.047 20.453 1 95.88 56 THR B O 1
ATOM 2674 N N . GLY B 1 57 ? 21.047 14.219 20.703 1 94.38 57 GLY B N 1
ATOM 2675 C CA . GLY B 1 57 ? 21.5 13.953 22.062 1 94.38 57 GLY B CA 1
ATOM 2676 C C . GLY B 1 57 ? 20.797 14.805 23.109 1 94.38 57 GLY B C 1
ATOM 2677 O O . GLY B 1 57 ? 21.031 14.648 24.297 1 94.38 57 GLY B O 1
ATOM 2678 N N . GLU B 1 58 ? 19.969 15.688 22.625 1 93.5 58 GLU B N 1
ATOM 2679 C CA . GLU B 1 58 ? 19.234 16.547 23.547 1 93.5 58 GLU B CA 1
ATOM 2680 C C . GLU B 1 58 ? 18.109 15.789 24.25 1 93.5 58 GLU B C 1
ATOM 2682 O O . GLU B 1 58 ? 17.375 15.039 23.609 1 93.5 58 GLU B O 1
ATOM 2687 N N . THR B 1 59 ? 18.031 15.953 25.531 1 87.12 59 THR B N 1
ATOM 2688 C CA . THR B 1 59 ? 17.062 15.18 26.297 1 87.12 59 THR B CA 1
ATOM 2689 C C . THR B 1 59 ? 15.914 16.078 26.766 1 87.12 59 THR B C 1
ATOM 2691 O O . THR B 1 59 ? 14.859 15.578 27.172 1 87.12 59 THR B O 1
ATOM 2694 N N . VAL B 1 60 ? 16.078 17.312 26.828 1 88.19 60 VAL B N 1
ATOM 2695 C CA . VAL B 1 60 ? 15.047 18.25 27.234 1 88.19 60 VAL B CA 1
ATOM 2696 C C . VAL B 1 60 ? 14.711 19.188 26.078 1 88.19 60 VAL B C 1
ATOM 2698 O O . VAL B 1 60 ? 15.383 20.203 25.875 1 88.19 60 VAL B O 1
ATOM 2701 N N . LEU B 1 61 ? 13.797 18.75 25.25 1 90.56 61 LEU B N 1
ATOM 2702 C CA . LEU B 1 61 ? 13.359 19.547 24.109 1 90.56 61 LEU B CA 1
ATOM 2703 C C . LEU B 1 61 ? 11.898 19.938 24.25 1 90.56 61 LEU B C 1
ATOM 2705 O O . LEU B 1 61 ? 11.102 19.219 24.844 1 90.56 61 LEU B O 1
ATOM 2709 N N . PRO B 1 62 ? 11.602 21.125 23.812 1 91.62 62 PRO B N 1
ATOM 2710 C CA . PRO B 1 62 ? 10.172 21.438 23.703 1 91.62 62 PRO B CA 1
ATOM 2711 C C . PRO B 1 62 ? 9.406 20.391 22.891 1 91.62 62 PRO B C 1
ATOM 2713 O O . PRO B 1 62 ? 9.945 19.828 21.938 1 91.62 62 PRO B O 1
ATOM 2716 N N . ARG B 1 63 ? 8.219 20.156 23.312 1 93.5 63 ARG B N 1
ATOM 2717 C CA . ARG B 1 63 ? 7.387 19.203 22.578 1 93.5 63 ARG B CA 1
ATOM 2718 C C . ARG B 1 63 ? 7.156 19.688 21.141 1 93.5 63 ARG B C 1
ATOM 2720 O O . ARG B 1 63 ? 6.984 20.875 20.906 1 93.5 63 ARG B O 1
ATOM 2727 N N . LEU B 1 64 ? 7.113 18.766 20.266 1 96.69 64 LEU B N 1
ATOM 2728 C CA . LEU B 1 64 ? 6.781 19.078 18.875 1 96.69 64 LEU B CA 1
ATOM 2729 C C . LEU B 1 64 ? 5.391 19.688 18.781 1 96.69 64 LEU B C 1
ATOM 2731 O O . LEU B 1 64 ? 4.484 19.328 19.531 1 96.69 64 LEU B O 1
ATOM 2735 N N . ARG B 1 65 ? 5.188 20.562 17.875 1 96.69 65 ARG B N 1
ATOM 2736 C CA . ARG B 1 65 ? 3.873 21.109 17.562 1 96.69 65 ARG B CA 1
ATOM 2737 C C . ARG B 1 65 ? 3.436 20.688 16.156 1 96.69 65 ARG B C 1
ATOM 2739 O O . ARG B 1 65 ? 4.156 20.922 15.18 1 96.69 65 ARG B O 1
ATOM 2746 N N . PHE B 1 66 ? 2.361 20.062 16.078 1 97.56 66 PHE B N 1
ATOM 2747 C CA . PHE B 1 66 ? 1.819 19.594 14.812 1 97.56 66 PHE B CA 1
ATOM 2748 C C . PHE B 1 66 ? 0.806 20.594 14.258 1 97.56 66 PHE B C 1
ATOM 2750 O O . PHE B 1 66 ? 0.132 21.281 15.023 1 97.56 66 PHE B O 1
ATOM 2757 N N . ALA B 1 67 ? 0.718 20.625 12.93 1 97.69 67 ALA B N 1
ATOM 2758 C CA . ALA B 1 67 ? -0.294 21.469 12.289 1 97.69 67 ALA B CA 1
ATOM 2759 C C . ALA B 1 67 ? -1.684 20.859 12.43 1 97.69 67 ALA B C 1
ATOM 2761 O O . ALA B 1 67 ? -2.686 21.578 12.453 1 97.69 67 ALA B O 1
ATOM 2762 N N . SER B 1 68 ? -1.713 19.547 12.43 1 96.81 68 SER B N 1
ATOM 2763 C CA . SER B 1 68 ? -2.973 18.812 12.508 1 96.81 68 SER B CA 1
ATOM 2764 C C . SER B 1 68 ? -2.838 17.578 13.375 1 96.81 68 SER B C 1
ATOM 2766 O O . SER B 1 68 ? -1.777 16.938 13.406 1 96.81 68 SER B O 1
ATOM 2768 N N . ARG B 1 69 ? -3.92 17.266 14.094 1 94.5 69 ARG B N 1
ATOM 2769 C CA . ARG B 1 69 ? -3.996 16 14.812 1 94.5 69 ARG B CA 1
ATOM 2770 C C . ARG B 1 69 ? -4.703 14.938 13.984 1 94.5 69 ARG B C 1
ATOM 2772 O O . ARG B 1 69 ? -5.777 15.195 13.422 1 94.5 69 ARG B O 1
ATOM 2779 N N . THR B 1 70 ? -4.082 13.836 13.805 1 97.44 70 THR B N 1
ATOM 2780 C CA . THR B 1 70 ? -4.688 12.734 13.07 1 97.44 70 THR B CA 1
ATOM 2781 C C . THR B 1 70 ? -5.074 11.594 14.016 1 97.44 70 THR B C 1
ATOM 2783 O O . THR B 1 70 ? -4.344 11.297 14.961 1 97.44 70 THR B O 1
ATOM 2786 N N . ASP B 1 71 ? -6.184 10.961 13.758 1 95.94 71 ASP B N 1
ATOM 2787 C CA . ASP B 1 71 ? -6.684 9.844 14.547 1 95.94 71 ASP B CA 1
ATOM 2788 C C . ASP B 1 71 ? -5.82 8.602 14.352 1 95.94 71 ASP B C 1
ATOM 2790 O O . ASP B 1 71 ? -4.977 8.562 13.453 1 95.94 71 ASP B O 1
ATOM 2794 N N . THR B 1 72 ? -6.082 7.672 15.297 1 96.94 72 THR B N 1
ATOM 2795 C CA . THR B 1 72 ? -5.504 6.348 15.133 1 96.94 72 THR B CA 1
ATOM 2796 C C . THR B 1 72 ? -5.785 5.809 13.727 1 96.94 72 THR B C 1
ATOM 2798 O O . THR B 1 72 ? -6.926 5.848 13.266 1 96.94 72 THR B O 1
ATOM 2801 N N . GLY B 1 73 ? -4.703 5.41 13.008 1 97.88 73 GLY B N 1
ATOM 2802 C CA . GLY B 1 73 ? -4.875 4.742 11.727 1 97.88 73 GLY B CA 1
ATOM 2803 C C . GLY B 1 73 ? -4.844 5.699 10.547 1 97.88 73 GLY B C 1
ATOM 2804 O O . GLY B 1 73 ? -4.777 5.27 9.391 1 97.88 73 GLY B O 1
ATOM 2805 N N . VAL B 1 74 ? -4.91 7.008 10.797 1 98.75 74 VAL B N 1
ATOM 2806 C CA . VAL B 1 74 ? -4.93 7.988 9.719 1 98.75 74 VAL B CA 1
ATOM 2807 C C . VAL B 1 74 ? -3.504 8.273 9.25 1 98.75 74 VAL B C 1
ATOM 2809 O O . VAL B 1 74 ? -2.582 8.359 10.07 1 98.75 74 VAL B O 1
ATOM 2812 N N . HIS B 1 75 ? -3.361 8.414 7.957 1 98.81 75 HIS B N 1
ATOM 2813 C CA . HIS B 1 75 ? -2.059 8.625 7.34 1 98.81 75 HIS B CA 1
ATOM 2814 C C . HIS B 1 75 ? -1.792 10.109 7.105 1 98.81 75 HIS B C 1
ATOM 2816 O O . HIS B 1 75 ? -2.701 10.93 7.223 1 98.81 75 HIS B O 1
ATOM 2822 N N . ALA B 1 76 ? -0.523 10.375 6.762 1 98.5 76 ALA B N 1
ATOM 2823 C CA . ALA B 1 76 ? -0.174 11.719 6.32 1 98.5 76 ALA B CA 1
ATOM 2824 C C . ALA B 1 76 ? 0.941 11.688 5.281 1 98.5 76 ALA B C 1
ATOM 2826 O O . ALA B 1 76 ? 1.883 10.898 5.398 1 98.5 76 ALA B O 1
ATOM 2827 N N . ARG B 1 77 ? 0.843 12.523 4.32 1 96.69 77 ARG B N 1
ATOM 2828 C CA . ARG B 1 77 ? 1.902 12.773 3.348 1 96.69 77 ARG B CA 1
ATOM 2829 C C . ARG B 1 77 ? 2.566 14.125 3.6 1 96.69 77 ARG B C 1
ATOM 2831 O O . ARG B 1 77 ? 3.73 14.328 3.242 1 96.69 77 ARG B O 1
ATOM 2838 N N . GLY B 1 78 ? 1.775 14.969 4.285 1 96.94 78 GLY B N 1
ATOM 2839 C CA . GLY B 1 78 ? 2.279 16.328 4.449 1 96.94 78 GLY B CA 1
ATOM 2840 C C . GLY B 1 78 ? 1.892 16.938 5.781 1 96.94 78 GLY B C 1
ATOM 2841 O O . GLY B 1 78 ? 1.363 18.062 5.82 1 96.94 78 GLY B O 1
ATOM 2842 N N . GLN B 1 79 ? 2.113 16.281 6.879 1 97.88 79 GLN B N 1
ATOM 2843 C CA . GLN B 1 79 ? 1.983 16.875 8.211 1 97.88 79 GLN B CA 1
ATOM 2844 C C . GLN B 1 79 ? 3.08 17.906 8.469 1 97.88 79 GLN B C 1
ATOM 2846 O O . GLN B 1 79 ? 4.25 17.672 8.156 1 97.88 79 GLN B O 1
ATOM 2851 N N . GLU B 1 80 ? 2.697 19.078 8.906 1 97.81 80 GLU B N 1
ATOM 2852 C CA . GLU B 1 80 ? 3.674 20.109 9.281 1 97.81 80 GLU B CA 1
ATOM 2853 C C . GLU B 1 80 ? 3.98 20.047 10.773 1 97.81 80 GLU B C 1
ATOM 2855 O O . GLU B 1 80 ? 3.068 20.062 11.602 1 97.81 80 GLU B O 1
ATOM 2860 N N . VAL B 1 81 ? 5.23 20.016 11.055 1 98.12 81 VAL B N 1
ATOM 2861 C CA . VAL B 1 81 ? 5.66 19.875 12.438 1 98.12 81 VAL B CA 1
ATOM 2862 C C . VAL B 1 81 ? 6.719 20.922 12.766 1 98.12 81 VAL B C 1
ATOM 2864 O O . VAL B 1 81 ? 7.668 21.109 12.008 1 98.12 81 VAL B O 1
ATOM 2867 N N . LEU B 1 82 ? 6.559 21.625 13.852 1 98.25 82 LEU B N 1
ATOM 2868 C CA . LEU B 1 82 ? 7.562 22.547 14.367 1 98.25 82 LEU B CA 1
ATOM 2869 C C . LEU B 1 82 ? 8.461 21.859 15.398 1 98.25 82 LEU B C 1
ATOM 2871 O O . LEU B 1 82 ? 7.969 21.312 16.391 1 98.25 82 LEU B O 1
ATOM 2875 N N . LEU B 1 83 ? 9.68 21.844 15.07 1 96.75 83 LEU B N 1
ATOM 2876 C CA . LEU B 1 83 ? 10.672 21.328 16.016 1 96.75 83 LEU B CA 1
ATOM 2877 C C . LEU B 1 83 ? 11.617 22.422 16.469 1 96.75 83 LEU B C 1
ATOM 2879 O O . LEU B 1 83 ? 11.938 23.344 15.711 1 96.75 83 LEU B O 1
ATOM 2883 N N . VAL B 1 84 ? 12.008 22.375 17.781 1 96.12 84 VAL B N 1
ATOM 2884 C CA . VAL B 1 84 ? 12.93 23.328 18.391 1 96.12 84 VAL B CA 1
ATOM 2885 C C . VAL B 1 84 ? 14.125 22.578 18.969 1 96.12 84 VAL B C 1
ATOM 2887 O O . VAL B 1 84 ? 13.961 21.625 19.719 1 96.12 84 VAL B O 1
ATOM 2890 N N . SER B 1 85 ? 15.289 23 18.594 1 96.31 85 SER B N 1
ATOM 2891 C CA . SER B 1 85 ? 16.531 22.406 19.109 1 96.31 85 SER B CA 1
ATOM 2892 C C . SER B 1 85 ? 17.672 23.406 19.078 1 96.31 85 SER B C 1
ATOM 2894 O O . SER B 1 85 ? 17.531 24.516 18.562 1 96.31 85 SER B O 1
ATOM 2896 N N . ARG B 1 86 ? 18.781 23 19.688 1 95.62 86 ARG B N 1
ATOM 2897 C CA . ARG B 1 86 ? 19.969 23.844 19.656 1 95.62 86 ARG B CA 1
ATOM 2898 C C . ARG B 1 86 ? 21 23.297 18.656 1 95.62 86 ARG B C 1
ATOM 2900 O O . ARG B 1 86 ? 22.156 23.688 18.672 1 95.62 86 ARG B O 1
ATOM 2907 N N . CYS B 1 87 ? 20.453 22.375 17.859 1 95.56 87 CYS B N 1
ATOM 2908 C CA . CYS B 1 87 ? 21.312 21.828 16.812 1 95.56 87 CYS B CA 1
ATOM 2909 C C . CYS B 1 87 ? 21.562 22.859 15.711 1 95.56 87 CYS B C 1
ATOM 2911 O O . CYS B 1 87 ? 20.609 23.422 15.156 1 95.56 87 CYS B O 1
ATOM 2913 N N . SER B 1 88 ? 22.828 23.047 15.352 1 93.19 88 SER B N 1
ATOM 2914 C CA . SER B 1 88 ? 23.172 24.109 14.398 1 93.19 88 SER B CA 1
ATOM 2915 C C . SER B 1 88 ? 23.469 23.531 13.023 1 93.19 88 SER B C 1
ATOM 2917 O O . SER B 1 88 ? 23.906 24.25 12.125 1 93.19 88 SER B O 1
ATOM 2919 N N . ALA B 1 89 ? 23.297 22.25 12.828 1 95.69 89 ALA B N 1
ATOM 2920 C CA . ALA B 1 89 ? 23.516 21.656 11.516 1 95.69 89 ALA B CA 1
ATOM 2921 C C . ALA B 1 89 ? 22.594 22.266 10.469 1 95.69 89 ALA B C 1
ATOM 2923 O O . ALA B 1 89 ? 21.547 22.812 10.805 1 95.69 89 ALA B O 1
ATOM 2924 N N . SER B 1 90 ? 23.031 22.219 9.227 1 96.75 90 SER B N 1
ATOM 2925 C CA . SER B 1 90 ? 22.172 22.688 8.141 1 96.75 90 SER B CA 1
ATOM 2926 C C . SER B 1 90 ? 20.906 21.859 8.055 1 96.75 90 SER B C 1
ATOM 2928 O O . SER B 1 90 ? 20.844 20.734 8.547 1 96.75 90 SER B O 1
ATOM 2930 N N . ASP B 1 91 ? 19.875 22.422 7.457 1 97.38 91 ASP B N 1
ATOM 2931 C CA . ASP B 1 91 ? 18.578 21.75 7.34 1 97.38 91 ASP B CA 1
ATOM 2932 C C . ASP B 1 91 ? 18.734 20.391 6.672 1 97.38 91 ASP B C 1
ATOM 2934 O O . ASP B 1 91 ? 18.172 19.391 7.141 1 97.38 91 ASP B O 1
ATOM 2938 N N . ARG B 1 92 ? 19.484 20.281 5.629 1 96.81 92 ARG B N 1
ATOM 2939 C CA . ARG B 1 92 ? 19.641 19.047 4.887 1 96.81 92 ARG B CA 1
ATOM 2940 C C . ARG B 1 92 ? 20.312 17.969 5.75 1 96.81 92 ARG B C 1
ATOM 2942 O O . ARG B 1 92 ? 19.828 16.844 5.82 1 96.81 92 ARG B O 1
ATOM 2949 N N . ILE B 1 93 ? 21.391 18.344 6.375 1 96.81 93 ILE B N 1
ATOM 2950 C CA . ILE B 1 93 ? 22.125 17.406 7.215 1 96.81 93 ILE B CA 1
ATOM 2951 C C . ILE B 1 93 ? 21.25 16.938 8.367 1 96.81 93 ILE B C 1
ATOM 2953 O O . ILE B 1 93 ? 21.188 15.734 8.664 1 96.81 93 ILE B O 1
ATOM 2957 N N . PHE B 1 94 ? 20.594 17.938 8.984 1 97.62 94 PHE B N 1
ATOM 2958 C CA . PHE B 1 94 ? 19.719 17.609 10.102 1 97.62 94 PHE B CA 1
ATOM 2959 C C . PHE B 1 94 ? 18.609 16.672 9.656 1 97.62 94 PHE B C 1
ATOM 2961 O O . PHE B 1 94 ? 18.375 15.633 10.281 1 97.62 94 PHE B O 1
ATOM 2968 N N . ARG B 1 95 ? 17.922 16.953 8.578 1 97.31 95 ARG B N 1
ATOM 2969 C CA . ARG B 1 95 ? 16.844 16.141 8.031 1 97.31 95 ARG B CA 1
ATOM 2970 C C . ARG B 1 95 ? 17.312 14.711 7.777 1 97.31 95 ARG B C 1
ATOM 2972 O O . ARG B 1 95 ? 16.641 13.758 8.172 1 97.31 95 ARG B O 1
ATOM 2979 N N . ASP B 1 96 ? 18.438 14.586 7.121 1 96.44 96 ASP B N 1
ATOM 2980 C CA . ASP B 1 96 ? 18.953 13.273 6.746 1 96.44 96 ASP B CA 1
ATOM 2981 C C . ASP B 1 96 ? 19.328 12.461 7.98 1 96.44 96 ASP B C 1
ATOM 2983 O O . ASP B 1 96 ? 19.078 11.258 8.039 1 96.44 96 ASP B O 1
ATOM 2987 N N . ALA B 1 97 ? 20 13.125 8.906 1 97.56 97 ALA B N 1
ATOM 2988 C CA . ALA B 1 97 ? 20.344 12.453 10.156 1 97.56 97 ALA B CA 1
ATOM 2989 C C . ALA B 1 97 ? 19.094 11.992 10.906 1 97.56 97 ALA B C 1
ATOM 2991 O O . ALA B 1 97 ? 19.062 10.883 11.438 1 97.56 97 ALA B O 1
ATOM 2992 N N . LEU B 1 98 ? 18.109 12.859 10.984 1 97.88 98 LEU B N 1
ATOM 2993 C CA . LEU B 1 98 ? 16.844 12.508 11.617 1 97.88 98 LEU B CA 1
ATOM 2994 C C . LEU B 1 98 ? 16.219 11.297 10.938 1 97.88 98 LEU B C 1
ATOM 2996 O O . LEU B 1 98 ? 15.758 10.367 11.602 1 97.88 98 LEU B O 1
ATOM 3000 N N . ASN B 1 99 ? 16.172 11.289 9.617 1 97.44 99 ASN B N 1
ATOM 3001 C CA . ASN B 1 99 ? 15.57 10.203 8.836 1 97.44 99 ASN B CA 1
ATOM 3002 C C . ASN B 1 99 ? 16.297 8.883 9.07 1 97.44 99 ASN B C 1
ATOM 3004 O O . ASN B 1 99 ? 15.688 7.812 8.969 1 97.44 99 ASN B O 1
ATOM 3008 N N . ASN B 1 100 ? 17.531 8.953 9.375 1 96.69 100 ASN B N 1
ATOM 3009 C CA . ASN B 1 100 ? 18.281 7.746 9.68 1 96.69 100 ASN B CA 1
ATOM 3010 C C . ASN B 1 100 ? 17.828 7.117 10.992 1 96.69 100 ASN B C 1
ATOM 3012 O O . ASN B 1 100 ? 18.062 5.93 11.227 1 96.69 100 ASN B O 1
ATOM 3016 N N . ARG B 1 101 ? 17.203 7.887 11.797 1 97.56 101 ARG B N 1
ATOM 3017 C CA . ARG B 1 101 ? 16.797 7.402 13.117 1 97.56 101 ARG B CA 1
ATOM 3018 C C . ARG B 1 101 ? 15.297 7.148 13.164 1 97.56 101 ARG B C 1
ATOM 3020 O O . ARG B 1 101 ? 14.805 6.473 14.07 1 97.56 101 ARG B O 1
ATOM 3027 N N . LEU B 1 102 ? 14.586 7.715 12.266 1 98.38 102 LEU B N 1
ATOM 3028 C CA . LEU B 1 102 ? 13.148 7.484 12.203 1 98.38 102 LEU B CA 1
ATOM 3029 C C . LEU B 1 102 ? 12.844 6.062 11.75 1 98.38 102 LEU B C 1
ATOM 3031 O O . LEU B 1 102 ? 13.562 5.508 10.914 1 98.38 102 LEU B O 1
ATOM 3035 N N . PRO B 1 103 ? 11.789 5.492 12.32 1 97.94 103 PRO B N 1
ATOM 3036 C CA . PRO B 1 103 ? 11.383 4.188 11.789 1 97.94 103 PRO B CA 1
ATOM 3037 C C . PRO B 1 103 ? 10.898 4.262 10.344 1 97.94 103 PRO B C 1
ATOM 3039 O O . PRO B 1 103 ? 10.711 5.355 9.805 1 97.94 103 PRO B O 1
ATOM 3042 N N . HIS B 1 104 ? 10.633 3.098 9.742 1 97.25 104 HIS B N 1
ATOM 3043 C CA . HIS B 1 104 ? 10.375 3.021 8.305 1 97.25 104 HIS B CA 1
ATOM 3044 C C . HIS B 1 104 ? 9 3.582 7.957 1 97.25 104 HIS B C 1
ATOM 3046 O O . HIS B 1 104 ? 8.711 3.854 6.793 1 97.25 104 HIS B O 1
ATOM 3052 N N . ASP B 1 105 ? 8.133 3.699 8.945 1 98.19 105 ASP B N 1
ATOM 3053 C CA . ASP B 1 105 ? 6.781 4.168 8.656 1 98.19 105 ASP B CA 1
ATOM 3054 C C . ASP B 1 105 ? 6.66 5.672 8.906 1 98.19 105 ASP B C 1
ATOM 3056 O O . ASP B 1 105 ? 5.555 6.215 8.93 1 98.19 105 ASP B O 1
ATOM 3060 N N . VAL B 1 106 ? 7.762 6.395 9.117 1 98.62 106 VAL B N 1
ATOM 3061 C CA . VAL B 1 106 ? 7.797 7.844 9.266 1 98.62 106 VAL B CA 1
ATOM 3062 C C . VAL B 1 106 ? 8.984 8.414 8.492 1 98.62 106 VAL B C 1
ATOM 3064 O O . VAL B 1 106 ? 10.078 7.836 8.5 1 98.62 106 VAL B O 1
ATOM 3067 N N . GLN B 1 107 ? 8.797 9.578 7.852 1 97.38 107 GLN B N 1
ATOM 3068 C CA . GLN B 1 107 ? 9.828 10.227 7.059 1 97.38 107 GLN B CA 1
ATOM 3069 C C . GLN B 1 107 ? 9.711 11.75 7.141 1 97.38 107 GLN B C 1
ATOM 3071 O O . GLN B 1 107 ? 8.617 12.297 7.008 1 97.38 107 GLN B O 1
ATOM 3076 N N . CYS B 1 108 ? 10.766 12.359 7.488 1 97.56 108 CYS B N 1
ATOM 3077 C CA . CYS B 1 108 ? 10.836 13.812 7.316 1 97.56 108 CYS B CA 1
ATOM 3078 C C . CYS B 1 108 ? 11.172 14.18 5.879 1 97.56 108 CYS B C 1
ATOM 3080 O O . CYS B 1 108 ? 12.312 14 5.438 1 97.56 108 CYS B O 1
ATOM 3082 N N . ARG B 1 109 ? 10.305 14.742 5.203 1 96.5 109 ARG B N 1
ATOM 3083 C CA . ARG B 1 109 ? 10.461 15.008 3.775 1 96.5 109 ARG B CA 1
ATOM 3084 C C . ARG B 1 109 ? 11.242 16.297 3.541 1 96.5 109 ARG B C 1
ATOM 3086 O O . ARG B 1 109 ? 12.008 16.391 2.578 1 96.5 109 ARG B O 1
ATOM 3093 N N . SER B 1 110 ? 10.984 17.219 4.398 1 96.5 110 SER B N 1
ATOM 3094 C CA . SER B 1 110 ? 11.664 18.5 4.285 1 96.5 110 SER B CA 1
ATOM 3095 C C . SER B 1 110 ? 11.805 19.172 5.648 1 96.5 110 SER B C 1
ATOM 3097 O O . SER B 1 110 ? 11.078 18.844 6.586 1 96.5 110 SER B O 1
ATOM 3099 N N . MET B 1 111 ? 12.742 20.016 5.715 1 97.31 111 MET B N 1
ATOM 3100 C CA . MET B 1 111 ? 13.055 20.781 6.914 1 97.31 111 MET B CA 1
ATOM 3101 C C . MET B 1 111 ? 13.547 22.188 6.551 1 97.31 111 MET B C 1
ATOM 3103 O O . MET B 1 111 ? 14.398 22.328 5.676 1 97.31 111 MET B O 1
ATOM 3107 N N . ILE B 1 112 ? 12.977 23.172 7.207 1 97 112 ILE B N 1
ATOM 3108 C CA . ILE B 1 112 ? 13.375 24.547 6.941 1 97 112 ILE B CA 1
ATOM 3109 C C . ILE B 1 112 ? 13.547 25.297 8.258 1 97 112 ILE B C 1
ATOM 3111 O O . ILE B 1 112 ? 12.656 25.281 9.109 1 97 112 ILE B O 1
ATOM 3115 N N . THR B 1 113 ? 14.633 25.938 8.43 1 97.56 113 THR B N 1
ATOM 3116 C CA . THR B 1 113 ? 14.867 26.797 9.586 1 97.56 113 THR B CA 1
ATOM 3117 C C . THR B 1 113 ? 14.055 28.078 9.477 1 97.56 113 THR B C 1
ATOM 3119 O O . THR B 1 113 ? 14.055 28.734 8.438 1 9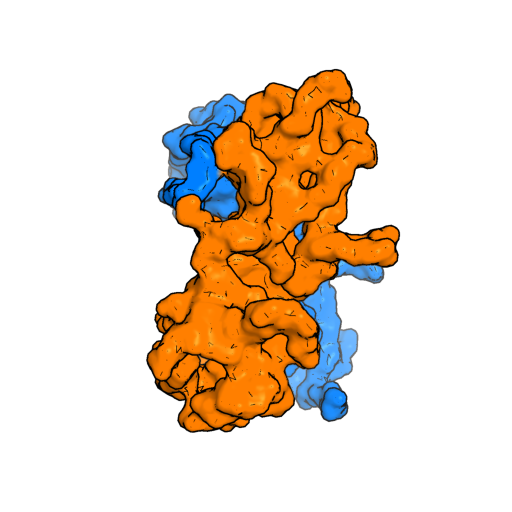7.56 113 THR B O 1
ATOM 3122 N N . LEU B 1 114 ? 13.398 28.375 10.523 1 97.44 114 LEU B N 1
ATOM 3123 C CA . LEU B 1 114 ? 12.602 29.594 10.555 1 97.44 114 LEU B CA 1
ATOM 3124 C C . LEU B 1 114 ? 13.469 30.812 10.867 1 97.44 114 LEU B C 1
ATOM 3126 O O . LEU B 1 114 ? 14.406 30.719 11.664 1 97.44 114 LEU B O 1
ATOM 3130 N N . THR B 1 115 ? 13.094 31.891 10.281 1 94.88 115 THR B N 1
ATOM 3131 C CA . THR B 1 115 ? 13.812 33.156 10.516 1 94.88 115 THR B CA 1
ATOM 3132 C C . THR B 1 115 ? 13.289 33.844 11.766 1 94.88 115 THR B C 1
ATOM 3134 O O . THR B 1 115 ? 12.289 33.438 12.344 1 94.88 115 THR B O 1
ATOM 3137 N N . GLU B 1 116 ? 14 34.875 12.078 1 92.19 116 GLU B N 1
ATOM 3138 C CA . GLU B 1 116 ? 13.578 35.688 13.219 1 92.19 116 GLU B CA 1
ATOM 3139 C C . GLU B 1 116 ? 12.195 36.281 12.977 1 92.19 116 GLU B C 1
ATOM 3141 O O . GLU B 1 116 ? 11.398 36.438 13.914 1 92.19 116 GLU B O 1
ATOM 3146 N N . ALA B 1 117 ? 11.945 36.594 11.766 1 90.81 117 ALA B N 1
ATOM 3147 C CA . ALA B 1 117 ? 10.648 37.188 11.398 1 90.81 117 ALA B CA 1
ATOM 3148 C C . ALA B 1 117 ? 9.523 36.188 11.617 1 90.81 117 ALA B C 1
ATOM 3150 O O . ALA B 1 117 ? 8.359 36.562 11.734 1 90.81 117 ALA B O 1
ATOM 3151 N N . GLN B 1 118 ? 9.906 34.938 11.727 1 93.31 118 GLN B N 1
ATOM 3152 C CA . GLN B 1 118 ? 8.93 33.875 11.891 1 93.31 118 GLN B CA 1
ATOM 3153 C C . GLN B 1 118 ? 8.961 33.312 13.305 1 93.31 118 GLN B C 1
ATOM 3155 O O . GLN B 1 118 ? 8.539 32.156 13.539 1 93.31 118 GLN B O 1
ATOM 3160 N N . ALA B 1 119 ? 9.453 34 14.234 1 91.81 119 ALA B N 1
ATOM 3161 C CA . ALA B 1 119 ? 9.68 33.531 15.594 1 91.81 119 ALA B CA 1
ATOM 3162 C C . ALA B 1 119 ? 8.359 33.156 16.266 1 91.81 119 ALA B C 1
ATOM 3164 O O . ALA B 1 119 ? 8.336 32.312 17.172 1 91.81 119 ALA B O 1
ATOM 3165 N N . SER B 1 120 ? 7.25 33.719 15.844 1 94.06 120 SER B N 1
ATOM 3166 C CA . SER B 1 120 ? 5.961 33.469 16.469 1 94.06 120 SER B CA 1
ATOM 3167 C C . SER B 1 120 ? 5.156 32.438 15.688 1 94.06 120 SER B C 1
ATOM 3169 O O . SER B 1 120 ? 3.998 32.188 16.016 1 94.06 120 SER B O 1
ATOM 3171 N N . PHE B 1 121 ? 5.797 31.891 14.734 1 96.62 121 PHE B N 1
ATOM 3172 C CA . PHE B 1 121 ? 5.109 30.953 13.859 1 96.62 121 PHE B CA 1
ATOM 3173 C C . PHE B 1 121 ? 4.574 29.766 14.664 1 96.62 121 PHE B C 1
ATOM 3175 O O . PHE B 1 121 ? 5.293 29.188 15.469 1 96.62 121 PHE B O 1
ATOM 3182 N N . ASP B 1 122 ? 3.305 29.406 14.484 1 96.5 122 ASP B N 1
ATOM 3183 C CA . ASP B 1 122 ? 2.641 28.219 15.008 1 96.5 122 ASP B CA 1
ATOM 3184 C C . ASP B 1 122 ? 2.002 27.406 13.883 1 96.5 122 ASP B C 1
ATOM 3186 O O . ASP B 1 122 ? 1.105 27.891 13.188 1 96.5 122 ASP B O 1
ATOM 3190 N N . PRO B 1 123 ? 2.498 26.203 13.688 1 97 123 PRO B N 1
ATOM 3191 C CA . PRO B 1 123 ? 2.016 25.438 12.539 1 97 123 PRO B CA 1
ATOM 3192 C C . PRO B 1 123 ? 0.507 25.203 12.57 1 97 123 PRO B C 1
ATOM 3194 O O . PRO B 1 123 ? -0.127 25.078 11.523 1 97 123 PRO B O 1
ATOM 3197 N N . CYS B 1 124 ? -0.061 25.078 13.695 1 95.06 124 CYS B N 1
ATOM 3198 C CA . CYS B 1 124 ? -1.492 24.828 13.828 1 95.06 124 CYS B CA 1
ATOM 3199 C C . CYS B 1 124 ? -2.287 26.109 13.633 1 95.06 124 CYS B C 1
ATOM 3201 O O . CYS B 1 124 ? -3.166 26.172 12.773 1 95.06 124 CYS B O 1
ATOM 3203 N N . LEU B 1 125 ? -1.897 27.188 14.312 1 94.5 125 LEU B N 1
ATOM 3204 C CA . LEU B 1 125 ? -2.658 28.438 14.359 1 94.5 125 LEU B CA 1
ATOM 3205 C C . LEU B 1 125 ? -2.488 29.219 13.062 1 94.5 125 LEU B C 1
ATOM 3207 O O . LEU B 1 125 ? -3.402 29.938 12.633 1 94.5 125 LEU B O 1
ATOM 3211 N N . ASP B 1 126 ? -1.397 29.094 12.422 1 97.06 126 ASP B N 1
ATOM 3212 C CA . ASP B 1 126 ? -1.09 29.906 11.258 1 97.06 126 ASP B CA 1
ATOM 3213 C C . ASP B 1 126 ? -1.519 29.203 9.969 1 97.06 126 ASP B C 1
ATOM 3215 O O . ASP B 1 126 ? -1.436 29.781 8.883 1 97.06 126 ASP B O 1
ATOM 3219 N N . ALA B 1 127 ? -1.956 27.969 10.117 1 97.19 127 ALA B N 1
ATOM 3220 C CA . ALA B 1 127 ? -2.408 27.234 8.938 1 97.19 127 ALA B CA 1
ATOM 3221 C C . ALA B 1 127 ? -3.598 27.938 8.289 1 97.19 127 ALA B C 1
ATOM 3223 O O . ALA B 1 127 ? -4.531 28.359 8.977 1 97.19 127 ALA B O 1
ATOM 3224 N N . THR B 1 128 ? -3.537 28.047 6.941 1 97.62 128 THR B N 1
ATOM 3225 C CA . THR B 1 128 ? -4.621 28.719 6.23 1 97.62 128 THR B CA 1
ATOM 3226 C C . THR B 1 128 ? -5.398 27.719 5.371 1 97.62 128 THR B C 1
ATOM 3228 O O . THR B 1 128 ? -6.562 27.969 5.035 1 97.62 128 THR B O 1
ATOM 3231 N N . HIS B 1 129 ? -4.75 26.719 4.91 1 97.5 129 HIS B N 1
ATOM 3232 C CA . HIS B 1 129 ? -5.363 25.688 4.09 1 97.5 129 HIS B CA 1
ATOM 3233 C C . HIS B 1 129 ? -4.875 24.297 4.492 1 97.5 129 HIS B C 1
ATOM 3235 O O . HIS B 1 129 ? -3.695 24.109 4.809 1 97.5 129 HIS B O 1
ATOM 3241 N N . LYS B 1 130 ? -5.715 23.438 4.5 1 98.12 130 LYS B N 1
ATOM 3242 C CA . LYS B 1 130 ? -5.406 22.016 4.66 1 98.12 130 LYS B CA 1
ATOM 3243 C C . LYS B 1 130 ? -6.145 21.172 3.621 1 98.12 130 LYS B C 1
ATOM 3245 O O . LYS B 1 130 ? -7.285 21.469 3.27 1 98.12 130 LYS B O 1
ATOM 3250 N N . ARG B 1 131 ? -5.492 20.141 3.172 1 98.5 131 ARG B N 1
ATOM 3251 C CA . ARG B 1 131 ? -6.121 19.219 2.238 1 98.5 131 ARG B CA 1
ATOM 3252 C C . ARG B 1 131 ? -6.082 17.797 2.771 1 98.5 131 ARG B C 1
ATOM 3254 O O . ARG B 1 131 ? -5.027 17.312 3.193 1 98.5 131 ARG B O 1
ATOM 3261 N N . TYR B 1 132 ? -7.207 17.219 2.764 1 98.69 132 TYR B N 1
ATOM 3262 C CA . TYR B 1 132 ? -7.344 15.797 3.07 1 98.69 132 TYR B CA 1
ATOM 3263 C C . TYR B 1 132 ? -7.879 15.023 1.867 1 98.69 132 TYR B C 1
ATOM 3265 O O . TYR B 1 132 ? -8.586 15.586 1.03 1 98.69 132 TYR B O 1
ATOM 3273 N N . GLU B 1 133 ? -7.469 13.828 1.807 1 98.81 133 GLU B N 1
ATOM 3274 C CA . GLU B 1 133 ? -7.988 12.898 0.811 1 98.81 133 GLU B CA 1
ATOM 3275 C C . GLU B 1 133 ? -8.508 11.625 1.467 1 98.81 133 GLU B C 1
ATOM 3277 O O . GLU B 1 133 ? -7.871 11.086 2.379 1 98.81 133 GLU B O 1
ATOM 3282 N N . TYR B 1 134 ? -9.664 11.219 1.033 1 98.88 134 TYR B N 1
ATOM 3283 C CA . TYR B 1 134 ? -10.227 9.961 1.5 1 98.88 134 TYR B CA 1
ATOM 3284 C C . TYR B 1 134 ? -10.516 9.023 0.331 1 98.88 134 TYR B C 1
ATOM 3286 O O . TYR B 1 134 ? -11.164 9.422 -0.642 1 98.88 134 TYR B O 1
ATOM 3294 N N . LYS B 1 135 ? -10.102 7.766 0.441 1 98.69 135 LYS B N 1
ATOM 3295 C CA . LYS B 1 135 ? -10.281 6.805 -0.641 1 98.69 135 LYS B CA 1
ATOM 3296 C C . LYS B 1 135 ? -11.281 5.715 -0.246 1 98.69 135 LYS B C 1
ATOM 3298 O O . LYS B 1 135 ? -11.148 5.098 0.812 1 98.69 135 LYS B O 1
ATOM 3303 N N . VAL B 1 136 ? -12.25 5.52 -1.124 1 98.19 136 VAL B N 1
ATOM 3304 C CA . VAL B 1 136 ? -13.266 4.488 -0.955 1 98.19 136 VAL B CA 1
ATOM 3305 C C . VAL B 1 136 ? -13.219 3.521 -2.139 1 98.19 136 VAL B C 1
ATOM 3307 O O . VAL B 1 136 ? -13.094 3.947 -3.289 1 98.19 136 VAL B O 1
ATOM 3310 N N . LEU B 1 137 ? -13.18 2.303 -1.849 1 96.5 137 LEU B N 1
ATOM 3311 C CA . LEU B 1 137 ? -13.422 1.271 -2.85 1 96.5 137 LEU B CA 1
ATOM 3312 C C . LEU B 1 137 ? -14.805 0.659 -2.67 1 96.5 137 LEU B C 1
ATOM 3314 O O . LEU B 1 137 ? -15.102 0.073 -1.625 1 96.5 137 LEU B O 1
ATOM 3318 N N . THR B 1 138 ? -15.633 0.83 -3.637 1 96.12 138 THR B N 1
ATOM 3319 C CA . THR B 1 138 ? -17 0.367 -3.467 1 96.12 138 THR B CA 1
ATOM 3320 C C . THR B 1 138 ? -17.344 -0.733 -4.473 1 96.12 138 THR B C 1
ATOM 3322 O O . THR B 1 138 ? -16.875 -0.695 -5.613 1 96.12 138 THR B O 1
ATOM 3325 N N . GLY B 1 139 ? -18.094 -1.65 -4.004 1 92.62 139 GLY B N 1
ATOM 3326 C CA . GLY B 1 139 ? -18.406 -2.816 -4.816 1 92.62 139 GLY B CA 1
ATOM 3327 C C . GLY B 1 139 ? -17.234 -3.758 -4.988 1 92.62 139 GLY B C 1
ATOM 3328 O O . GLY B 1 139 ? -16.188 -3.58 -4.355 1 92.62 139 GLY B O 1
ATOM 3329 N N . GLY B 1 140 ? -17.484 -4.875 -5.711 1 91.38 140 GLY B N 1
ATOM 3330 C CA . GLY B 1 140 ? -16.438 -5.809 -6.105 1 91.38 140 GLY B CA 1
ATOM 3331 C C . GLY B 1 140 ? -15.875 -6.602 -4.938 1 91.38 140 GLY B C 1
ATOM 3332 O O . GLY B 1 140 ? -16.531 -6.727 -3.896 1 91.38 140 GLY B O 1
ATOM 3333 N N . LEU B 1 141 ? -14.727 -7.18 -5.125 1 93.12 141 LEU B N 1
ATOM 3334 C CA . LEU B 1 141 ? -14.016 -7.957 -4.109 1 93.12 141 LEU B CA 1
ATOM 3335 C C . LEU B 1 141 ? -13.219 -7.039 -3.184 1 93.12 141 LEU B C 1
ATOM 3337 O O . LEU B 1 141 ? -12.773 -5.969 -3.598 1 93.12 141 LEU B O 1
ATOM 3341 N N . ARG B 1 142 ? -13.109 -7.434 -1.972 1 94.44 142 ARG B N 1
ATOM 3342 C CA . ARG B 1 142 ? -12.312 -6.648 -1.037 1 94.44 142 ARG B CA 1
ATOM 3343 C C . ARG B 1 142 ? -10.867 -6.539 -1.508 1 94.44 142 ARG B C 1
ATOM 3345 O O . ARG B 1 142 ? -10.328 -7.48 -2.098 1 94.44 142 ARG B O 1
ATOM 3352 N N . PRO B 1 143 ? -10.281 -5.422 -1.229 1 94 143 PRO B N 1
ATOM 3353 C CA . PRO B 1 143 ? -8.875 -5.25 -1.629 1 94 143 PRO B CA 1
ATOM 3354 C C . PRO B 1 143 ? -7.91 -6.012 -0.725 1 94 143 PRO B C 1
ATOM 3356 O O . PRO B 1 143 ? -8.195 -6.219 0.456 1 94 143 PRO B O 1
ATOM 3359 N N . VAL B 1 144 ? -6.805 -6.383 -1.309 1 96.12 144 VAL B N 1
ATOM 3360 C CA . VAL B 1 144 ? -5.754 -7.039 -0.535 1 96.12 144 VAL B CA 1
ATOM 3361 C C . VAL B 1 144 ? -4.539 -6.121 -0.432 1 96.12 144 VAL B C 1
ATOM 3363 O O . VAL B 1 144 ? -4.168 -5.691 0.663 1 96.12 144 VAL B O 1
ATOM 3366 N N . ALA B 1 145 ? -4.059 -5.645 -1.514 1 92.81 145 ALA B N 1
ATOM 3367 C CA . ALA B 1 145 ? -2.816 -4.879 -1.564 1 92.81 145 ALA B CA 1
ATOM 3368 C C . ALA B 1 145 ? -2.996 -3.502 -0.937 1 92.81 145 ALA B C 1
ATOM 3370 O O . ALA B 1 145 ? -2.125 -3.027 -0.204 1 92.81 145 ALA B O 1
ATOM 3371 N N . CYS B 1 146 ? -4.156 -2.887 -1.161 1 93.81 146 CYS B N 1
ATOM 3372 C CA . CYS B 1 146 ? -4.332 -1.51 -0.713 1 93.81 146 CYS B CA 1
ATOM 3373 C C . CYS B 1 146 ? -5.277 -1.441 0.48 1 93.81 146 CYS B C 1
ATOM 3375 O O . CYS B 1 146 ? -5.805 -0.375 0.799 1 93.81 146 CYS B O 1
ATOM 3377 N N . ARG B 1 147 ? -5.422 -2.516 1.15 1 96 147 ARG B N 1
ATOM 3378 C CA . ARG B 1 147 ? -6.43 -2.645 2.195 1 96 147 ARG B CA 1
ATOM 3379 C C . ARG B 1 147 ? -6.18 -1.65 3.324 1 96 147 ARG B C 1
ATOM 3381 O O . ARG B 1 147 ? -7.109 -1.268 4.039 1 96 147 ARG B O 1
ATOM 3388 N N . ARG B 1 148 ? -5.031 -1.141 3.459 1 96.5 148 ARG B N 1
ATOM 3389 C CA . ARG B 1 148 ? -4.684 -0.263 4.57 1 96.5 148 ARG B CA 1
ATOM 3390 C C . ARG B 1 148 ? -4.852 1.203 4.188 1 96.5 148 ARG B C 1
ATOM 3392 O O . ARG B 1 148 ? -4.637 2.096 5.008 1 96.5 148 ARG B O 1
ATOM 3399 N N . ASN B 1 149 ? -5.316 1.451 2.975 1 97.5 149 ASN B N 1
ATOM 3400 C CA . ASN B 1 149 ? -5.355 2.822 2.479 1 97.5 149 ASN B CA 1
ATOM 3401 C C . ASN B 1 149 ? -6.727 3.17 1.9 1 97.5 149 ASN B C 1
ATOM 3403 O O . ASN B 1 149 ? -6.902 4.234 1.307 1 97.5 149 ASN B O 1
ATOM 3407 N N . VAL B 1 150 ? -7.66 2.252 2.049 1 97.69 150 VAL B N 1
ATOM 3408 C CA . VAL B 1 150 ? -8.977 2.494 1.473 1 97.69 150 VAL B CA 1
ATOM 3409 C C . VAL B 1 150 ? -10.055 1.965 2.412 1 97.69 150 VAL B C 1
ATOM 3411 O O . VAL B 1 150 ? -9.797 1.089 3.24 1 97.69 150 VAL B O 1
ATOM 3414 N N . TRP B 1 151 ? -11.195 2.545 2.324 1 98.38 151 TRP B N 1
ATOM 3415 C CA . TRP B 1 151 ? -12.414 1.989 2.904 1 98.38 151 TRP B CA 1
ATOM 3416 C C . TRP B 1 151 ? -13.18 1.167 1.874 1 98.38 151 TRP B C 1
ATOM 3418 O O . TRP B 1 151 ? -13.672 1.707 0.879 1 98.38 151 TRP B O 1
ATOM 3428 N N . HIS B 1 152 ? -13.227 -0.131 2.061 1 97.5 152 HIS B N 1
ATOM 3429 C CA . HIS B 1 152 ? -14.008 -0.975 1.161 1 97.5 152 HIS B CA 1
ATOM 3430 C C . HIS B 1 152 ? -15.469 -1.037 1.594 1 97.5 152 HIS B C 1
ATOM 3432 O O . HIS B 1 152 ? -15.766 -1.444 2.719 1 97.5 152 HIS B O 1
ATOM 3438 N N . VAL B 1 153 ? -16.281 -0.565 0.746 1 96.94 153 VAL B N 1
ATOM 3439 C CA . VAL B 1 153 ? -17.734 -0.67 0.923 1 96.94 153 VAL B CA 1
ATOM 3440 C C . VAL B 1 153 ? -18.297 -1.706 -0.045 1 96.94 153 VAL B C 1
ATOM 3442 O O . VAL B 1 153 ? -18.375 -1.461 -1.251 1 96.94 153 VAL B O 1
ATOM 3445 N N . ARG B 1 154 ? -18.75 -2.785 0.408 1 92.44 154 ARG B N 1
ATOM 3446 C CA . ARG B 1 154 ? -19.156 -3.914 -0.423 1 92.44 154 ARG B CA 1
ATOM 3447 C C . ARG B 1 154 ? -20.312 -3.527 -1.347 1 92.44 154 ARG B C 1
ATOM 3449 O O . ARG B 1 154 ? -20.312 -3.879 -2.529 1 92.44 154 ARG B O 1
ATOM 3456 N N . LYS B 1 155 ? -21.234 -2.855 -0.771 1 92.25 155 LYS B N 1
ATOM 3457 C CA . LYS B 1 155 ? -22.375 -2.436 -1.583 1 92.25 155 LYS B CA 1
ATOM 3458 C C . LYS B 1 155 ? -21.984 -1.312 -2.537 1 92.25 155 LYS B C 1
ATOM 3460 O O . LYS B 1 155 ? -21.266 -0.391 -2.158 1 92.25 155 LYS B O 1
ATOM 3465 N N . SER B 1 156 ? -22.469 -1.389 -3.758 1 93.62 156 SER B N 1
ATOM 3466 C CA . SER B 1 156 ? -22.219 -0.317 -4.715 1 93.62 156 SER B CA 1
ATOM 3467 C C . SER B 1 156 ? -22.859 0.987 -4.27 1 93.62 156 SER B C 1
ATOM 3469 O O . SER B 1 156 ? -24.016 0.988 -3.814 1 93.62 156 SER B O 1
ATOM 3471 N N . LEU B 1 157 ? -22.203 2.049 -4.445 1 96.75 157 LEU B N 1
ATOM 3472 C CA . LEU B 1 157 ? -22.688 3.361 -4.02 1 96.75 157 LEU B CA 1
ATOM 3473 C C . LEU B 1 157 ? -23.25 4.145 -5.203 1 96.75 157 LEU B C 1
ATOM 3475 O O . LEU B 1 157 ? -22.703 4.086 -6.305 1 96.75 157 LEU B O 1
ATOM 3479 N N . ASP B 1 158 ? -24.297 4.793 -4.996 1 97.62 158 ASP B N 1
ATOM 3480 C CA . ASP B 1 158 ? -24.875 5.695 -5.988 1 97.62 158 ASP B CA 1
ATOM 3481 C C . ASP B 1 158 ? -24.109 7.02 -6.031 1 97.62 158 ASP B C 1
ATOM 3483 O O . ASP B 1 158 ? -24.344 7.902 -5.203 1 97.62 158 ASP B O 1
ATOM 3487 N N . VAL B 1 159 ? -23.312 7.23 -7.027 1 97.38 159 VAL B N 1
ATOM 3488 C CA . VAL B 1 159 ? -22.422 8.375 -7.141 1 97.38 159 VAL B CA 1
ATOM 3489 C C . VAL B 1 159 ? -23.234 9.664 -7.277 1 97.38 159 VAL B C 1
ATOM 3491 O O . VAL B 1 159 ? -22.844 10.711 -6.758 1 97.38 159 VAL B O 1
ATOM 3494 N N . ALA B 1 160 ? -24.328 9.586 -7.965 1 98.19 160 ALA B N 1
ATOM 3495 C CA . ALA B 1 160 ? -25.172 10.758 -8.133 1 98.19 160 ALA B CA 1
ATOM 3496 C C . ALA B 1 160 ? -25.688 11.266 -6.789 1 98.19 160 ALA B C 1
ATOM 3498 O O . ALA B 1 160 ? -25.719 12.469 -6.535 1 98.19 160 ALA B O 1
ATOM 3499 N N . MET B 1 161 ? -26.125 10.344 -5.953 1 98.44 161 MET B N 1
ATOM 3500 C CA . MET B 1 161 ? -26.594 10.703 -4.613 1 98.44 161 MET B CA 1
ATOM 3501 C C . MET B 1 161 ? -25.453 11.281 -3.781 1 98.44 161 MET B C 1
ATOM 3503 O O . MET B 1 161 ? -25.656 12.227 -3.012 1 98.44 161 MET B O 1
ATOM 3507 N N . MET B 1 162 ? -24.312 10.734 -3.938 1 98.62 162 MET B N 1
ATOM 3508 C CA . MET B 1 162 ? -23.141 11.266 -3.246 1 98.62 162 MET B CA 1
ATOM 3509 C C . MET B 1 162 ? -22.828 12.688 -3.701 1 98.62 162 MET B C 1
ATOM 3511 O O . MET B 1 162 ? -22.516 13.555 -2.883 1 98.62 162 MET B O 1
ATOM 3515 N N . ARG B 1 163 ? -22.906 12.938 -5.012 1 98.62 163 ARG B N 1
ATOM 3516 C CA . ARG B 1 163 ? -22.672 14.273 -5.555 1 98.62 163 ARG B CA 1
ATOM 3517 C C . ARG B 1 163 ? -23.688 15.266 -5.016 1 98.62 163 ARG B C 1
ATOM 3519 O O . ARG B 1 163 ? -23.344 16.406 -4.715 1 98.62 163 ARG B O 1
ATOM 3526 N N . THR B 1 164 ? -24.906 14.805 -4.938 1 98.69 164 THR B N 1
ATOM 3527 C CA . THR B 1 164 ? -25.938 15.656 -4.344 1 98.69 164 THR B CA 1
ATOM 3528 C C . THR B 1 164 ? -25.578 16.016 -2.908 1 98.69 164 THR B C 1
ATOM 3530 O O . THR B 1 164 ? -25.719 17.172 -2.506 1 98.69 164 THR B O 1
ATOM 3533 N N . ALA B 1 165 ? -25.125 15.047 -2.15 1 98.5 165 ALA B N 1
ATOM 3534 C CA . ALA B 1 165 ? -24.688 15.305 -0.779 1 98.5 165 ALA B CA 1
ATOM 3535 C C . ALA B 1 165 ? -23.562 16.328 -0.744 1 98.5 165 ALA B C 1
ATOM 3537 O O . ALA B 1 165 ? -23.609 17.281 0.046 1 98.5 165 ALA B O 1
ATOM 3538 N N . VAL B 1 166 ? -22.594 16.188 -1.613 1 98.69 166 VAL B N 1
ATOM 3539 C CA . VAL B 1 166 ? -21.453 17.094 -1.696 1 98.69 166 VAL B CA 1
ATOM 3540 C C . VAL B 1 166 ? -21.953 18.5 -2.031 1 98.69 166 VAL B C 1
ATOM 3542 O O . VAL B 1 166 ? -21.5 19.484 -1.438 1 98.69 166 VAL B O 1
ATOM 3545 N N . ASN B 1 167 ? -22.891 18.578 -2.955 1 98.5 167 ASN B N 1
ATOM 3546 C CA . ASN B 1 167 ? -23.453 19.875 -3.344 1 98.5 167 ASN B CA 1
ATOM 3547 C C . ASN B 1 167 ? -24.125 20.562 -2.162 1 98.5 167 ASN B C 1
ATOM 3549 O O . ASN B 1 167 ? -23.969 21.781 -1.984 1 98.5 167 ASN B O 1
ATOM 3553 N N . HIS B 1 168 ? -24.828 19.828 -1.374 1 98.19 168 HIS B N 1
ATOM 3554 C CA . HIS B 1 168 ? -25.469 20.406 -0.198 1 98.19 168 HIS B CA 1
ATOM 3555 C C . HIS B 1 168 ? -24.438 20.891 0.813 1 98.19 168 HIS B C 1
ATOM 3557 O O . HIS B 1 168 ? -24.594 21.969 1.404 1 98.19 168 HIS B O 1
ATOM 3563 N N . LEU B 1 169 ? -23.391 20.125 0.978 1 97.75 169 LEU B N 1
ATOM 3564 C CA . LEU B 1 169 ? -22.328 20.5 1.91 1 97.75 169 LEU B CA 1
ATOM 3565 C C . LEU B 1 169 ? -21.594 21.75 1.437 1 97.75 169 LEU B C 1
ATOM 3567 O O . LEU B 1 169 ? -21.141 22.547 2.252 1 97.75 169 LEU B O 1
ATOM 3571 N N . MET B 1 170 ? -21.547 21.938 0.12 1 98.19 170 MET B N 1
ATOM 3572 C CA . MET B 1 170 ? -20.781 23.031 -0.467 1 98.19 170 MET B CA 1
ATOM 3573 C C . MET B 1 170 ? -21.672 24.219 -0.765 1 98.19 170 MET B C 1
ATOM 3575 O O . MET B 1 170 ? -21.219 25.234 -1.29 1 98.19 170 MET B O 1
ATOM 3579 N N . ALA B 1 171 ? -22.938 24.031 -0.503 1 97.62 171 ALA B N 1
ATOM 3580 C CA . ALA B 1 171 ? -23.828 25.172 -0.696 1 97.62 171 ALA B CA 1
ATOM 3581 C C . ALA B 1 171 ? -23.359 26.375 0.112 1 97.62 171 ALA B C 1
ATOM 3583 O O . ALA B 1 171 ? -22.875 26.234 1.234 1 97.62 171 ALA B O 1
ATOM 3584 N N . LEU B 1 172 ? -23.594 27.547 -0.332 1 96.81 172 LEU B N 1
ATOM 3585 C CA . LEU B 1 172 ? -23.172 28.781 0.346 1 96.81 172 LEU B CA 1
ATOM 3586 C C . LEU B 1 172 ? -24.031 29.031 1.588 1 96.81 172 LEU B C 1
ATOM 3588 O O . LEU B 1 172 ? -25.219 28.703 1.606 1 96.81 172 LEU B O 1
ATOM 3592 N N . PRO B 1 173 ? -23.406 29.594 2.639 1 97.06 173 PRO B N 1
ATOM 3593 C CA . PRO B 1 173 ? -22.016 30.031 2.738 1 97.06 173 PRO B CA 1
ATOM 3594 C C . PRO B 1 173 ? -21.062 28.859 2.98 1 97.06 173 PRO B C 1
ATOM 3596 O O . PRO B 1 173 ? -21.453 27.828 3.523 1 97.06 173 PRO B O 1
ATOM 3599 N N . LEU B 1 174 ? -19.812 29.031 2.637 1 97.44 174 LEU B N 1
ATOM 3600 C CA . LEU B 1 174 ? -18.828 27.969 2.807 1 97.44 174 LEU B CA 1
ATOM 3601 C C . LEU B 1 174 ? -18.422 27.844 4.27 1 97.44 174 LEU B C 1
ATOM 3603 O O . LEU B 1 174 ? -17.938 26.797 4.695 1 97.44 174 LEU B O 1
ATOM 3607 N N . THR B 1 175 ? -18.438 28.953 4.941 1 97.31 175 THR B N 1
ATOM 3608 C CA . THR B 1 175 ? -18.219 28.938 6.383 1 97.31 175 THR B CA 1
ATOM 3609 C C . THR B 1 175 ? -19.469 28.5 7.125 1 97.31 175 THR B C 1
ATOM 3611 O O . THR B 1 175 ? -20.516 29.125 7.008 1 97.31 175 THR B O 1
ATOM 3614 N N . LYS B 1 176 ? -19.344 27.328 7.824 1 95.25 176 LYS B N 1
ATOM 3615 C CA . LYS B 1 176 ? -20.5 26.734 8.516 1 95.25 176 LYS B CA 1
ATOM 3616 C C . LYS B 1 176 ? -20.078 26.188 9.875 1 95.25 176 LYS B C 1
ATOM 3618 O O . LYS B 1 176 ? -18.891 26.016 10.156 1 95.25 176 LYS B O 1
ATOM 3623 N N . ASP B 1 177 ? -21.125 26.062 10.688 1 93.44 177 ASP B N 1
ATOM 3624 C CA . ASP B 1 177 ? -20.953 25.297 11.914 1 93.44 177 ASP B CA 1
ATOM 3625 C C . ASP B 1 177 ? -21 23.797 11.641 1 93.44 177 ASP B C 1
ATOM 3627 O O . ASP B 1 177 ? -22.047 23.281 11.227 1 93.44 177 ASP B O 1
ATOM 3631 N N . PHE B 1 178 ? -19.953 23.078 11.906 1 94.25 178 PHE B N 1
ATOM 3632 C CA . PHE B 1 178 ? -19.875 21.656 11.586 1 94.25 178 PHE B CA 1
ATOM 3633 C C . PHE B 1 178 ? -20.047 20.812 12.844 1 94.25 178 PHE B C 1
ATOM 3635 O O . PHE B 1 178 ? -19.516 19.703 12.93 1 94.25 178 PHE B O 1
ATOM 3642 N N . SER B 1 179 ? -20.719 21.281 13.828 1 92.19 179 SER B N 1
ATOM 3643 C CA . SER B 1 179 ? -20.984 20.578 15.078 1 92.19 179 SER B CA 1
ATOM 3644 C C . SER B 1 179 ? -21.641 19.219 14.828 1 92.19 179 SER B C 1
ATOM 3646 O O . SER B 1 179 ? -21.391 18.266 15.57 1 92.19 179 SER B O 1
ATOM 3648 N N . SER B 1 180 ? -22.5 19.141 13.812 1 92.56 180 SER B N 1
ATOM 3649 C CA . SER B 1 180 ? -23.172 17.891 13.484 1 92.56 180 SER B CA 1
ATOM 3650 C C . SER B 1 180 ? -22.172 16.828 13.016 1 92.56 180 SER B C 1
ATOM 3652 O O . SER B 1 180 ? -22.516 15.648 12.938 1 92.56 180 SER B O 1
ATOM 3654 N N . PHE B 1 181 ? -20.984 17.219 12.695 1 93.94 181 PHE B N 1
ATOM 3655 C CA . PHE B 1 181 ? -19.984 16.312 12.133 1 93.94 181 PHE B CA 1
ATOM 3656 C C . PHE B 1 181 ? -18.797 16.172 13.07 1 93.94 181 PHE B C 1
ATOM 3658 O O . PHE B 1 181 ? -17.719 15.711 12.664 1 93.94 181 PHE B O 1
ATOM 3665 N N . THR B 1 182 ? -18.938 16.562 14.25 1 90.94 182 THR B N 1
ATOM 3666 C CA . THR B 1 182 ? -17.891 16.484 15.266 1 90.94 182 THR B CA 1
ATOM 3667 C C . THR B 1 182 ? -18.438 15.922 16.578 1 90.94 182 THR B C 1
ATOM 3669 O O . THR B 1 182 ? -19.547 16.25 16.969 1 90.94 182 THR B O 1
ATOM 3672 N N . PRO B 1 183 ? -17.891 14.656 17.188 1 79.25 183 PRO B N 1
ATOM 3673 C CA . PRO B 1 183 ? -18.438 14.07 18.406 1 79.25 183 PRO B CA 1
ATOM 3674 C C . PRO B 1 183 ? -18.656 15.102 19.516 1 79.25 183 PRO B C 1
ATOM 3676 O O . PRO B 1 183 ? -19.594 14.977 20.312 1 79.25 183 PRO B O 1
ATOM 3679 N N . HIS B 1 184 ? -17.531 15.453 20.234 1 62.41 184 HIS B N 1
ATOM 3680 C CA . HIS B 1 184 ? -17.594 16.109 21.547 1 62.41 184 HIS B CA 1
ATOM 3681 C C . HIS B 1 184 ? -18.312 17.453 21.453 1 62.41 184 HIS B C 1
ATOM 3683 O O . HIS B 1 184 ? -18.281 18.109 20.406 1 62.41 184 HIS B O 1
ATOM 3689 N N . GLU B 1 185 ? -19.266 17.609 22.469 1 54.66 185 GLU B N 1
ATOM 3690 C CA . GLU B 1 185 ? -19.766 18.906 22.906 1 54.66 185 GLU B CA 1
ATOM 3691 C C . GLU B 1 185 ? -18.719 20 22.688 1 54.66 185 GLU B C 1
ATOM 3693 O O . GLU B 1 185 ? -17.516 19.719 22.656 1 54.66 185 GLU B O 1
ATOM 3698 N N . SER B 1 186 ? -19.156 21.031 22.203 1 49.72 186 SER B N 1
ATOM 3699 C CA . SER B 1 186 ? -18.562 22.359 21.984 1 49.72 186 SER B CA 1
ATOM 3700 C C . SER B 1 186 ? -17.469 22.641 23.016 1 49.72 186 SER B C 1
ATOM 3702 O O . SER B 1 186 ? -17.734 22.734 24.219 1 49.72 186 SER B O 1
ATOM 3704 N N . VAL B 1 187 ? -16.391 21.906 23.047 1 48.38 187 VAL B N 1
ATOM 3705 C CA . VAL B 1 187 ? -15.438 22.594 23.922 1 48.38 187 VAL B CA 1
ATOM 3706 C C . VAL B 1 187 ? -15.578 24.109 23.719 1 48.38 187 VAL B C 1
ATOM 3708 O O . VAL B 1 187 ? -15.969 24.562 22.656 1 48.38 187 VAL B O 1
ATOM 3711 N N . ASN B 1 188 ? -15.586 24.75 24.797 1 45.38 188 ASN B N 1
ATOM 3712 C CA . ASN B 1 188 ? -15.609 26.172 25.141 1 45.38 188 ASN B CA 1
ATOM 3713 C C . ASN B 1 188 ? -14.75 27 24.188 1 45.38 188 ASN B C 1
ATOM 3715 O O . ASN B 1 188 ? -14.398 28.141 24.484 1 45.38 188 ASN B O 1
ATOM 3719 N N . GLY B 1 189 ? -13.992 26.328 23.188 1 49.69 189 GLY B N 1
ATOM 3720 C CA . GLY B 1 189 ? -13.156 27.406 22.672 1 49.69 189 GLY B CA 1
ATOM 3721 C C . GLY B 1 189 ? -13.922 28.375 21.781 1 49.69 189 GLY B C 1
ATOM 3722 O O . GLY B 1 189 ? -15.086 28.125 21.453 1 49.69 189 GLY B O 1
ATOM 3723 N N . GLU B 1 190 ? -13.375 29.641 21.531 1 53.25 190 GLU B N 1
ATOM 3724 C CA . GLU B 1 190 ? -13.883 30.875 20.922 1 53.25 190 GLU B CA 1
ATOM 3725 C C . GLU B 1 190 ? -14.484 30.609 19.547 1 53.25 190 GLU B C 1
ATOM 3727 O O . GLU B 1 190 ? -15.477 31.234 19.172 1 53.25 190 GLU B O 1
ATOM 3732 N N . ARG B 1 191 ? -13.859 29.719 18.703 1 65.06 191 ARG B N 1
ATOM 3733 C CA . ARG B 1 191 ? -14.398 29.609 17.344 1 65.06 191 ARG B CA 1
ATOM 3734 C C . ARG B 1 191 ? -15.359 28.438 17.234 1 65.06 191 ARG B C 1
ATOM 3736 O O . ARG B 1 191 ? -16.031 28.266 16.203 1 65.06 191 ARG B O 1
ATOM 3743 N N . GLY B 1 192 ? -15.477 27.766 18.25 1 80.25 192 GLY B N 1
ATOM 3744 C CA . GLY B 1 192 ? -16.406 26.641 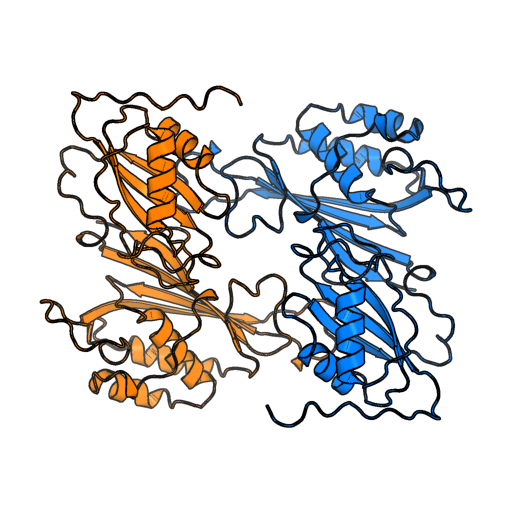18.25 1 80.25 192 GLY B CA 1
ATOM 3745 C C . GLY B 1 192 ? -16.172 25.656 17.125 1 80.25 192 GLY B C 1
ATOM 3746 O O . GLY B 1 192 ? -15.023 25.281 16.859 1 80.25 192 GLY B O 1
ATOM 3747 N N . ASN B 1 193 ? -17.125 25.156 16.422 1 89.88 193 ASN B N 1
ATOM 3748 C CA . ASN B 1 193 ? -17.094 24.156 15.359 1 89.88 193 ASN B CA 1
ATOM 3749 C C . ASN B 1 193 ? -17.344 24.781 13.992 1 89.88 193 ASN B C 1
ATOM 3751 O O . ASN B 1 193 ? -17.766 24.094 13.055 1 89.88 193 ASN B O 1
ATOM 3755 N N . VAL B 1 194 ? -17.094 26.125 13.977 1 93.69 194 VAL B N 1
ATOM 3756 C CA . VAL B 1 194 ? -17.25 26.828 12.711 1 93.69 194 VAL B CA 1
ATOM 3757 C C . VAL B 1 194 ? -15.992 26.672 11.867 1 93.69 194 VAL B C 1
ATOM 3759 O O . VAL B 1 194 ? -14.883 26.938 12.352 1 93.69 194 VAL B O 1
ATOM 3762 N N . CYS B 1 195 ? -16.062 26.234 10.664 1 95.5 195 CYS B N 1
ATOM 3763 C CA . CYS B 1 195 ? -14.984 26.031 9.703 1 95.5 195 CYS B CA 1
ATOM 3764 C C . CYS B 1 195 ? -15.383 26.531 8.32 1 95.5 195 CYS B C 1
ATOM 3766 O O . CYS B 1 195 ? -16.578 26.672 8.023 1 95.5 195 CYS B O 1
ATOM 3768 N N . THR B 1 196 ? -14.406 26.906 7.594 1 97.81 196 THR B N 1
ATOM 3769 C CA . THR B 1 196 ? -14.602 27.156 6.176 1 97.81 196 THR B CA 1
ATOM 3770 C C . THR B 1 196 ? -14.102 26 5.332 1 97.81 196 THR B C 1
ATOM 3772 O O . THR B 1 196 ? -12.906 25.688 5.348 1 97.81 196 THR B O 1
ATOM 3775 N N . VAL B 1 197 ? -14.945 25.359 4.621 1 98.12 197 VAL B N 1
ATOM 3776 C CA . VAL B 1 197 ? -14.578 24.312 3.668 1 98.12 197 VAL B CA 1
ATOM 3777 C C . VAL B 1 197 ? -14.586 24.891 2.252 1 98.12 197 VAL B C 1
ATOM 3779 O O . VAL B 1 197 ? -15.648 25.156 1.684 1 98.12 197 VAL B O 1
ATOM 3782 N N . PHE B 1 198 ? -13.398 25.016 1.709 1 98.31 198 PHE B N 1
ATOM 3783 C CA . PHE B 1 198 ? -13.234 25.672 0.422 1 98.31 198 PHE B CA 1
ATOM 3784 C C . PHE B 1 198 ? -13.758 24.812 -0.71 1 98.31 198 PHE B C 1
ATOM 3786 O O . PHE B 1 198 ? -14.305 25.312 -1.693 1 98.31 198 PHE B O 1
ATOM 3793 N N . ASN B 1 199 ? -13.508 23.578 -0.511 1 98.12 199 ASN B N 1
ATOM 3794 C CA . ASN B 1 199 ? -13.828 22.688 -1.624 1 98.12 199 ASN B CA 1
ATOM 3795 C C . ASN B 1 199 ? -13.969 21.234 -1.165 1 98.12 199 ASN B C 1
ATOM 3797 O O . ASN B 1 199 ? -13.242 20.797 -0.274 1 98.12 199 ASN B O 1
ATOM 3801 N N . ILE B 1 200 ? -14.93 20.547 -1.7 1 98.69 200 ILE B N 1
ATOM 3802 C CA . ILE B 1 200 ? -15.055 19.094 -1.648 1 98.69 200 ILE B CA 1
ATOM 3803 C C . ILE B 1 200 ? -15.133 18.531 -3.064 1 98.69 200 ILE B C 1
ATOM 3805 O O . ILE B 1 200 ? -16.031 18.906 -3.832 1 98.69 200 ILE B O 1
ATOM 3809 N N . GLN B 1 201 ? -14.219 17.703 -3.422 1 98.62 201 GLN B N 1
ATOM 3810 C CA . GLN B 1 201 ? -14.203 17.078 -4.742 1 98.62 201 GLN B CA 1
ATOM 3811 C C . GLN B 1 201 ? -14.461 15.578 -4.648 1 98.62 201 GLN B C 1
ATOM 3813 O O . GLN B 1 201 ? -13.977 14.922 -3.729 1 98.62 201 GLN B O 1
ATOM 3818 N N . LEU B 1 202 ? -15.234 15.125 -5.559 1 98.56 202 LEU B N 1
ATOM 3819 C CA . LEU B 1 202 ? -15.523 13.703 -5.684 1 98.56 202 LEU B CA 1
ATOM 3820 C C . LEU B 1 202 ? -15.07 13.172 -7.039 1 98.56 202 LEU B C 1
ATOM 3822 O O . LEU B 1 202 ? -15.609 13.57 -8.078 1 98.56 202 LEU B O 1
ATOM 3826 N N . HIS B 1 203 ? -14.086 12.336 -7.027 1 98.25 203 HIS B N 1
ATOM 3827 C CA . HIS B 1 203 ? -13.562 11.695 -8.234 1 98.25 203 HIS B CA 1
ATOM 3828 C C . HIS B 1 203 ? -13.945 10.219 -8.281 1 98.25 203 HIS B C 1
ATOM 3830 O O . HIS B 1 203 ? -13.859 9.523 -7.27 1 98.25 203 HIS B O 1
ATOM 3836 N N . VAL B 1 204 ? -14.391 9.836 -9.438 1 96.88 204 VAL B N 1
ATOM 3837 C CA . VAL B 1 204 ? -14.812 8.453 -9.625 1 96.88 204 VAL B CA 1
ATOM 3838 C C . VAL B 1 204 ? -13.984 7.812 -10.734 1 96.88 204 VAL B C 1
ATOM 3840 O O . VAL B 1 204 ? -13.812 8.398 -11.805 1 96.88 204 VAL B O 1
ATOM 3843 N N . GLU B 1 205 ? -13.391 6.707 -10.406 1 92.12 205 GLU B N 1
ATOM 3844 C CA . GLU B 1 205 ? -12.68 5.91 -11.406 1 92.12 205 GLU B CA 1
ATOM 3845 C C . GLU B 1 205 ? -13.164 4.465 -11.398 1 92.12 205 GLU B C 1
ATOM 3847 O O . GLU B 1 205 ? -13.023 3.758 -10.398 1 92.12 205 GLU B O 1
ATOM 3852 N N . LYS B 1 206 ? -13.742 4.125 -12.508 1 81.69 206 LYS B N 1
ATOM 3853 C CA . LYS B 1 206 ? -14.102 2.715 -12.633 1 81.69 206 LYS B CA 1
ATOM 3854 C C . LYS B 1 206 ? -12.867 1.846 -12.844 1 81.69 206 LYS B C 1
ATOM 3856 O O . LYS B 1 206 ? -11.984 2.195 -13.625 1 81.69 206 LYS B O 1
ATOM 3861 N N . GLU B 1 207 ? -12.789 0.945 -11.969 1 73.75 207 GLU B N 1
ATOM 3862 C CA . GLU B 1 207 ? -11.648 0.057 -12.148 1 73.75 207 GLU B CA 1
ATOM 3863 C C . GLU B 1 207 ? -11.883 -0.933 -13.281 1 73.75 207 GLU B C 1
ATOM 3865 O O . GLU B 1 207 ? -13.023 -1.355 -13.516 1 73.75 207 GLU B O 1
ATOM 3870 N N . ASP B 1 208 ? -11.086 -1.066 -14.352 1 63.53 208 ASP B N 1
ATOM 3871 C CA . ASP B 1 208 ? -11.219 -2.084 -15.391 1 63.53 208 ASP B CA 1
ATOM 3872 C C . ASP B 1 208 ? -11.016 -3.484 -14.82 1 63.53 208 ASP B C 1
ATOM 3874 O O . ASP B 1 208 ? -11.383 -4.477 -15.445 1 63.53 208 ASP B O 1
ATOM 3878 N N . GLY B 1 209 ? -11.102 -3.574 -13.484 1 60.88 209 GLY B N 1
ATOM 3879 C CA . GLY B 1 209 ? -10.773 -4.867 -12.906 1 60.88 209 GLY B CA 1
ATOM 3880 C C . GLY B 1 209 ? -9.617 -5.562 -13.594 1 60.88 209 GLY B C 1
ATOM 3881 O O . GLY B 1 209 ? -9.219 -5.172 -14.695 1 60.88 209 GLY B O 1
ATOM 3882 N N . PRO B 1 210 ? -8.898 -6.379 -12.875 1 62.53 210 PRO B N 1
ATOM 3883 C CA . PRO B 1 210 ? -7.891 -7.176 -13.586 1 62.53 210 PRO B CA 1
ATOM 3884 C C . PRO B 1 210 ? -8.484 -8 -14.719 1 62.53 210 PRO B C 1
ATOM 3886 O O . PRO B 1 210 ? -9.695 -8.203 -14.773 1 62.53 210 PRO B O 1
ATOM 3889 N N . ASP B 1 211 ? -7.719 -8.297 -15.688 1 61 211 ASP B N 1
ATOM 3890 C CA . ASP B 1 211 ? -8.125 -9.039 -16.875 1 61 211 ASP B CA 1
ATOM 3891 C C . ASP B 1 211 ? -8.836 -10.336 -16.5 1 61 211 ASP B C 1
ATOM 3893 O O . ASP B 1 211 ? -9.641 -10.859 -17.266 1 61 211 ASP B O 1
ATOM 3897 N N . ASP B 1 212 ? -8.734 -10.727 -15.289 1 66.5 212 ASP B N 1
ATOM 3898 C CA . ASP B 1 212 ? -9.25 -12.047 -14.922 1 66.5 212 ASP B CA 1
ATOM 3899 C C . ASP B 1 212 ? -10.469 -11.93 -14.016 1 66.5 212 ASP B C 1
ATOM 3901 O O . ASP B 1 212 ? -10.805 -12.867 -13.289 1 66.5 212 ASP B O 1
ATOM 3905 N N . VAL B 1 213 ? -11.047 -10.797 -14.109 1 79.81 213 VAL B N 1
ATOM 3906 C CA . VAL B 1 213 ? -12.273 -10.656 -13.32 1 79.81 213 VAL B CA 1
ATOM 3907 C C . VAL B 1 213 ? -13.297 -11.688 -13.773 1 79.81 213 VAL B C 1
ATOM 3909 O O . VAL B 1 213 ? -13.625 -11.773 -14.961 1 79.81 213 VAL B O 1
ATOM 3912 N N . GLN B 1 214 ? -13.789 -12.422 -12.891 1 88.06 214 GLN B N 1
ATOM 3913 C CA . GLN B 1 214 ? -14.656 -13.547 -13.211 1 88.06 214 GLN B CA 1
ATOM 3914 C C . GLN B 1 214 ? -16.109 -13.086 -13.391 1 88.06 214 GLN B C 1
ATOM 3916 O O . GLN B 1 214 ? -16.812 -13.578 -14.273 1 88.06 214 GLN B O 1
ATOM 3921 N N . TYR B 1 215 ? -16.516 -12.141 -12.609 1 90.94 215 TYR B N 1
ATOM 3922 C CA . TYR B 1 215 ? -17.875 -11.617 -12.664 1 90.94 215 TYR B CA 1
ATOM 3923 C C . TYR B 1 215 ? -17.859 -10.094 -12.727 1 90.94 215 TYR B C 1
ATOM 3925 O O . TYR B 1 215 ? -17.016 -9.445 -12.102 1 90.94 215 TYR B O 1
ATOM 3933 N N . GLU B 1 216 ? -18.766 -9.555 -13.422 1 84.81 216 GLU B N 1
ATOM 3934 C CA . GLU B 1 216 ? -18.875 -8.109 -13.539 1 84.81 216 GLU B CA 1
ATOM 3935 C C . GLU B 1 216 ? -19.031 -7.453 -12.172 1 84.81 216 GLU B C 1
ATOM 3937 O O . GLU B 1 216 ? -18.516 -6.359 -11.938 1 84.81 216 GLU B O 1
ATOM 3942 N N . GLU B 1 217 ? -19.734 -8.141 -11.359 1 87.75 217 GLU B N 1
ATOM 3943 C CA . GLU B 1 217 ? -20 -7.637 -10.016 1 87.75 217 GLU B CA 1
ATOM 3944 C C . GLU B 1 217 ? -18.734 -7.602 -9.172 1 87.75 217 GLU B C 1
ATOM 3946 O O . GLU B 1 217 ? -18.703 -6.977 -8.109 1 87.75 217 GLU B O 1
ATOM 3951 N N . ASP B 1 218 ? -17.734 -8.266 -9.695 1 90.5 218 ASP B N 1
ATOM 3952 C CA . ASP B 1 218 ? -16.484 -8.344 -8.938 1 90.5 218 ASP B CA 1
ATOM 3953 C C . ASP B 1 218 ? -15.609 -7.117 -9.195 1 90.5 218 ASP B C 1
ATOM 3955 O O . ASP B 1 218 ? -14.555 -6.957 -8.578 1 90.5 218 ASP B O 1
ATOM 3959 N N . VAL B 1 219 ? -16.062 -6.285 -10.07 1 88.56 219 VAL B N 1
ATOM 3960 C CA . VAL B 1 219 ? -15.328 -5.062 -10.391 1 88.56 219 VAL B CA 1
ATOM 3961 C C . VAL B 1 219 ? -15.727 -3.955 -9.414 1 88.56 219 VAL B C 1
ATOM 3963 O O . VAL B 1 219 ? -16.906 -3.666 -9.242 1 88.56 219 VAL B O 1
ATOM 3966 N N . ALA B 1 220 ? -14.742 -3.387 -8.789 1 91.25 220 ALA B N 1
ATOM 3967 C CA . ALA B 1 220 ? -14.992 -2.311 -7.832 1 91.25 220 ALA B CA 1
ATOM 3968 C C . ALA B 1 220 ? -14.859 -0.945 -8.5 1 91.25 220 ALA B C 1
ATOM 3970 O O . ALA B 1 220 ? -14.336 -0.837 -9.609 1 91.25 220 ALA B O 1
ATOM 3971 N N . THR B 1 221 ? -15.461 -0.004 -7.883 1 94.12 221 THR B N 1
ATOM 3972 C CA . THR B 1 221 ? -15.305 1.396 -8.258 1 94.12 221 THR B CA 1
ATOM 3973 C C . THR B 1 221 ? -14.5 2.152 -7.207 1 94.12 221 THR B C 1
ATOM 3975 O O . THR B 1 221 ? -14.719 1.981 -6.004 1 94.12 221 THR B O 1
ATOM 3978 N N . ARG B 1 222 ? -13.555 2.922 -7.727 1 96.12 222 ARG B N 1
ATOM 3979 C CA . ARG B 1 222 ? -12.758 3.748 -6.828 1 96.12 222 ARG B CA 1
ATOM 3980 C C . ARG B 1 222 ? -13.328 5.156 -6.723 1 96.12 222 ARG B C 1
ATOM 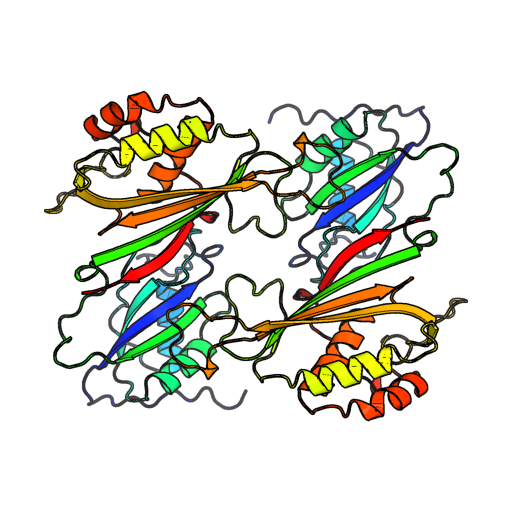3982 O O . ARG B 1 222 ? -13.602 5.797 -7.742 1 96.12 222 ARG B O 1
ATOM 3989 N N . ILE B 1 223 ? -13.516 5.566 -5.516 1 97.94 223 ILE B N 1
ATOM 3990 C CA . ILE B 1 223 ? -13.984 6.922 -5.242 1 97.94 223 ILE B CA 1
ATOM 3991 C C . ILE B 1 223 ? -12.953 7.656 -4.383 1 97.94 223 ILE B C 1
ATOM 3993 O O . ILE B 1 223 ? -12.492 7.129 -3.373 1 97.94 223 ILE B O 1
ATOM 3997 N N . ARG B 1 224 ? -12.578 8.805 -4.793 1 98.5 224 ARG B N 1
ATOM 3998 C CA . ARG B 1 224 ? -11.672 9.672 -4.047 1 98.5 224 ARG B CA 1
ATOM 3999 C C . ARG B 1 224 ? -12.352 10.984 -3.674 1 98.5 224 ARG B C 1
ATOM 4001 O O . ARG B 1 224 ? -12.844 11.703 -4.543 1 98.5 224 ARG B O 1
ATOM 4008 N N . LEU B 1 225 ? -12.43 11.234 -2.418 1 98.88 225 LEU B N 1
ATOM 4009 C CA . LEU B 1 225 ? -12.945 12.492 -1.896 1 98.88 225 LEU B CA 1
ATOM 4010 C C . LEU B 1 225 ? -11.805 13.391 -1.426 1 98.88 225 LEU B C 1
ATOM 4012 O O . LEU B 1 225 ? -10.93 12.953 -0.671 1 98.88 225 LEU B O 1
ATOM 4016 N N . VAL B 1 226 ? -11.812 14.602 -1.886 1 98.88 226 VAL B N 1
ATOM 4017 C CA . VAL B 1 226 ? -10.812 15.586 -1.489 1 98.88 226 VAL B CA 1
ATOM 4018 C C . VAL B 1 226 ? -11.477 16.734 -0.728 1 98.88 226 VAL B C 1
ATOM 4020 O O . VAL B 1 226 ? -12.477 17.297 -1.186 1 98.88 226 VAL B O 1
ATOM 4023 N N . PHE B 1 227 ? -10.953 17.031 0.419 1 98.81 227 PHE B N 1
ATOM 4024 C CA . PHE B 1 227 ? -11.461 18.109 1.266 1 98.81 227 PHE B CA 1
ATOM 4025 C C . PHE B 1 227 ? -10.406 19.188 1.445 1 98.81 227 PHE B C 1
ATOM 4027 O O . PHE B 1 227 ? -9.273 18.906 1.842 1 98.81 227 PHE B O 1
ATOM 4034 N N . GLU B 1 228 ? -10.727 20.359 1.145 1 98.69 228 GLU B N 1
ATOM 4035 C CA . GLU B 1 228 ? -9.875 21.516 1.403 1 98.69 228 GLU B CA 1
ATOM 4036 C C . GLU B 1 228 ? -10.586 22.531 2.283 1 98.69 228 GLU B C 1
ATOM 4038 O O . GLU B 1 228 ? -11.742 22.891 2.027 1 98.69 228 GLU B O 1
ATOM 4043 N N . GLY B 1 229 ? -9.961 22.984 3.262 1 98.31 229 GLY B N 1
ATOM 4044 C CA . GLY B 1 229 ? -10.547 23.938 4.188 1 98.31 229 GLY B CA 1
ATOM 4045 C C . GLY B 1 229 ? -9.508 24.656 5.039 1 98.31 229 GLY B C 1
ATOM 4046 O O . GLY B 1 229 ? -8.312 24.359 4.938 1 98.31 229 GLY B O 1
ATOM 4047 N N . ASP B 1 230 ? -9.977 25.594 5.82 1 97.25 230 ASP B N 1
ATOM 4048 C CA . ASP B 1 230 ? -9.086 26.328 6.707 1 97.25 230 ASP B CA 1
ATOM 4049 C C . ASP B 1 230 ? -8.695 25.5 7.922 1 97.25 230 ASP B C 1
ATOM 4051 O O . ASP B 1 230 ? -7.566 25.594 8.414 1 97.25 230 ASP B O 1
ATOM 4055 N N . ARG B 1 231 ? -9.578 24.766 8.398 1 95.62 231 ARG B N 1
ATOM 4056 C CA . ARG B 1 231 ? -9.391 23.859 9.531 1 95.62 231 ARG B CA 1
ATOM 4057 C C . ARG B 1 231 ? -10.461 22.781 9.547 1 95.62 231 ARG B C 1
ATOM 4059 O O . ARG B 1 231 ? -11.508 22.922 8.914 1 95.62 231 ARG B O 1
ATOM 4066 N N . PHE B 1 232 ? -10.18 21.734 10.125 1 95.94 232 PHE B N 1
ATOM 4067 C CA . PHE B 1 232 ? -11.117 20.641 10.344 1 95.94 232 PHE B CA 1
ATOM 4068 C C . PHE B 1 232 ? -11.117 20.203 11.805 1 95.94 232 PHE B C 1
ATOM 4070 O O . PHE B 1 232 ? -10.055 20.094 12.422 1 95.94 232 PHE B O 1
ATOM 4077 N N . ARG B 1 233 ? -12.25 19.938 12.266 1 94 233 ARG B N 1
ATOM 4078 C CA . ARG B 1 233 ? -12.391 19.547 13.664 1 94 233 ARG B CA 1
ATOM 4079 C C . ARG B 1 233 ? -12.219 18.031 13.82 1 94 233 ARG B C 1
ATOM 4081 O O . ARG B 1 233 ? -12.086 17.312 12.828 1 94 233 ARG B O 1
ATOM 4088 N N . TYR B 1 234 ? -12.188 17.641 15.141 1 92.81 234 TYR B N 1
ATOM 4089 C CA . TYR B 1 234 ? -11.977 16.25 15.492 1 92.81 234 TYR B CA 1
ATOM 4090 C C . TYR B 1 234 ? -12.984 15.344 14.781 1 92.81 234 TYR B C 1
AT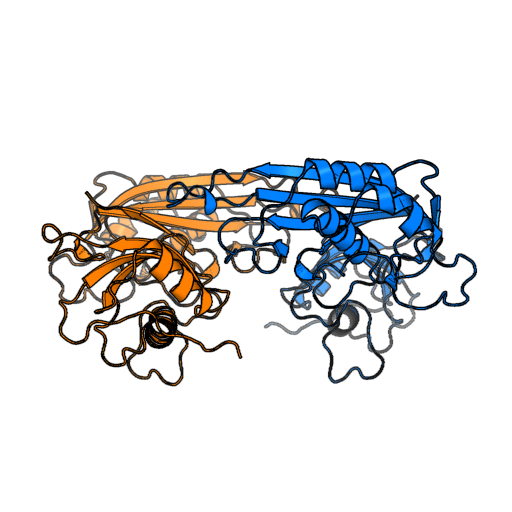OM 4092 O O . TYR B 1 234 ? -14.195 15.523 14.93 1 92.81 234 TYR B O 1
ATOM 4100 N N . LYS B 1 235 ? -12.477 14.398 13.922 1 95.12 235 LYS B N 1
ATOM 4101 C CA . LYS B 1 235 ? -13.227 13.383 13.195 1 95.12 235 LYS B CA 1
ATOM 4102 C C . LYS B 1 235 ? -14.109 14.016 12.125 1 95.12 235 LYS B C 1
ATOM 4104 O O . LYS B 1 235 ? -14.898 13.32 11.469 1 95.12 235 LYS B O 1
ATOM 4109 N N . MET B 1 236 ? -13.992 15.25 11.906 1 96 236 MET B N 1
ATOM 4110 C CA . MET B 1 236 ? -14.891 15.977 11.023 1 96 236 MET B CA 1
ATOM 4111 C C . MET B 1 236 ? -14.867 15.398 9.617 1 96 236 MET B C 1
ATOM 4113 O O . MET B 1 236 ? -15.914 15.055 9.062 1 96 236 MET B O 1
ATOM 4117 N N . VAL B 1 237 ? -13.664 15.227 9.039 1 98.12 237 VAL B N 1
ATOM 4118 C CA . VAL B 1 237 ? -13.562 14.742 7.66 1 98.12 237 VAL B CA 1
ATOM 4119 C C . VAL B 1 237 ? -14.133 13.336 7.559 1 98.12 237 VAL B C 1
ATOM 4121 O O . VAL B 1 237 ? -14.875 13.023 6.625 1 98.12 237 VAL B O 1
ATOM 4124 N N . ARG B 1 238 ? -13.82 12.508 8.5 1 98.25 238 ARG B N 1
ATOM 4125 C CA . ARG B 1 238 ? -14.32 11.133 8.492 1 98.25 238 ARG B CA 1
ATOM 4126 C C . ARG B 1 238 ? -15.836 11.102 8.586 1 98.25 238 ARG B C 1
ATOM 4128 O O . ARG B 1 238 ? -16.484 10.258 7.957 1 98.25 238 ARG B O 1
ATOM 4135 N N . ASN B 1 239 ? -16.375 12 9.391 1 97.19 239 ASN B N 1
ATOM 4136 C CA . ASN B 1 239 ? -17.828 12.055 9.523 1 97.19 239 ASN B CA 1
ATOM 4137 C C . ASN B 1 239 ? -18.484 12.617 8.266 1 97.19 239 ASN B C 1
ATOM 4139 O O . ASN B 1 239 ? -19.578 12.195 7.887 1 97.19 239 ASN B O 1
ATOM 4143 N N . LEU B 1 240 ? -17.812 13.578 7.672 1 97.94 240 LEU B N 1
ATOM 4144 C CA . LEU B 1 240 ? -18.297 14.078 6.387 1 97.94 240 LEU B CA 1
ATOM 4145 C C . LEU B 1 240 ? -18.297 12.961 5.344 1 97.94 240 LEU B C 1
ATOM 4147 O O . LEU B 1 240 ? -19.297 12.781 4.637 1 97.94 240 LEU B O 1
ATOM 4151 N N . VAL B 1 241 ? -17.219 12.203 5.312 1 98.62 241 VAL B N 1
ATOM 4152 C CA . VAL B 1 241 ? -17.109 11.094 4.379 1 98.62 241 VAL B CA 1
ATOM 4153 C C . VAL B 1 241 ? -18.219 10.07 4.656 1 98.62 241 VAL B C 1
ATOM 4155 O O . VAL B 1 241 ? -18.906 9.625 3.734 1 98.62 241 VAL B O 1
ATOM 4158 N N . GLY B 1 242 ? -18.328 9.711 5.91 1 98 242 GLY B N 1
ATOM 4159 C CA . GLY B 1 242 ? -19.359 8.766 6.281 1 98 242 GLY B CA 1
ATOM 4160 C C . GLY B 1 242 ? -20.75 9.203 5.848 1 98 242 GLY B C 1
ATOM 4161 O O . GLY B 1 242 ? -21.547 8.383 5.371 1 98 242 GLY B O 1
ATOM 4162 N N . THR B 1 243 ? -21.078 10.453 6.004 1 97.62 243 THR B N 1
ATOM 4163 C CA . THR B 1 243 ? -22.359 11.016 5.609 1 97.62 243 THR B CA 1
ATOM 4164 C C . THR B 1 243 ? -22.547 10.93 4.098 1 97.62 243 THR B C 1
ATOM 4166 O O . THR B 1 243 ? -23.625 10.531 3.623 1 97.62 243 THR B O 1
ATOM 4169 N N . ILE B 1 244 ? -21.531 11.281 3.365 1 98.38 244 ILE B N 1
ATOM 4170 C CA . ILE B 1 244 ? -21.578 11.219 1.907 1 98.38 244 ILE B CA 1
ATOM 4171 C C . ILE B 1 244 ? -21.781 9.773 1.457 1 98.38 244 ILE B C 1
ATOM 4173 O O . ILE B 1 244 ? -22.578 9.508 0.557 1 98.38 244 ILE B O 1
ATOM 4177 N N . VAL B 1 245 ? -21.094 8.828 2.094 1 98.38 245 VAL B N 1
ATOM 4178 C CA . VAL B 1 245 ? -21.219 7.41 1.764 1 98.38 245 VAL B CA 1
ATOM 4179 C C . VAL B 1 245 ? -22.609 6.906 2.119 1 98.38 245 VAL B C 1
ATOM 4181 O O . VAL B 1 245 ? -23.219 6.141 1.362 1 98.38 245 VAL B O 1
ATOM 4184 N N . ASP B 1 246 ? -23.125 7.336 3.266 1 97.88 246 ASP B N 1
ATOM 4185 C CA . ASP B 1 246 ? -24.484 6.961 3.648 1 97.88 246 ASP B CA 1
ATOM 4186 C C . ASP B 1 246 ? -25.5 7.449 2.617 1 97.88 246 ASP B C 1
ATOM 4188 O O . ASP B 1 246 ? -26.484 6.758 2.322 1 97.88 246 ASP B O 1
ATOM 4192 N N . ALA B 1 247 ? -25.297 8.648 2.092 1 97.88 247 ALA B N 1
ATOM 4193 C CA . ALA B 1 247 ? -26.156 9.133 1.008 1 97.88 247 ALA B CA 1
ATOM 4194 C C . ALA B 1 247 ? -26.078 8.211 -0.204 1 97.88 247 ALA B C 1
ATOM 4196 O O . ALA B 1 247 ? -27.109 7.836 -0.772 1 97.88 247 ALA B O 1
ATOM 4197 N N . GLY B 1 248 ? -24.906 7.867 -0.577 1 97.88 248 GLY B N 1
ATOM 4198 C CA . GLY B 1 248 ? -24.719 6.988 -1.719 1 97.88 248 GLY B CA 1
ATOM 4199 C C . GLY B 1 248 ? -25.281 5.598 -1.504 1 97.88 248 GLY B C 1
ATOM 4200 O O . GLY B 1 248 ? -25.641 4.914 -2.465 1 97.88 248 GLY B O 1
ATOM 4201 N N . SER B 1 249 ? -25.359 5.164 -0.232 1 96.81 249 SER B N 1
ATOM 4202 C CA . SER B 1 249 ? -25.844 3.826 0.089 1 96.81 249 SER B CA 1
ATOM 4203 C C . SER B 1 249 ? -27.344 3.82 0.297 1 96.81 249 SER B C 1
ATOM 4205 O O . SER B 1 249 ? -27.953 2.764 0.506 1 96.81 249 SER B O 1
ATOM 4207 N N . GLY B 1 250 ? -27.953 4.957 0.371 1 96.25 250 GLY B N 1
ATOM 4208 C CA . GLY B 1 250 ? -29.391 5.07 0.572 1 96.25 250 GLY B CA 1
ATOM 4209 C C . GLY B 1 250 ? -29.781 5.105 2.035 1 96.25 250 GLY B C 1
ATOM 4210 O O . GLY B 1 250 ? -30.969 5.152 2.361 1 96.25 250 GLY B O 1
ATOM 4211 N N . ARG B 1 251 ? -28.859 5.102 2.865 1 95.75 251 ARG B N 1
ATOM 4212 C CA . ARG B 1 251 ? -29.125 5.133 4.297 1 95.75 251 ARG B CA 1
ATOM 4213 C C . ARG B 1 251 ? -29.484 6.543 4.762 1 95.75 251 ARG B C 1
ATOM 4215 O O . ARG B 1 251 ? -29.984 6.73 5.867 1 95.75 251 ARG B O 1
ATOM 4222 N N . LEU B 1 252 ? -29.109 7.496 3.955 1 95.5 252 LEU B N 1
ATOM 4223 C CA . LEU B 1 252 ? -29.359 8.906 4.227 1 95.5 252 LEU B CA 1
ATOM 4224 C C . LEU B 1 252 ? -29.859 9.617 2.979 1 95.5 252 LEU B C 1
ATOM 4226 O O . LEU B 1 252 ? -29.344 9.398 1.881 1 95.5 252 LEU B O 1
ATOM 4230 N N . ASN B 1 253 ? -30.906 10.352 3.146 1 97 253 ASN B N 1
ATOM 4231 C CA . ASN B 1 253 ? -31.344 11.219 2.059 1 97 253 ASN B CA 1
ATOM 4232 C C . ASN B 1 253 ? -30.469 12.469 1.969 1 97 253 ASN B C 1
ATOM 4234 O O . ASN B 1 253 ? -30.422 13.266 2.906 1 97 253 ASN B O 1
ATOM 4238 N N . PRO B 1 254 ? -29.766 12.617 0.828 1 97.44 254 PRO B N 1
ATOM 4239 C CA . PRO B 1 254 ? -28.875 13.773 0.731 1 97.44 254 PRO B CA 1
ATOM 4240 C C . PRO B 1 254 ? -29.594 15.094 0.946 1 97.44 254 PRO B C 1
ATOM 4242 O O . PRO B 1 254 ? -29 16.062 1.442 1 97.44 254 PRO B O 1
ATOM 4245 N N . ASP B 1 255 ? -30.859 15.172 0.627 1 97.56 255 ASP B N 1
ATOM 4246 C CA . ASP B 1 255 ? -31.625 16.406 0.783 1 97.56 255 ASP B CA 1
ATOM 4247 C C . ASP B 1 255 ? -31.859 16.719 2.258 1 97.56 255 ASP B C 1
ATOM 4249 O O . ASP B 1 255 ? -32.312 17.828 2.6 1 97.56 255 ASP B O 1
ATOM 4253 N N . ASP B 1 256 ? -31.453 15.859 3.133 1 96.38 256 ASP B N 1
ATOM 4254 C CA . ASP B 1 256 ? -31.562 16.094 4.57 1 96.38 256 ASP B CA 1
ATOM 4255 C C . ASP B 1 256 ? -30.328 16.797 5.121 1 96.38 256 ASP B C 1
ATOM 4257 O O . ASP B 1 256 ? -30.312 17.234 6.273 1 96.38 256 ASP B O 1
ATOM 4261 N N . ILE B 1 257 ? -29.328 16.891 4.367 1 96 257 ILE B N 1
ATOM 4262 C CA . ILE B 1 257 ? -28.016 17.359 4.824 1 96 257 ILE B CA 1
ATOM 4263 C C . ILE B 1 257 ? -28.156 18.797 5.352 1 96 257 ILE B C 1
ATOM 4265 O O . ILE B 1 257 ? -27.609 19.125 6.402 1 96 257 ILE B O 1
ATOM 4269 N N . PRO B 1 258 ? -28.938 19.703 4.664 1 96.06 258 PRO B N 1
ATOM 4270 C CA . PRO B 1 258 ? -29.109 21.031 5.242 1 96.06 258 PRO B CA 1
ATOM 4271 C C . PRO B 1 258 ? -29.719 21 6.645 1 96.06 258 PRO B C 1
ATOM 4273 O O . PRO B 1 258 ? -29.281 21.75 7.523 1 96.06 258 PRO B O 1
ATOM 4276 N N . MET B 1 259 ? -30.594 20.094 6.82 1 95 259 MET B N 1
ATOM 4277 C CA . MET B 1 259 ? -31.203 19.938 8.141 1 95 259 MET B CA 1
ATOM 4278 C C . MET B 1 259 ? -30.203 19.375 9.133 1 95 259 MET B C 1
ATOM 4280 O O . MET B 1 259 ? -30.188 19.766 10.305 1 95 259 MET B O 1
ATOM 4284 N N . ILE B 1 260 ? -29.453 18.453 8.711 1 94.5 260 ILE B N 1
ATOM 4285 C CA . ILE B 1 260 ? -28.422 17.859 9.555 1 94.5 260 ILE B CA 1
ATOM 4286 C C . ILE B 1 260 ? -27.438 18.938 10.008 1 94.5 260 ILE B C 1
ATOM 4288 O O . ILE B 1 260 ? -27.109 19.031 11.195 1 94.5 260 ILE B O 1
ATOM 4292 N N . LEU B 1 261 ? -26.984 19.781 9.062 1 93.56 261 LEU B N 1
ATOM 4293 C CA . LEU B 1 261 ? -26.078 20.891 9.367 1 93.56 261 LEU B CA 1
ATOM 4294 C C . LEU B 1 261 ? -26.703 21.844 10.383 1 93.56 261 LEU B C 1
ATOM 4296 O O . LEU B 1 261 ? -26.031 22.281 11.328 1 93.56 261 LEU B O 1
ATOM 4300 N N . ALA B 1 262 ? -27.953 22.062 10.242 1 92.38 262 ALA B N 1
ATOM 4301 C CA . ALA B 1 262 ? -28.656 23.031 11.086 1 92.38 262 ALA B CA 1
ATOM 4302 C C . ALA B 1 262 ? -28.875 22.469 12.492 1 92.38 262 ALA B C 1
ATOM 4304 O O . ALA B 1 262 ? -29 23.219 13.453 1 92.38 262 ALA B O 1
ATOM 4305 N N . ALA B 1 263 ? -28.875 21.188 12.602 1 90.69 263 ALA B N 1
ATOM 4306 C CA . ALA B 1 263 ? -29.156 20.531 13.875 1 90.69 263 ALA B CA 1
ATOM 4307 C C . ALA B 1 263 ? -28.031 20.75 14.875 1 90.69 263 ALA B C 1
ATOM 4309 O O . ALA B 1 263 ? -28.25 20.75 16.094 1 90.69 263 ALA B O 1
ATOM 4310 N N . LYS B 1 264 ? -26.828 20.859 14.344 1 88.19 264 LYS B N 1
ATOM 4311 C CA . LYS B 1 264 ? -25.625 21.078 15.156 1 88.19 264 LYS B CA 1
ATOM 4312 C C . LYS B 1 264 ? -25.484 19.984 16.219 1 88.19 264 LYS B C 1
ATOM 4314 O O . LYS B 1 264 ? -25.109 20.266 17.359 1 88.19 264 LYS B O 1
ATOM 4319 N N . HIS B 1 265 ? -25.953 18.781 15.836 1 82.44 265 HIS B N 1
ATOM 4320 C CA . HIS B 1 265 ? -25.875 17.625 16.719 1 82.44 265 HIS B CA 1
ATOM 4321 C C . HIS B 1 265 ? -25.344 16.406 15.961 1 82.44 265 HIS B C 1
ATOM 4323 O O . HIS B 1 265 ? -25.891 16.031 14.922 1 82.44 265 HIS B O 1
ATOM 4329 N N . ARG B 1 266 ? -24.328 15.766 16.516 1 80.12 266 ARG B N 1
ATOM 4330 C CA . ARG B 1 266 ? -23.609 14.688 15.867 1 80.12 266 ARG B CA 1
ATOM 4331 C C . ARG B 1 266 ? -24.516 13.477 15.656 1 80.12 266 ARG B C 1
ATOM 4333 O O . ARG B 1 266 ? -24.359 12.742 14.672 1 80.12 266 ARG B O 1
ATOM 4340 N N . GLY B 1 267 ? -25.469 13.242 16.391 1 77.44 267 GLY B N 1
ATOM 4341 C CA . GLY B 1 267 ? -26.359 12.094 16.281 1 77.44 267 GLY B CA 1
ATOM 4342 C C . GLY B 1 267 ? -27.188 12.094 15 1 77.44 267 GLY B C 1
ATOM 4343 O O . GLY B 1 267 ? -27.75 11.062 14.617 1 77.44 267 GLY B O 1
ATOM 4344 N N . THR B 1 268 ? -27.109 13.164 14.281 1 78.75 268 THR B N 1
ATOM 4345 C CA . THR B 1 268 ? -27.953 13.289 13.102 1 78.75 268 THR B CA 1
ATOM 4346 C C . THR B 1 268 ? -27.172 12.977 11.828 1 78.75 268 THR B C 1
ATOM 4348 O O . THR B 1 268 ? -27.766 12.758 10.766 1 78.75 268 THR B O 1
ATOM 4351 N N . ALA B 1 269 ? -25.891 12.93 11.938 1 83.12 269 ALA B N 1
ATOM 4352 C CA . ALA B 1 269 ? -25.047 12.711 10.766 1 83.12 269 ALA B CA 1
ATOM 4353 C C . ALA B 1 269 ? -24.797 11.219 10.539 1 83.12 269 ALA B C 1
ATOM 4355 O O . ALA B 1 269 ? -25.328 10.383 11.273 1 83.12 269 ALA B O 1
ATOM 4356 N N . GLY B 1 270 ? -24.203 10.953 9.484 1 81.94 270 GLY B N 1
ATOM 4357 C CA . GLY B 1 270 ? -23.922 9.578 9.109 1 81.94 270 GLY B CA 1
ATOM 4358 C C . GLY B 1 270 ? -22.828 8.945 9.945 1 81.94 270 GLY B C 1
ATOM 4359 O O . GLY B 1 270 ? -22.375 9.531 10.93 1 81.94 270 GLY B O 1
ATOM 4360 N N . GLN B 1 271 ? -22.484 7.742 9.656 1 84.06 271 GLN B N 1
ATOM 4361 C CA . GLN B 1 271 ? -21.469 6.965 10.352 1 84.06 271 GLN B CA 1
ATOM 4362 C C . GLN B 1 271 ? -20.094 7.625 10.227 1 84.06 271 GLN B C 1
ATOM 4364 O O . GLN B 1 271 ? -19.891 8.477 9.359 1 84.06 271 GLN B O 1
ATOM 4369 N N . GLY B 1 272 ? -19.234 7.367 11.086 1 93.5 272 GLY B N 1
ATOM 4370 C CA . GLY B 1 272 ? -17.844 7.77 10.922 1 93.5 272 GLY B CA 1
ATOM 4371 C C . GLY B 1 272 ? -17.062 6.852 10.008 1 93.5 272 GLY B C 1
ATOM 4372 O O . GLY B 1 272 ? -17.047 5.637 10.203 1 93.5 272 GLY B O 1
ATOM 4373 N N . ALA B 1 273 ? -16.5 7.418 9.008 1 98 273 ALA B N 1
ATOM 4374 C CA . ALA B 1 273 ? -15.703 6.629 8.078 1 98 273 ALA B CA 1
ATOM 4375 C C . ALA B 1 273 ? -14.453 6.078 8.758 1 98 273 ALA B C 1
ATOM 4377 O O . ALA B 1 273 ? -13.883 6.727 9.641 1 98 273 ALA B O 1
ATOM 4378 N N . PRO B 1 274 ? -14.062 4.816 8.43 1 98.25 274 PRO B N 1
ATOM 4379 C CA . PRO B 1 274 ? -12.844 4.254 9.016 1 98.25 274 PRO B CA 1
ATOM 4380 C C . PRO B 1 274 ? -11.602 5.102 8.727 1 98.25 274 PRO B C 1
ATOM 4382 O O . PRO B 1 274 ? -11.562 5.824 7.727 1 98.25 274 PRO B O 1
ATOM 4385 N N . PRO B 1 275 ? -10.609 5.02 9.555 1 98.44 275 PRO B N 1
ATOM 4386 C CA . PRO B 1 275 ? -9.492 5.957 9.477 1 98.44 275 PRO B CA 1
ATOM 4387 C C . PRO B 1 275 ? -8.531 5.645 8.328 1 98.44 275 PRO B C 1
ATOM 4389 O O . PRO B 1 275 ? -7.879 6.547 7.805 1 98.44 275 PRO B O 1
ATOM 4392 N N . GLN B 1 276 ? -8.43 4.387 7.91 1 98.19 276 GLN B N 1
ATOM 4393 C CA . GLN B 1 276 ? -7.355 3.982 7.008 1 98.19 276 GLN B CA 1
ATOM 4394 C C . GLN B 1 276 ? -7.531 4.609 5.629 1 98.19 276 GLN B C 1
ATOM 4396 O O . GLN B 1 276 ? -6.586 4.656 4.84 1 98.19 276 GLN B O 1
ATOM 4401 N N . GLY B 1 277 ? -8.688 5.043 5.312 1 98.56 277 GLY B N 1
ATOM 4402 C CA . GLY B 1 277 ? -8.898 5.684 4.023 1 98.56 277 GLY B CA 1
ATOM 4403 C C . GLY B 1 277 ? -8.484 7.145 4.012 1 98.56 277 GLY B C 1
ATOM 4404 O O . GLY B 1 277 ? -8.422 7.766 2.949 1 98.56 277 GLY B O 1
ATOM 4405 N N . LEU B 1 278 ? -8.156 7.723 5.121 1 98.88 278 LEU B N 1
ATOM 4406 C CA . LEU B 1 278 ? -7.938 9.156 5.242 1 98.88 278 LEU B CA 1
ATOM 4407 C C . LEU B 1 278 ? -6.445 9.484 5.258 1 98.88 278 LEU B C 1
ATOM 4409 O O . LEU B 1 278 ? -5.672 8.82 5.949 1 98.88 278 LEU B O 1
ATOM 4413 N N . THR B 1 279 ? -6.047 10.469 4.461 1 98.75 279 THR B N 1
ATOM 4414 C CA . THR B 1 279 ? -4.668 10.945 4.406 1 98.75 279 THR B CA 1
ATOM 4415 C C . THR B 1 279 ? -4.625 12.469 4.453 1 98.75 279 THR B C 1
ATOM 4417 O O . THR B 1 279 ? -5.312 13.141 3.68 1 98.75 279 THR B O 1
ATOM 4420 N N . LEU B 1 280 ? -3.906 13.047 5.383 1 98.62 280 LEU B N 1
ATOM 4421 C CA . LEU B 1 280 ? -3.545 14.461 5.312 1 98.62 280 LEU B CA 1
ATOM 4422 C C . LEU B 1 280 ? -2.529 14.703 4.203 1 98.62 280 LEU B C 1
ATOM 4424 O O . LEU B 1 280 ? -1.388 14.242 4.289 1 98.62 280 LEU B O 1
ATOM 4428 N N . VAL B 1 281 ? -2.898 15.5 3.25 1 97.81 281 VAL B N 1
ATOM 4429 C CA . VAL B 1 281 ? -2.084 15.617 2.043 1 97.81 281 VAL B CA 1
ATOM 4430 C C . VAL B 1 281 ? -1.074 16.75 2.205 1 97.81 281 VAL B C 1
ATOM 4432 O O . VAL B 1 281 ? 0.115 16.578 1.929 1 97.81 281 VAL B O 1
ATOM 4435 N N . TRP B 1 282 ? -1.594 17.922 2.572 1 97.06 282 TRP B N 1
ATOM 4436 C CA . TRP B 1 282 ? -0.692 19.031 2.811 1 97.06 282 TRP B CA 1
ATOM 4437 C C . TRP B 1 282 ? -1.36 20.094 3.68 1 97.06 282 TRP B C 1
ATOM 4439 O O . TRP B 1 282 ? -2.576 20.078 3.879 1 97.06 282 TRP B O 1
ATOM 4449 N N . VAL B 1 283 ? -0.592 20.875 4.277 1 97.75 283 VAL B N 1
ATOM 4450 C CA . VAL B 1 283 ? -0.961 22.094 4.992 1 97.75 283 VAL B CA 1
ATOM 4451 C C . VAL B 1 283 ? -0.255 23.281 4.363 1 97.75 283 VAL B C 1
ATOM 4453 O O . VAL B 1 283 ? 0.926 23.203 4.02 1 97.75 283 VAL B O 1
ATOM 4456 N N . LYS B 1 284 ? -0.98 24.359 4.195 1 96.62 284 LYS B N 1
ATOM 4457 C CA . LYS B 1 284 ? -0.397 25.547 3.588 1 96.62 284 LYS B CA 1
ATOM 4458 C C . LYS B 1 284 ? -0.534 26.75 4.508 1 96.62 284 LYS B C 1
ATOM 4460 O O . LYS B 1 284 ? -1.41 26.781 5.375 1 96.62 284 LYS B O 1
ATOM 4465 N N . TYR B 1 285 ? 0.327 27.672 4.246 1 95.69 285 TYR B N 1
ATOM 4466 C CA . TYR B 1 285 ? 0.408 28.906 5.012 1 95.69 285 TYR B CA 1
ATOM 4467 C C . TYR B 1 285 ? 0.442 30.109 4.09 1 95.69 285 TYR B C 1
ATOM 4469 O O . TYR B 1 285 ? 0.742 29.984 2.9 1 95.69 285 TYR B O 1
ATOM 4477 N N . ASP B 1 286 ? 0.044 31.375 4.586 1 87.38 286 ASP B N 1
ATOM 4478 C CA . ASP B 1 286 ? 0.129 32.594 3.818 1 87.38 286 ASP B CA 1
ATOM 4479 C C . ASP B 1 286 ? 1.519 33.219 3.93 1 87.38 286 ASP B C 1
ATOM 4481 O O . ASP B 1 286 ? 2.125 33.219 5.004 1 87.38 286 ASP B O 1
#

Solvent-accessible surface area (backbone atoms only — not comparable to full-atom values): 29720 Å² total; per-residue (Å²): 122,80,88,84,71,48,48,62,57,40,89,86,49,64,78,40,47,30,45,29,33,32,27,32,49,17,71,83,24,62,14,33,57,69,59,91,75,49,96,77,56,54,19,50,44,50,50,51,50,52,18,46,26,67,28,45,65,53,84,85,62,69,77,70,40,53,39,67,83,42,54,50,24,26,28,27,60,23,40,38,34,38,43,52,40,36,55,71,61,54,44,67,58,46,38,53,50,34,44,72,53,35,57,71,45,41,40,58,67,32,50,41,72,56,51,81,92,44,69,79,68,40,56,44,79,54,37,52,35,35,33,37,39,34,31,34,34,25,20,27,61,81,61,42,86,55,47,72,51,31,42,75,37,64,64,67,59,40,62,68,40,24,51,49,25,51,48,55,71,60,37,83,64,45,63,40,58,44,34,14,34,22,80,72,71,74,57,84,54,95,65,56,50,52,35,36,48,77,43,77,45,81,44,78,42,76,48,82,45,64,96,69,60,73,45,80,71,49,37,32,34,39,36,40,39,35,40,29,23,44,57,77,58,70,62,22,65,34,19,50,48,17,30,31,49,28,17,16,61,64,79,34,64,36,88,45,45,64,57,31,46,71,60,50,35,39,88,64,46,46,54,69,40,71,38,33,14,34,30,37,52,38,66,40,67,129,119,82,86,83,70,49,47,62,56,40,90,86,49,65,79,39,47,29,44,27,34,32,28,32,48,17,72,82,24,65,14,32,58,68,59,90,77,50,93,76,58,54,19,50,44,51,51,50,52,53,17,46,26,67,29,46,65,54,83,85,60,69,76,72,42,54,37,67,83,41,54,51,22,26,28,27,62,22,41,39,33,38,43,53,41,38,55,71,61,53,46,67,59,46,38,53,50,33,43,72,51,36,57,72,44,42,39,60,66,35,52,42,72,55,50,79,92,45,68,79,68,42,56,42,80,53,37,52,34,34,32,37,37,34,31,33,33,24,19,28,62,81,59,42,86,54,47,71,50,32,40,74,36,64,64,66,58,39,61,68,40,24,50,50,26,50,48,54,70,58,37,83,65,45,62,41,56,44,34,15,34,24,79,74,73,76,59,84,56,94,66,59,50,54,34,37,49,78,42,76,45,80,46,77,43,77,48,82,44,63,94,70,59,72,45,78,69,50,37,32,35,38,36,39,38,35,40,30,21,43,56,79,57,70,61,22,65,35,20,50,49,16,30,31,50,29,17,15,62,64,77,34,65,36,88,44,44,64,56,31,46,70,60,50,35,39,88,64,44,45,55,70,40,70,39,33,14,34,30,36,51,38,64,40,68,129

Organism: Hyaloperonospora arabidopsidis (strain Emoy2) (NCBI:txid559515)

Foldseek 3Di:
DPDLDAFDFDPPADKWKKKWWKWFQLAQAQKADADPVRVPGHHVQVLLVVLLCSRHVDDDFPGKAWQDIAGRLATARTIMIMGIGRRPDDFVVSQVSSQVSHDPRMHTPGMDIDDPVCVVPHSNVQFFKWKKKFKEKEFADQDDPLNLAYHYHNHHFAVVLLVLLQCLCCPPPQWAQLLLQAPDDQPPDPCTRTWGWPDKDKDKDWDPPPPPDPDPRNTIIMIMIMTMTRDHYDLRVQQSVQQSRCSRVVVDRSVCNNVSRVVSHNVSTGDGHDNSRMYTYHTDGD/DPPLDAFDFDPPADKWKKKWWKWFQLAQAQKADADPVRVPGHHVQVLLVVLLCSRHVDDDFPGKAWQDIAGRLATARTIMIMGIGRRPDDFVVSQVSSQVSHDPRMHTPGMDIDDPVCVVPHSNVQFAKWKKKFKEKEFADQDDPLNLAYHYHHHHFAVVLLVLLQCLCCPPPQWAQLLLQAADDQPPDPVTRTWGWPDKDKDKDWDPPPPPDPDPRNTIIMIMIMTMTRDHDDLRVQQSVQQSRCSRVVVDRSVCNNVSRVVSHNVSTGDGHDNSRMYTYHTDGD

Radius of gyration: 27.04 Å; Cα contacts (8 Å, |Δi|>4): 1275; chains: 2; bounding box: 62×77×58 Å

Sequence (572 aa):
MPPSAFLHVDAAGPWIRRCCVVEYDGTDFCGSQAQDQPSLIRTVQEVIEDALSRTTGETVLPRLRFASRTDTGVHARGQEVLLVSRCSASDRIFRDALNNRLPHDVQCRSMITLTEAQASFDPCLDATHKRYEYKVLTGGLRPVACRRNVWHVRKSLDVAMMRTAVNHLMALPLTKDFSSFTPHESVNGERGNVCTVFNIQLHVEKEDGPDDVQYEEDVATRIRLVFEGDRFRYKMVRNLVGTIVDAGSGRLNPDDIPMILAAKHRGTAGQGAPPQGLTLVWVKYDMPPSAFLHVDAAGPWIRRCCVVEYDGTDFCGSQAQDQPSLIRTVQEVIEDALSRTTGETVLPRLRFASRTDTGVHARGQEVLLVSRCSASDRIFRDALNNRLPHDVQCRSMITLTEAQASFDPCLDATHKRYEYKVLTGGLRPVACRRNVWHVRKSLDVAMMRTAVNHLMALPLTKDFSSFTPHESVNGERGNVCTVFNIQLHVEKEDGPDDVQYEEDVATRIRLVFEGDRFRYKMVRNLVGTIVDAGSGRLNPDDIPMILAAKHRGTAGQGAPPQGLTLVWVKYD

Nearest PDB structures (foldseek):
  1vs3-assembly1_B  TM=9.345E-01  e=2.952E-26  Thermus thermophilus HB8
  2nr0-assembly1_B  TM=9.123E-01  e=9.409E-25  Escherichia coli K-12
  2nre-assembly1_A-2  TM=9.144E-01  e=7.057E-22  Escherichia coli K-12
  6sgb-assembly1_FB  TM=7.354E-01  e=2.140E-18  Trypanosoma brucei brucei
  8okd-assembly1_A  TM=8.092E-01  e=1.421E-15  Homo sapiens

pLDDT: mean 92.0, std 11.75, range [30.14, 98.88]

InterPro domains:
  IPR001406 Pseudouridine synthase I, TruA [MF_00171] (16-285)
  IPR001406 Pseudouridine synthase I, TruA [PIRSF001430] (21-286)
  IPR001406 Pseudouridine synthase I, TruA [PTHR11142] (20-285)
  IPR001406 Pseudouridine synthase I, TruA [cd02570] (20-285)
  IPR020094 Pseudouridine synthase TruA/RsuA/RluB/E/F, N-terminal [G3DSA:3.30.70.580] (16-127)
  IPR020095 Pseudouridine synthase I, TruA, C-terminal [G3DSA:3.30.70.660] (128-284)
  IPR020097 Pseudouridine synthase I, TruA, alpha/beta domain [PF01416] (22-110)
  IPR020097 Pseudouridine synthase I, TruA, alpha/beta domain [PF01416] (175-286)
  IPR020103 Pseudouridine synthase, catalytic domain superfamily [SSF55120] (15-286)